Protein AF-A0A922MTL3-F1 (afdb_monomer_lite)

Organism: Spodoptera exigua (NCBI:txid7107)

Sequence (453 aa):
MNPNRYIPGQSSALRKSRLEGKVSLLPKPRRPGSTDRLSTEARRPSTAGHRSSSAEPARGTFGAGRLSREASATKLPLNGRSRSQQADRFGQSSMTPLRSSHYAARPTTTPVRTPSEDRASRNWQTSLDRALAFVTIKDQRFQEPGHQFVDLDEEYLQNLKILLGNDEEKIAELNQIIKKYETCLEDEVEAAARADEARRAERREALLGGLRALKAARRANRADYDAQCTLKTDYVDAIKQLDTEIERATAESQQLKQELESQPLSVEQRTKLLDEVDYALRVQDSKRSLAEQIGKMVLTKETELALWQKKTLDSCVEYKQGLIHLSAQFPDLVSLAIDEKELMSAECAVRDETRAKIREMKTTVQREQDMLDSETSKEADDVAATAAELRELNARMEELKLQQEDWRSRLTALQEYIEAQRAESKRVLEAAREKRVKLVVNSIQQWNEKLAQ

Foldseek 3Di:
DDDDDDDDDDDDDDDDDDDDDDDDPDDDDDDPDDDDDDDDDDDDDDDDDDDDDDDDDDDDDDDDDDDDDDDDDDDDDDDDDDDDDDDDDDDDDDDDDDDDDPPPDDPPPDDPPDPDVVVVVVLVVVVVVVVVVLVVVVVVCVVPPPDDCPVSVVVNVVVVCVSVVVPVVVVVVVVVVVVVVVVVVVVVVVVVVVVVVVVVVVVVVVVVVVVVVVVVVVVVVVVVVVVVVVVVVVVVVVVVVVVVVVVVVVVVVVVVVVVVVPDPDDPVVVVVVVVVVVVVVVVVVVVVVVVVVVVVVVVVVVVVVVVVVVVVVVVLVVVLVVLVVVCVVPVVSVVVRDDPCVVCDPVNVVVVVVVVVVVVVVVVVVVVVVVVVVVVVVVVVVVVVVVVVVVVVVVVVVVVVVVVVVVVVVVVVVVVVVVVVVVVVVVVVVVVVVVVVVVVVVVVVVVVVVVVD

Structure (mmCIF, N/CA/C/O backbone):
data_AF-A0A922MTL3-F1
#
_entry.id   AF-A0A922MTL3-F1
#
loop_
_atom_site.group_PDB
_atom_site.id
_atom_site.type_symbol
_atom_site.label_atom_id
_atom_site.label_alt_id
_atom_site.label_comp_id
_atom_site.label_asym_id
_atom_site.label_entity_id
_atom_site.label_seq_id
_atom_site.pdbx_PDB_ins_code
_atom_site.Cartn_x
_atom_site.Cartn_y
_atom_site.Cartn_z
_atom_site.occupancy
_atom_site.B_iso_or_equiv
_atom_site.auth_seq_id
_atom_site.auth_comp_id
_atom_site.auth_asym_id
_atom_site.auth_atom_id
_atom_site.pdbx_PDB_model_num
ATOM 1 N N . MET A 1 1 ? -16.914 57.522 2.300 1.00 44.78 1 MET A N 1
ATOM 2 C CA . MET A 1 1 ? -16.668 56.485 3.325 1.00 44.78 1 MET A CA 1
ATOM 3 C C . MET A 1 1 ? -15.775 55.429 2.699 1.00 44.78 1 MET A C 1
ATOM 5 O O . MET A 1 1 ? -16.160 54.911 1.664 1.00 44.78 1 MET A O 1
ATOM 9 N N . ASN A 1 2 ? -14.594 55.172 3.265 1.00 37.50 2 ASN A N 1
ATOM 10 C CA . ASN A 1 2 ? -13.650 54.150 2.795 1.00 37.50 2 ASN A CA 1
ATOM 11 C C . ASN A 1 2 ? -13.200 53.284 3.989 1.00 37.50 2 ASN A C 1
ATOM 13 O O . ASN A 1 2 ? -13.178 53.797 5.110 1.00 37.50 2 ASN A O 1
ATOM 17 N N . PRO A 1 3 ? -12.874 51.996 3.779 1.00 55.09 3 PRO A N 1
ATOM 18 C CA . PRO A 1 3 ? -12.631 51.050 4.864 1.00 55.09 3 PRO A CA 1
ATOM 19 C C . PRO A 1 3 ? -11.198 51.129 5.408 1.00 55.09 3 PRO A C 1
ATOM 21 O O . PRO A 1 3 ? -10.230 51.101 4.648 1.00 55.09 3 PRO A O 1
ATOM 24 N N . ASN A 1 4 ? -11.054 51.134 6.735 1.00 52.00 4 ASN A N 1
ATOM 25 C CA . ASN A 1 4 ? -9.750 50.988 7.381 1.00 52.00 4 ASN A CA 1
ATOM 26 C C . ASN A 1 4 ? -9.332 49.512 7.422 1.00 52.00 4 ASN A C 1
ATOM 28 O O . ASN A 1 4 ? -9.925 48.704 8.135 1.00 52.00 4 ASN A O 1
ATOM 32 N N . ARG A 1 5 ? -8.258 49.177 6.695 1.00 52.16 5 ARG A N 1
ATOM 33 C CA . ARG A 1 5 ? -7.476 47.956 6.939 1.00 52.16 5 ARG A CA 1
ATOM 34 C C . ARG A 1 5 ? -6.810 48.053 8.309 1.00 52.16 5 ARG A C 1
ATOM 36 O O . ARG A 1 5 ? -6.136 49.042 8.584 1.00 52.16 5 ARG A O 1
ATOM 43 N N . TYR A 1 6 ? -6.913 46.997 9.108 1.00 50.69 6 TYR A N 1
ATOM 44 C CA . TYR A 1 6 ? -6.079 46.816 10.293 1.00 50.69 6 TYR A CA 1
ATOM 45 C C . TYR A 1 6 ? -4.925 45.863 9.955 1.00 50.69 6 TYR A C 1
ATOM 47 O O . TYR A 1 6 ? -5.158 44.774 9.433 1.00 50.69 6 TYR A O 1
ATOM 55 N N . ILE A 1 7 ? -3.686 46.280 10.222 1.00 53.84 7 ILE A N 1
ATOM 56 C CA . ILE A 1 7 ? -2.468 45.473 10.052 1.00 53.84 7 ILE A CA 1
ATOM 57 C C . ILE A 1 7 ? -1.662 45.591 11.352 1.00 53.84 7 ILE A C 1
ATOM 59 O O . ILE A 1 7 ? -1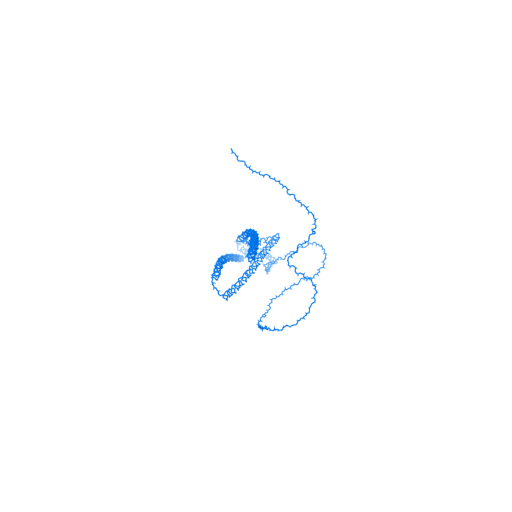.169 46.682 11.641 1.00 53.84 7 ILE A O 1
ATOM 63 N N . PRO A 1 8 ? -1.484 44.509 12.131 1.00 55.41 8 PRO A N 1
ATOM 64 C CA . PRO A 1 8 ? -0.536 44.491 13.239 1.00 55.41 8 PRO A CA 1
ATOM 65 C C . PRO A 1 8 ? 0.892 44.292 12.714 1.00 55.41 8 PRO A C 1
ATOM 67 O O . PRO A 1 8 ? 1.187 43.315 12.023 1.00 55.41 8 PRO A O 1
ATOM 70 N N . GLY A 1 9 ? 1.787 45.224 13.038 1.00 42.00 9 GLY A N 1
ATOM 71 C CA . GLY A 1 9 ? 3.198 45.157 12.668 1.00 42.00 9 GLY A CA 1
ATOM 72 C C . GLY A 1 9 ? 4.056 44.365 13.661 1.00 42.00 9 GLY A C 1
ATOM 73 O O . GLY A 1 9 ? 3.941 44.541 14.865 1.00 42.00 9 GLY A O 1
ATOM 74 N N . GLN A 1 10 ? 4.931 43.529 13.099 1.00 41.72 10 GLN A N 1
ATOM 75 C CA . GLN A 1 10 ? 6.297 43.168 13.514 1.00 41.72 10 GLN A CA 1
ATOM 76 C C . GLN A 1 10 ? 6.749 43.107 14.997 1.00 41.72 10 GLN A C 1
ATOM 78 O O . GLN A 1 10 ? 6.650 44.041 15.782 1.00 41.72 10 GLN A O 1
ATOM 83 N N . SER A 1 11 ? 7.603 42.094 15.200 1.00 38.81 11 SER A N 1
ATOM 84 C CA . SER A 1 11 ? 8.862 42.107 15.972 1.00 38.81 11 SER A CA 1
ATOM 85 C C . SER A 1 11 ? 8.849 41.839 17.485 1.00 38.81 11 SER A C 1
ATOM 87 O O . SER A 1 11 ? 8.702 42.723 18.321 1.00 38.81 11 SER A O 1
ATOM 89 N N . SER A 1 12 ? 9.271 40.620 17.831 1.00 42.09 12 SER A N 1
ATOM 90 C CA . SER A 1 12 ? 10.181 40.389 18.956 1.00 42.09 12 SER A CA 1
ATOM 91 C C . SER A 1 12 ? 11.247 39.359 18.554 1.00 42.09 12 SER A C 1
ATOM 93 O O . SER A 1 12 ? 10.954 38.276 18.049 1.00 42.09 12 SER A O 1
ATOM 95 N N . ALA A 1 13 ? 12.522 39.728 18.693 1.00 40.31 13 ALA A N 1
ATOM 96 C CA . ALA A 1 13 ? 13.644 38.890 18.277 1.00 40.31 13 ALA A CA 1
ATOM 97 C C . ALA A 1 13 ? 14.000 37.877 19.377 1.00 40.31 13 ALA A C 1
ATOM 99 O O . ALA A 1 13 ? 14.603 38.235 20.393 1.00 40.31 13 ALA A O 1
ATOM 100 N N . LEU A 1 14 ? 13.664 36.601 19.170 1.00 40.19 14 LEU A N 1
ATOM 101 C CA . LEU A 1 14 ? 14.069 35.528 20.080 1.00 40.19 14 LEU A CA 1
ATOM 102 C C . LEU A 1 14 ? 15.575 35.250 19.957 1.00 40.19 14 LEU A C 1
ATOM 104 O O . LEU A 1 14 ? 16.083 34.783 18.936 1.00 40.19 14 LEU A O 1
ATOM 108 N N . ARG A 1 15 ? 16.297 35.572 21.034 1.00 46.59 15 ARG A N 1
ATOM 109 C CA . ARG A 1 15 ? 17.752 35.430 21.150 1.00 46.59 15 ARG A CA 1
ATOM 110 C C . ARG A 1 15 ? 18.161 33.956 21.073 1.00 46.59 15 ARG A C 1
ATOM 112 O O . ARG A 1 15 ? 17.706 33.143 21.874 1.00 46.59 15 ARG A O 1
ATOM 119 N N . LYS A 1 16 ? 19.111 33.627 20.191 1.00 44.84 16 LYS A N 1
ATOM 120 C CA . LYS A 1 16 ? 19.833 32.345 20.235 1.00 44.84 16 LYS A CA 1
ATOM 121 C C . LYS A 1 16 ? 20.706 32.298 21.495 1.00 44.84 16 LYS A C 1
ATOM 123 O O . LYS A 1 16 ? 21.781 32.892 21.519 1.00 44.84 16 LYS A O 1
ATOM 128 N N . SER A 1 17 ? 20.250 31.596 22.531 1.00 46.19 17 SER A N 1
ATOM 129 C CA . SER A 1 17 ? 21.067 31.306 23.713 1.00 46.19 17 SER A CA 1
ATOM 130 C C . SER A 1 17 ? 22.041 30.167 23.407 1.00 46.19 17 SER A C 1
ATOM 132 O O . SER A 1 17 ? 21.637 29.017 23.237 1.00 46.19 17 SER A O 1
ATOM 134 N N . ARG A 1 18 ? 23.332 30.493 23.315 1.00 44.38 18 ARG A N 1
ATOM 135 C CA . ARG A 1 18 ? 24.431 29.530 23.185 1.00 44.38 18 ARG A CA 1
ATOM 136 C C . ARG A 1 18 ? 24.923 29.171 24.587 1.00 44.38 18 ARG A C 1
ATOM 138 O O . ARG A 1 18 ? 25.783 29.858 25.128 1.00 44.38 18 ARG A O 1
ATOM 145 N N . LEU A 1 19 ? 24.365 28.114 25.176 1.00 46.06 19 LEU A N 1
ATOM 146 C CA . LEU A 1 19 ? 24.874 27.540 26.424 1.00 46.06 19 LEU A CA 1
ATOM 147 C C . LEU A 1 19 ? 25.869 26.421 26.114 1.00 46.06 19 LEU A C 1
ATOM 149 O O . LEU A 1 19 ? 25.495 25.350 25.641 1.00 46.06 19 LEU A O 1
ATOM 153 N N . GLU A 1 20 ? 27.142 26.685 26.389 1.00 45.47 20 GLU A N 1
ATOM 154 C CA . GLU A 1 20 ? 28.193 25.672 26.351 1.00 45.47 20 GLU A CA 1
ATOM 155 C C . GLU A 1 20 ? 28.190 24.810 27.626 1.00 45.47 20 GLU A C 1
ATOM 157 O O . GLU A 1 20 ? 27.885 25.280 28.722 1.00 45.47 20 GLU A O 1
ATOM 162 N N . GLY A 1 21 ? 28.583 23.545 27.464 1.00 52.88 21 GLY A N 1
ATOM 163 C CA . GLY A 1 21 ? 29.366 22.794 28.450 1.00 52.88 21 GLY A CA 1
ATOM 164 C C . GLY A 1 21 ? 28.881 22.755 29.903 1.00 52.88 21 GLY A C 1
ATOM 165 O O . GLY A 1 21 ? 29.566 23.263 30.787 1.00 52.88 21 GLY A O 1
ATOM 166 N N . LYS A 1 22 ? 27.798 22.019 30.191 1.00 44.59 22 LYS A N 1
ATOM 167 C CA . LYS A 1 22 ? 27.586 21.428 31.526 1.00 44.59 22 LYS A CA 1
ATOM 168 C C . LYS A 1 22 ? 27.250 19.944 31.412 1.00 44.59 22 LYS A C 1
ATOM 170 O O . LYS A 1 22 ? 26.245 19.572 30.815 1.00 44.59 22 LYS A O 1
ATOM 175 N N . VAL A 1 23 ? 28.101 19.099 31.995 1.00 48.81 23 VAL A N 1
ATOM 176 C CA . VAL A 1 23 ? 27.869 17.652 32.106 1.00 48.81 23 VAL A CA 1
ATOM 177 C C . VAL A 1 23 ? 26.758 17.420 33.130 1.00 48.81 23 VAL A C 1
ATOM 179 O O . VAL A 1 23 ? 26.882 17.828 34.284 1.00 48.81 23 VAL A O 1
ATOM 182 N N . SER A 1 24 ? 25.662 16.778 32.725 1.00 55.41 24 SER A N 1
ATOM 183 C CA . SER A 1 24 ? 24.545 16.484 33.625 1.00 55.41 24 SER A CA 1
ATOM 184 C C . SER A 1 24 ? 24.913 15.373 34.615 1.00 55.41 24 SER A C 1
ATOM 186 O O . SER A 1 24 ? 25.008 14.208 34.228 1.00 55.41 24 SER A O 1
ATOM 188 N N . LEU A 1 25 ? 25.040 15.708 35.900 1.00 55.62 25 LEU A N 1
ATOM 189 C CA . LEU A 1 25 ? 25.204 14.749 37.005 1.00 55.62 25 LEU A CA 1
ATOM 190 C C . LEU A 1 25 ? 23.859 14.136 37.454 1.00 55.62 25 LEU A C 1
ATOM 192 O O . LEU A 1 25 ? 23.603 13.967 38.642 1.00 55.62 25 LEU A O 1
ATOM 196 N N . LEU A 1 26 ? 22.983 13.818 36.498 1.00 62.03 26 LEU A N 1
ATOM 197 C CA . LEU A 1 26 ? 21.699 13.156 36.739 1.00 62.03 26 LEU A CA 1
ATOM 198 C C . LEU A 1 26 ? 21.775 11.692 36.271 1.00 62.03 26 LEU A C 1
ATOM 200 O O . LEU A 1 26 ? 22.200 11.448 35.137 1.00 62.03 26 LEU A O 1
ATOM 204 N N . PRO A 1 27 ? 21.373 10.708 37.101 1.00 55.06 27 PRO A N 1
ATOM 205 C CA . PRO A 1 27 ? 21.343 9.308 36.694 1.00 55.06 27 PRO A CA 1
ATOM 206 C C . PRO A 1 27 ? 20.418 9.099 35.490 1.00 55.06 27 PRO A C 1
ATOM 208 O O . PRO A 1 27 ? 19.260 9.515 35.502 1.00 55.06 27 PRO A O 1
ATOM 211 N N . LYS A 1 28 ? 20.914 8.424 34.446 1.00 60.62 28 LYS A N 1
ATOM 212 C CA . LYS A 1 28 ? 20.095 8.066 33.280 1.00 60.62 28 LYS A CA 1
ATOM 213 C C . LYS A 1 28 ? 18.968 7.105 33.701 1.00 60.62 28 LYS A C 1
ATOM 215 O O . LYS A 1 28 ? 19.270 6.122 34.384 1.00 60.62 28 LYS A O 1
ATOM 220 N N . PRO A 1 29 ? 17.712 7.312 33.260 1.00 54.34 29 PRO A N 1
ATOM 221 C CA . PRO A 1 29 ? 16.640 6.348 33.486 1.00 54.34 29 PRO A CA 1
ATOM 222 C C . PRO A 1 29 ? 17.000 4.978 32.898 1.00 54.34 29 PRO A C 1
ATOM 224 O O . PRO A 1 29 ? 17.434 4.877 31.747 1.00 54.34 29 PRO A O 1
ATOM 227 N N . ARG A 1 30 ? 16.825 3.911 33.685 1.00 55.16 30 ARG A N 1
ATOM 228 C CA . ARG A 1 30 ? 16.992 2.533 33.203 1.00 55.16 30 ARG A CA 1
ATOM 229 C C . ARG A 1 30 ? 15.858 2.189 32.236 1.00 55.16 30 ARG A C 1
ATOM 231 O O . ARG A 1 30 ? 14.695 2.423 32.548 1.00 55.16 30 ARG A O 1
ATOM 238 N N . ARG A 1 31 ? 16.191 1.582 31.092 1.00 49.81 31 ARG A N 1
ATOM 239 C CA . ARG A 1 31 ? 15.189 0.943 30.225 1.00 49.81 31 ARG A CA 1
ATOM 240 C C . ARG A 1 31 ? 14.571 -0.267 30.947 1.00 49.81 31 ARG A C 1
ATOM 242 O O . ARG A 1 31 ? 15.330 -1.030 31.553 1.00 49.81 31 ARG A O 1
ATOM 249 N N . PRO A 1 32 ? 13.250 -0.495 30.851 1.00 44.91 32 PRO A N 1
ATOM 250 C CA . PRO A 1 32 ? 12.654 -1.773 31.230 1.00 44.91 32 PRO A CA 1
ATOM 251 C C . PRO A 1 32 ? 13.231 -2.904 30.362 1.00 44.91 32 PRO A C 1
ATOM 253 O O . PRO A 1 32 ? 13.389 -2.722 29.156 1.00 44.91 32 PRO A O 1
ATOM 256 N N . GLY A 1 33 ? 13.540 -4.060 30.962 1.00 51.31 33 GLY A N 1
ATOM 257 C CA . GLY A 1 33 ? 13.875 -5.293 30.226 1.00 51.31 33 GLY A CA 1
ATOM 258 C C . GLY A 1 33 ? 15.316 -5.823 30.311 1.00 51.31 33 GLY A C 1
ATOM 259 O O . GLY A 1 33 ? 15.597 -6.838 29.687 1.00 51.31 33 GLY A O 1
ATOM 260 N N . SER A 1 34 ? 16.233 -5.210 31.072 1.00 38.56 34 SER A N 1
ATOM 261 C CA . SER A 1 34 ? 17.596 -5.759 31.243 1.00 38.56 34 SER A CA 1
ATOM 262 C C . SER A 1 34 ? 17.677 -6.719 32.436 1.00 38.56 34 SER A C 1
ATOM 264 O O . SER A 1 34 ? 17.797 -6.281 33.581 1.00 38.56 34 SER A O 1
ATOM 266 N N . THR A 1 35 ? 17.636 -8.027 32.178 1.00 52.91 35 THR A N 1
ATOM 267 C CA . THR A 1 35 ? 17.795 -9.083 33.193 1.00 52.91 35 THR A CA 1
ATOM 268 C C . THR A 1 35 ? 19.231 -9.608 33.257 1.00 52.91 35 THR A C 1
ATOM 270 O O . THR A 1 35 ? 19.503 -10.713 32.799 1.00 52.91 35 THR A O 1
ATOM 273 N N . ASP A 1 36 ? 20.129 -8.849 33.888 1.00 38.91 36 ASP A N 1
ATOM 274 C CA . ASP A 1 36 ? 21.411 -9.380 34.370 1.00 38.91 36 ASP A CA 1
ATOM 275 C C . ASP A 1 36 ? 21.339 -9.562 35.890 1.00 38.91 36 ASP A C 1
ATOM 277 O O . ASP A 1 36 ? 21.361 -8.596 36.657 1.00 38.91 36 ASP A O 1
ATOM 281 N N . ARG A 1 37 ? 21.236 -10.819 36.336 1.00 40.03 37 ARG A N 1
ATOM 282 C CA . ARG A 1 37 ? 21.396 -11.198 37.745 1.00 40.03 37 ARG A CA 1
ATOM 283 C C . ARG A 1 37 ? 22.731 -11.905 37.929 1.00 40.03 37 ARG A C 1
ATOM 285 O O . ARG A 1 37 ? 22.898 -13.041 37.499 1.00 40.03 37 ARG A O 1
ATOM 292 N N . LEU A 1 38 ? 23.646 -11.235 38.624 1.00 36.69 38 LEU A N 1
ATOM 293 C CA . LEU A 1 38 ? 24.825 -11.875 39.198 1.00 36.69 38 LEU A CA 1
ATOM 294 C C . LEU A 1 38 ? 24.431 -12.801 40.356 1.00 36.69 38 LEU A C 1
ATOM 296 O O . LEU A 1 38 ? 23.483 -12.539 41.098 1.00 36.69 38 LEU A O 1
ATOM 300 N N . SER A 1 39 ? 25.183 -13.889 40.474 1.00 41.00 39 SER A N 1
ATOM 301 C CA . SER A 1 39 ? 24.953 -15.004 41.386 1.00 41.00 39 SER A CA 1
ATOM 302 C C . SER A 1 39 ? 25.169 -14.648 42.858 1.00 41.00 39 SER A C 1
ATOM 304 O O . SER A 1 39 ? 26.204 -14.086 43.213 1.00 41.00 39 SER A O 1
ATOM 306 N N . THR A 1 40 ? 24.284 -15.135 43.731 1.00 40.50 40 THR A N 1
ATOM 307 C CA . THR A 1 40 ? 24.609 -15.416 45.138 1.00 40.50 40 THR A CA 1
ATOM 308 C C . THR A 1 40 ? 24.060 -16.777 45.566 1.00 40.50 40 THR A C 1
ATOM 310 O O . THR A 1 40 ? 22.896 -16.939 45.918 1.00 40.50 40 THR A O 1
ATOM 313 N N . GLU A 1 41 ? 24.961 -17.755 45.500 1.00 36.94 41 GLU A N 1
ATOM 314 C CA . GLU A 1 41 ? 25.099 -18.928 46.368 1.00 36.94 41 GLU A CA 1
ATOM 315 C C . GLU A 1 41 ? 24.112 -19.020 47.561 1.00 36.94 41 GLU A C 1
ATOM 317 O O . GLU A 1 41 ? 24.263 -18.325 48.566 1.00 36.94 41 GLU A O 1
ATOM 322 N N . ALA A 1 42 ? 23.158 -19.956 47.507 1.00 39.47 42 ALA A N 1
ATOM 323 C CA . ALA A 1 42 ? 22.405 -20.403 48.683 1.00 39.47 42 ALA A CA 1
ATOM 324 C C . ALA A 1 42 ? 22.046 -21.895 48.563 1.00 39.47 42 ALA A C 1
ATOM 326 O O . ALA A 1 42 ? 21.096 -22.285 47.887 1.00 39.47 42 ALA A O 1
ATOM 327 N N . ARG A 1 43 ? 22.833 -22.746 49.230 1.00 43.69 43 ARG A N 1
ATOM 328 C CA . ARG A 1 43 ? 22.640 -24.205 49.276 1.00 43.69 43 ARG A CA 1
ATOM 329 C C . ARG A 1 43 ? 21.318 -24.589 49.952 1.00 43.69 43 ARG A C 1
ATOM 331 O O . ARG A 1 43 ? 21.068 -24.135 51.066 1.00 43.69 43 ARG A O 1
ATOM 338 N N . ARG A 1 44 ? 20.592 -25.570 49.399 1.00 42.94 44 ARG A N 1
ATOM 339 C CA . ARG A 1 44 ? 19.841 -26.591 50.168 1.00 42.94 44 ARG A CA 1
ATOM 340 C C . ARG A 1 44 ? 19.634 -27.875 49.334 1.00 42.94 44 ARG A C 1
ATOM 342 O O . ARG A 1 44 ? 19.767 -27.806 48.114 1.00 42.94 44 ARG A O 1
ATOM 349 N N . PRO A 1 45 ? 19.451 -29.048 49.973 1.00 49.69 45 PRO A N 1
ATOM 350 C CA . PRO A 1 45 ? 19.800 -30.335 49.369 1.00 49.69 45 PRO A CA 1
ATOM 351 C C . PRO A 1 45 ? 18.652 -31.051 48.648 1.00 49.69 45 PRO A C 1
ATOM 353 O O . PRO A 1 45 ? 17.472 -30.815 48.902 1.00 49.69 45 PRO A O 1
ATOM 356 N N . SER A 1 46 ? 19.045 -31.998 47.798 1.00 42.62 46 SER A N 1
ATOM 357 C CA . SER A 1 46 ? 18.185 -32.920 47.059 1.00 42.62 46 SER A CA 1
ATOM 358 C C . SER A 1 46 ? 17.285 -33.777 47.955 1.00 42.62 46 SER A C 1
ATOM 360 O O . SER A 1 46 ? 17.734 -34.326 48.959 1.00 42.62 46 SER A O 1
ATOM 362 N N . THR A 1 47 ? 16.057 -34.020 47.499 1.00 40.47 47 THR A N 1
ATOM 363 C CA . THR A 1 47 ? 15.273 -35.221 47.834 1.00 40.47 47 THR A CA 1
ATOM 364 C C . THR A 1 47 ? 14.772 -35.870 46.542 1.00 40.47 47 THR A C 1
ATOM 366 O O . THR A 1 47 ? 14.768 -35.243 45.482 1.00 40.47 47 THR A O 1
ATOM 369 N N . ALA A 1 48 ? 14.508 -37.174 46.597 1.00 39.69 48 ALA A N 1
ATOM 370 C CA . ALA A 1 48 ? 14.536 -38.046 45.426 1.00 39.69 48 ALA A CA 1
ATOM 371 C C . ALA A 1 48 ? 13.153 -38.378 44.847 1.00 39.69 48 ALA A C 1
ATOM 373 O O . ALA A 1 48 ? 12.168 -38.438 45.572 1.00 39.69 48 ALA A O 1
ATOM 374 N N . GLY A 1 49 ? 13.157 -38.762 43.566 1.00 37.16 49 GLY A N 1
ATOM 375 C CA . GLY A 1 49 ? 12.192 -39.704 42.997 1.00 37.16 49 GLY A CA 1
ATOM 376 C C . GLY A 1 49 ? 10.921 -39.102 42.395 1.00 37.16 49 GLY A C 1
ATOM 377 O O . GLY A 1 49 ? 10.025 -38.684 43.109 1.00 37.16 49 GLY A O 1
ATOM 378 N N . HIS A 1 50 ? 10.778 -39.210 41.073 1.00 37.41 50 HIS A N 1
ATOM 379 C CA . HIS A 1 50 ? 9.956 -40.279 40.490 1.00 37.41 50 HIS A CA 1
ATOM 380 C C . HIS A 1 50 ? 10.312 -40.494 39.008 1.00 37.41 50 HIS A C 1
ATOM 382 O O . HIS A 1 50 ? 10.659 -39.562 38.289 1.00 37.41 50 HIS A O 1
ATOM 388 N N . ARG A 1 51 ? 10.267 -41.756 38.561 1.00 40.06 51 ARG A N 1
ATOM 389 C CA . ARG A 1 51 ? 10.441 -42.165 37.157 1.00 40.06 51 ARG A CA 1
ATOM 390 C C . ARG A 1 51 ? 9.076 -42.409 36.515 1.00 40.06 51 ARG A C 1
ATOM 392 O O . ARG A 1 51 ? 8.257 -43.078 37.138 1.00 40.06 51 ARG A O 1
ATOM 399 N N . SER A 1 52 ? 8.899 -41.977 35.266 1.00 40.16 52 SER A N 1
ATOM 400 C CA . SER A 1 52 ? 8.099 -42.605 34.187 1.00 40.16 52 SER A CA 1
ATOM 401 C C . SER A 1 52 ? 8.319 -41.743 32.931 1.00 40.16 52 SER A C 1
ATOM 403 O O . SER A 1 52 ? 8.048 -40.553 32.978 1.00 40.16 52 SER A O 1
ATOM 405 N N . SER A 1 53 ? 9.011 -42.169 31.871 1.00 39.09 53 SER A N 1
ATOM 406 C CA . SER A 1 53 ? 8.700 -43.262 30.931 1.00 39.09 53 SER A CA 1
ATOM 407 C C . SER A 1 53 ? 7.412 -43.045 30.128 1.00 39.09 53 SER A C 1
ATOM 409 O O . SER A 1 53 ? 6.366 -43.583 30.469 1.00 39.09 53 SER A O 1
ATOM 411 N N . SER A 1 54 ? 7.535 -42.347 28.998 1.00 43.75 54 SER A N 1
ATOM 412 C CA . SER A 1 54 ? 6.793 -42.646 27.766 1.00 43.75 54 SER A CA 1
ATOM 413 C C . SER A 1 54 ? 7.698 -42.321 26.572 1.00 43.75 54 SER A C 1
ATOM 415 O O . SER A 1 54 ? 8.515 -41.406 26.666 1.00 43.75 54 SER A O 1
ATOM 417 N N . ALA A 1 55 ? 7.643 -43.124 25.509 1.00 42.62 55 ALA A N 1
ATOM 418 C CA . ALA A 1 55 ? 8.670 -43.162 24.467 1.00 42.62 55 ALA A CA 1
ATOM 419 C C . ALA A 1 55 ? 8.227 -42.502 23.153 1.00 42.62 55 ALA A C 1
ATOM 421 O O . ALA A 1 55 ? 7.109 -42.715 22.686 1.00 42.62 55 ALA A O 1
ATOM 422 N N . GLU A 1 56 ? 9.146 -41.777 22.515 1.00 40.59 56 GLU A N 1
ATOM 423 C CA . GLU A 1 56 ? 9.018 -41.340 21.123 1.00 40.59 56 GLU A CA 1
ATOM 424 C C . GLU A 1 56 ? 9.295 -42.511 20.157 1.00 40.59 56 GLU A C 1
ATOM 426 O O . GLU A 1 56 ? 10.282 -43.233 20.339 1.00 40.59 56 GLU A O 1
ATOM 431 N N . PRO A 1 57 ? 8.500 -42.698 19.088 1.00 57.91 57 PRO A N 1
ATOM 432 C CA . PRO A 1 57 ? 8.847 -43.601 17.999 1.00 57.91 57 PRO A CA 1
ATOM 433 C C . PRO A 1 57 ? 9.633 -42.869 16.900 1.00 57.91 57 PRO A C 1
ATOM 435 O O . PRO A 1 57 ? 9.091 -42.041 16.168 1.00 57.91 57 PRO A O 1
ATOM 438 N N . ALA A 1 58 ? 10.900 -43.236 16.709 1.00 44.59 58 ALA A N 1
ATOM 439 C CA . ALA A 1 58 ? 11.679 -42.783 15.558 1.00 44.59 58 ALA A CA 1
ATOM 440 C C . ALA A 1 58 ? 11.282 -43.541 14.271 1.00 44.59 58 ALA A C 1
ATOM 442 O O . ALA A 1 58 ? 11.421 -44.761 14.175 1.00 44.59 58 ALA A O 1
ATOM 443 N N . ARG A 1 59 ? 10.839 -42.801 13.249 1.00 42.62 59 ARG A N 1
ATOM 444 C CA . ARG A 1 59 ? 10.687 -43.230 11.845 1.00 42.62 59 ARG A CA 1
ATOM 445 C C . ARG A 1 59 ? 10.935 -42.011 10.949 1.00 42.62 59 ARG A C 1
ATOM 447 O O . ARG A 1 59 ? 10.443 -40.936 11.253 1.00 42.62 59 ARG A O 1
ATOM 454 N N . GLY A 1 60 ? 11.636 -42.104 9.826 1.00 40.34 60 GLY A N 1
ATOM 455 C CA . GLY A 1 60 ? 12.406 -43.224 9.290 1.00 40.34 60 GLY A CA 1
ATOM 456 C C . GLY A 1 60 ? 13.119 -42.760 8.020 1.00 40.34 60 GLY A C 1
ATOM 457 O O . GLY A 1 60 ? 12.498 -42.162 7.145 1.00 40.34 60 GLY A O 1
ATOM 458 N N . THR A 1 61 ? 14.426 -42.984 7.932 1.00 39.94 61 THR A N 1
ATOM 459 C CA . THR A 1 61 ? 15.256 -42.554 6.803 1.00 39.94 61 THR A CA 1
ATOM 460 C C . THR A 1 61 ? 14.993 -43.396 5.556 1.00 39.94 61 THR A C 1
ATOM 462 O O . THR A 1 61 ? 15.221 -44.602 5.559 1.00 39.94 61 THR A O 1
ATOM 465 N N . PHE A 1 62 ? 14.634 -42.739 4.452 1.00 41.22 62 PHE A N 1
ATOM 466 C CA . PHE A 1 62 ? 14.839 -43.267 3.104 1.00 41.22 62 PHE A CA 1
ATOM 467 C C . PHE A 1 62 ? 15.653 -42.268 2.288 1.00 41.22 62 PHE A C 1
ATOM 469 O O . PHE A 1 62 ? 15.259 -41.117 2.117 1.00 41.22 62 PHE A O 1
ATOM 476 N N . GLY A 1 63 ? 16.786 -42.726 1.764 1.00 37.53 63 GLY A N 1
ATOM 477 C CA . GLY A 1 63 ? 17.544 -42.020 0.741 1.00 37.53 63 GLY A CA 1
ATOM 478 C C . GLY A 1 63 ? 18.029 -43.007 -0.313 1.00 37.53 63 GLY A C 1
ATOM 479 O O . GLY A 1 63 ? 18.533 -44.070 0.040 1.00 37.53 63 GLY A O 1
ATOM 480 N N . ALA A 1 64 ? 17.889 -42.652 -1.592 1.00 36.66 64 ALA A N 1
ATOM 481 C CA . ALA A 1 64 ? 18.580 -43.263 -2.732 1.00 36.66 64 ALA A CA 1
ATOM 482 C C . ALA A 1 64 ? 18.404 -42.382 -3.988 1.00 36.66 64 ALA A C 1
ATOM 484 O O . ALA A 1 64 ? 17.339 -41.805 -4.173 1.00 36.66 64 ALA A O 1
ATOM 485 N N . GLY A 1 65 ? 19.427 -42.305 -4.855 1.00 34.97 65 GLY A N 1
ATOM 486 C CA . GLY A 1 65 ? 19.400 -41.539 -6.121 1.00 34.97 65 GLY A CA 1
ATOM 487 C C . GLY A 1 65 ? 19.785 -40.062 -5.946 1.00 34.97 65 GLY A C 1
ATOM 488 O O . GLY A 1 65 ? 18.921 -39.210 -5.825 1.00 34.97 65 GLY A O 1
ATOM 489 N N . ARG A 1 66 ? 21.059 -39.657 -5.835 1.00 42.22 66 ARG A N 1
ATOM 490 C CA . ARG A 1 66 ? 22.201 -39.924 -6.739 1.00 42.22 66 ARG A CA 1
ATOM 491 C C . ARG A 1 66 ? 21.907 -39.601 -8.212 1.00 42.22 66 ARG A C 1
ATOM 493 O O . ARG A 1 66 ? 21.668 -40.507 -8.999 1.00 42.22 66 ARG A O 1
ATOM 500 N N . LEU A 1 67 ? 22.123 -38.340 -8.589 1.00 42.19 67 LEU A N 1
ATOM 501 C CA . LEU A 1 67 ? 22.849 -38.005 -9.817 1.00 42.19 67 LEU A CA 1
ATOM 502 C C . LEU A 1 67 ? 23.912 -36.938 -9.510 1.00 42.19 67 LEU A C 1
ATOM 504 O O . LEU A 1 67 ? 23.618 -35.857 -9.010 1.00 42.19 67 LEU A O 1
ATOM 508 N N . SER A 1 68 ? 25.168 -37.287 -9.785 1.00 38.19 68 SER A N 1
ATOM 509 C CA . SER A 1 68 ? 26.261 -36.336 -10.033 1.00 38.19 68 SER A CA 1
ATOM 510 C C . SER A 1 68 ? 26.079 -35.763 -11.467 1.00 38.19 68 SER A C 1
ATOM 512 O O . SER A 1 68 ? 25.216 -36.248 -12.191 1.00 38.19 68 SER A O 1
ATOM 514 N N . ARG A 1 69 ? 26.831 -34.786 -11.990 1.00 39.19 69 ARG A N 1
ATOM 515 C CA . ARG A 1 69 ? 28.260 -34.486 -11.806 1.00 39.19 69 ARG A CA 1
ATOM 516 C C . ARG A 1 69 ? 28.623 -33.198 -12.579 1.00 39.19 69 ARG A C 1
ATOM 518 O O . ARG A 1 69 ? 28.112 -33.059 -13.679 1.00 39.19 69 ARG A O 1
ATOM 525 N N . GLU A 1 70 ? 29.578 -32.398 -12.072 1.00 36.41 70 GLU A N 1
ATOM 526 C CA . GLU A 1 70 ? 30.370 -31.384 -12.831 1.00 36.41 70 GLU A CA 1
ATOM 527 C C . GLU A 1 70 ? 29.579 -30.228 -13.513 1.00 36.41 70 GLU A C 1
ATOM 529 O O . GLU A 1 70 ? 28.388 -30.325 -13.754 1.00 36.41 70 GLU A O 1
ATOM 534 N N . ALA A 1 71 ? 30.125 -29.054 -13.843 1.00 40.47 71 ALA A N 1
ATOM 535 C CA . ALA A 1 71 ? 31.291 -28.289 -13.371 1.00 40.47 71 ALA A CA 1
ATOM 536 C C . ALA A 1 71 ? 30.985 -26.781 -13.643 1.00 40.47 71 ALA A C 1
ATOM 538 O O . ALA A 1 71 ? 30.019 -26.476 -14.332 1.00 40.47 71 ALA A O 1
ATOM 539 N N . SER A 1 72 ? 31.710 -25.767 -13.160 1.00 41.47 72 SER A N 1
ATOM 540 C CA . SER A 1 72 ? 32.962 -25.713 -12.390 1.00 41.47 72 SER A CA 1
ATOM 541 C C . SER A 1 72 ? 32.973 -24.472 -11.468 1.00 41.47 72 SER A C 1
ATOM 543 O O . SER A 1 72 ? 31.994 -23.732 -11.406 1.00 41.47 72 SER A O 1
ATOM 545 N N . ALA A 1 73 ? 34.090 -24.205 -10.783 1.00 38.75 73 ALA A N 1
ATOM 546 C CA . ALA A 1 73 ? 34.336 -22.976 -10.026 1.00 38.75 73 ALA A CA 1
ATOM 547 C C . ALA A 1 73 ? 35.736 -22.411 -10.318 1.00 38.75 73 ALA A C 1
ATOM 549 O O . ALA A 1 73 ? 36.710 -23.160 -10.355 1.00 38.75 73 ALA A O 1
ATOM 550 N N . THR A 1 74 ? 35.860 -21.085 -10.416 1.00 37.31 74 THR A N 1
ATOM 551 C CA . THR A 1 74 ? 37.147 -20.368 -10.399 1.00 37.31 74 THR A CA 1
ATOM 552 C C . THR A 1 74 ? 37.117 -19.249 -9.358 1.00 37.31 74 THR A C 1
ATOM 554 O O . THR A 1 74 ? 36.861 -18.084 -9.649 1.00 37.31 74 THR A O 1
ATOM 557 N N . LYS A 1 75 ? 37.411 -19.607 -8.101 1.00 43.19 75 LYS A N 1
ATOM 558 C CA . LYS A 1 75 ? 37.849 -18.634 -7.089 1.00 43.19 75 LYS A CA 1
ATOM 559 C C . LYS A 1 75 ? 39.310 -18.273 -7.364 1.00 43.19 75 LYS A C 1
ATOM 561 O O . LYS A 1 75 ? 40.154 -19.163 -7.349 1.00 43.19 75 LYS A O 1
ATOM 566 N N . LEU A 1 76 ? 39.612 -16.986 -7.526 1.00 41.75 76 LEU A N 1
ATOM 567 C CA . LEU A 1 76 ? 40.979 -16.462 -7.447 1.00 41.75 76 LEU A CA 1
ATOM 568 C C . LEU A 1 76 ? 41.155 -15.696 -6.119 1.00 41.75 76 LEU A C 1
ATOM 570 O O . LEU A 1 76 ? 40.268 -14.918 -5.761 1.00 41.75 76 LEU A O 1
ATOM 574 N N . PRO A 1 77 ? 42.243 -15.925 -5.357 1.00 46.41 77 PRO A N 1
ATOM 575 C CA . PRO A 1 77 ? 42.478 -15.264 -4.074 1.00 46.41 77 PRO A CA 1
ATOM 576 C C . PRO A 1 77 ? 43.146 -13.885 -4.225 1.00 46.41 77 PRO A C 1
ATOM 578 O O . PRO A 1 77 ? 43.880 -13.632 -5.178 1.00 46.41 77 PRO A O 1
ATOM 581 N N . LEU A 1 78 ? 42.931 -13.007 -3.238 1.00 43.03 78 LEU A N 1
ATOM 582 C CA . LEU A 1 78 ? 43.614 -11.713 -3.119 1.00 43.03 78 LEU A CA 1
ATOM 583 C C . LEU A 1 78 ? 44.986 -11.819 -2.416 1.00 43.03 78 LEU A C 1
ATOM 585 O O . LEU A 1 78 ? 45.159 -12.619 -1.501 1.00 43.03 78 LEU A O 1
ATOM 589 N N . ASN A 1 79 ? 45.852 -10.848 -2.748 1.00 43.84 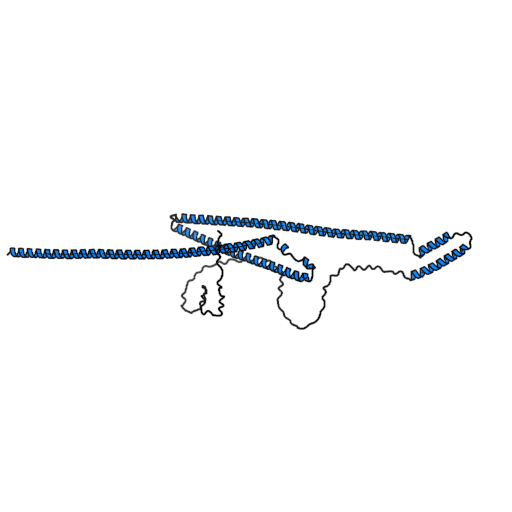79 ASN A N 1
ATOM 590 C CA . ASN A 1 79 ? 47.063 -10.368 -2.049 1.00 43.84 79 ASN A CA 1
ATOM 591 C C . ASN A 1 79 ? 48.375 -11.181 -2.138 1.00 43.84 79 ASN A C 1
ATOM 593 O O . ASN A 1 79 ? 48.458 -12.322 -1.701 1.00 43.84 79 ASN A O 1
ATOM 597 N N . GLY A 1 80 ? 49.451 -10.513 -2.610 1.00 34.94 80 GLY A N 1
ATOM 598 C CA . GLY A 1 80 ? 50.778 -11.135 -2.801 1.00 34.94 80 GLY A CA 1
ATOM 599 C C . GLY A 1 80 ? 52.015 -10.247 -3.101 1.00 34.94 80 GLY A C 1
ATOM 600 O O . GLY A 1 80 ? 53.001 -10.774 -3.589 1.00 34.94 80 GLY A O 1
ATOM 601 N N . ARG A 1 81 ? 51.999 -8.932 -2.815 1.00 39.25 81 ARG A N 1
ATOM 602 C CA . ARG A 1 81 ? 53.160 -8.062 -2.444 1.00 39.25 81 ARG A CA 1
ATOM 603 C C . ARG A 1 81 ? 54.555 -8.218 -3.136 1.00 39.25 81 ARG A C 1
ATOM 605 O O . ARG A 1 81 ? 55.338 -9.079 -2.750 1.00 39.25 81 ARG A O 1
ATOM 612 N N . SER A 1 82 ? 54.974 -7.217 -3.933 1.00 36.56 82 SER A N 1
ATOM 613 C CA . SER A 1 82 ? 56.359 -6.646 -4.064 1.00 36.56 82 SER A CA 1
ATOM 614 C C . SER A 1 82 ? 56.308 -5.405 -4.990 1.00 36.56 82 SER A C 1
ATOM 616 O O . SER A 1 82 ? 55.527 -5.445 -5.929 1.00 36.56 82 SER A O 1
ATOM 618 N N . ARG A 1 83 ? 56.952 -4.229 -4.837 1.00 40.38 83 ARG A N 1
ATOM 619 C CA . ARG A 1 83 ? 58.088 -3.640 -4.068 1.00 40.38 83 ARG A CA 1
ATOM 620 C C . ARG A 1 83 ? 59.373 -3.337 -4.887 1.00 40.38 83 ARG A C 1
ATOM 622 O O . ARG A 1 83 ? 60.401 -3.952 -4.642 1.00 40.38 83 ARG A O 1
ATOM 629 N N . SER A 1 84 ? 59.333 -2.290 -5.723 1.00 38.72 84 SER A N 1
ATOM 630 C CA . SER A 1 84 ? 60.473 -1.441 -6.175 1.00 38.72 84 SER A CA 1
ATOM 631 C C . SER A 1 84 ? 59.895 -0.207 -6.903 1.00 38.72 84 SER A C 1
ATOM 633 O O . SER A 1 84 ? 59.062 -0.384 -7.781 1.00 38.72 84 SER A O 1
ATOM 635 N N . GLN A 1 85 ? 60.021 1.032 -6.414 1.00 39.56 85 GLN A N 1
ATOM 636 C CA . GLN A 1 85 ? 61.165 1.968 -6.462 1.00 39.56 85 GLN A CA 1
ATOM 637 C C . GLN A 1 85 ? 61.529 2.560 -7.846 1.00 39.56 85 GLN A C 1
ATOM 639 O O . GLN A 1 85 ? 61.835 1.828 -8.775 1.00 39.56 85 GLN A O 1
ATOM 644 N N . GLN A 1 86 ? 61.618 3.901 -7.836 1.00 34.34 86 GLN A N 1
ATOM 645 C CA . GLN A 1 86 ? 62.392 4.832 -8.681 1.00 34.34 86 GLN A CA 1
ATOM 646 C C . GLN A 1 86 ? 61.910 5.274 -10.087 1.00 34.34 86 GLN A C 1
ATOM 648 O O . GLN A 1 86 ? 61.991 4.549 -11.066 1.00 34.34 86 GLN A O 1
ATOM 653 N N . ALA A 1 87 ? 61.597 6.580 -10.121 1.00 34.34 87 ALA A N 1
ATOM 654 C CA . ALA A 1 87 ? 62.180 7.625 -10.979 1.00 34.34 87 ALA A CA 1
ATOM 655 C C . ALA A 1 87 ? 61.725 7.825 -12.444 1.00 34.34 87 ALA A C 1
ATOM 657 O O . ALA A 1 87 ? 61.901 6.990 -13.322 1.00 34.34 87 ALA A O 1
ATOM 658 N N . ASP A 1 88 ? 61.239 9.050 -12.667 1.00 37.62 88 ASP A N 1
ATOM 659 C CA . ASP A 1 88 ? 61.283 9.906 -13.861 1.00 37.62 88 ASP A CA 1
ATOM 660 C C . ASP A 1 88 ? 62.035 9.402 -15.113 1.00 37.62 88 ASP A C 1
ATOM 662 O O . ASP A 1 88 ? 63.256 9.240 -15.086 1.00 37.62 88 ASP A O 1
ATOM 666 N N . ARG A 1 89 ? 61.361 9.414 -16.277 1.00 35.50 89 ARG A N 1
ATOM 667 C CA . ARG A 1 89 ? 61.536 10.456 -17.326 1.00 35.50 89 ARG A CA 1
ATOM 668 C C . ARG A 1 89 ? 60.799 10.130 -18.639 1.00 35.50 89 ARG A C 1
ATOM 670 O O . ARG A 1 89 ? 60.753 8.992 -19.074 1.00 35.50 89 ARG A O 1
ATOM 677 N N . PHE A 1 90 ? 60.307 11.196 -19.280 1.00 34.97 90 PHE A N 1
ATOM 678 C CA . PHE A 1 90 ? 60.061 11.378 -20.723 1.00 34.97 90 PHE A CA 1
ATOM 679 C C . PHE A 1 90 ? 59.490 10.222 -21.575 1.00 34.97 90 PHE A C 1
ATOM 681 O O . PHE A 1 90 ? 60.211 9.372 -22.079 1.00 34.97 90 PHE A O 1
ATOM 688 N N . GLY A 1 91 ? 58.200 10.365 -21.898 1.00 47.78 91 GLY A N 1
ATOM 689 C CA . GLY A 1 91 ? 57.682 10.382 -23.274 1.00 47.78 91 GLY A CA 1
ATOM 690 C C . GLY A 1 91 ? 58.097 9.283 -24.259 1.00 47.78 91 GLY A C 1
ATOM 691 O O . GLY A 1 91 ? 59.098 9.420 -24.956 1.00 47.78 91 GLY A O 1
ATOM 692 N N . GLN A 1 92 ? 57.196 8.323 -24.483 1.00 36.31 92 GLN A N 1
ATOM 693 C CA . GLN A 1 92 ? 57.078 7.621 -25.764 1.00 36.31 92 GLN A CA 1
ATOM 694 C C . GLN A 1 92 ? 55.608 7.323 -26.085 1.00 36.31 92 GLN A C 1
ATOM 696 O O . GLN A 1 92 ? 54.854 6.843 -25.241 1.00 36.31 92 GLN A O 1
ATOM 701 N N . SER A 1 93 ? 55.201 7.643 -27.313 1.00 41.06 93 SER A N 1
ATOM 702 C CA . SER A 1 93 ? 53.832 7.494 -27.807 1.00 41.06 93 SER A CA 1
ATOM 703 C C . SER A 1 93 ? 53.526 6.035 -28.152 1.00 41.06 93 SER A C 1
ATOM 705 O O . SER A 1 93 ? 54.066 5.497 -29.116 1.00 41.06 93 SER A O 1
ATOM 707 N N . SER A 1 94 ? 52.618 5.398 -27.414 1.00 36.72 94 SER A N 1
ATOM 708 C CA . SER A 1 94 ? 52.104 4.063 -27.736 1.00 36.72 94 SER A CA 1
ATOM 709 C C . SER A 1 94 ? 50.960 4.142 -28.753 1.00 36.72 94 SER A C 1
ATOM 711 O O . SER A 1 94 ? 49.784 4.173 -28.395 1.00 36.72 94 SER A O 1
ATOM 713 N N . MET A 1 95 ? 51.294 4.155 -30.048 1.00 34.69 95 MET A N 1
ATOM 714 C CA . MET A 1 95 ? 50.284 3.940 -31.091 1.00 34.69 95 MET A CA 1
ATOM 715 C C . MET A 1 95 ? 49.775 2.494 -31.042 1.00 34.69 95 MET A C 1
ATOM 717 O O . MET A 1 95 ? 50.559 1.544 -31.060 1.00 34.69 95 MET A O 1
ATOM 721 N N . THR A 1 96 ? 48.456 2.324 -30.998 1.00 46.66 96 THR A N 1
ATOM 722 C CA . THR A 1 96 ? 47.798 1.023 -31.151 1.00 46.66 96 THR A CA 1
ATOM 723 C C . THR A 1 96 ? 47.896 0.525 -32.600 1.00 46.66 96 THR A C 1
ATOM 725 O O . THR A 1 96 ? 47.930 1.330 -33.534 1.00 46.66 96 THR A O 1
ATOM 728 N N . PRO A 1 97 ? 47.945 -0.802 -32.830 1.00 42.34 97 PRO A N 1
ATOM 729 C CA . PRO A 1 97 ? 48.134 -1.347 -34.167 1.00 42.34 97 PRO A CA 1
ATOM 730 C C . PRO A 1 97 ? 46.854 -1.206 -34.996 1.00 42.34 97 PRO A C 1
ATOM 732 O O . PRO A 1 97 ? 45.854 -1.882 -34.744 1.00 42.34 97 PRO A O 1
ATOM 735 N N . LEU A 1 98 ? 46.894 -0.353 -36.022 1.00 40.78 98 LEU A N 1
ATOM 736 C CA . LEU A 1 98 ? 45.830 -0.299 -37.020 1.00 40.78 98 LEU A CA 1
ATOM 737 C C . LEU A 1 98 ? 45.765 -1.623 -37.789 1.00 40.78 98 LEU A C 1
ATOM 739 O O . LEU A 1 98 ? 46.760 -2.149 -38.290 1.00 40.78 98 LEU A O 1
ATOM 743 N N . ARG A 1 99 ? 44.550 -2.164 -37.856 1.00 38.66 99 ARG A N 1
ATOM 744 C CA . ARG A 1 99 ? 44.229 -3.460 -38.449 1.00 38.66 99 ARG A CA 1
ATOM 745 C C . ARG A 1 99 ? 44.492 -3.412 -39.958 1.00 38.66 99 ARG A C 1
ATOM 747 O O . ARG A 1 99 ? 43.754 -2.758 -40.689 1.00 38.66 99 ARG A O 1
ATOM 754 N N . SER A 1 100 ? 45.546 -4.094 -40.408 1.00 34.62 100 SER A N 1
ATOM 755 C CA . SER A 1 100 ? 45.944 -4.126 -41.820 1.00 34.62 100 SER A CA 1
ATOM 756 C C . SER A 1 100 ? 44.808 -4.634 -42.715 1.00 34.62 100 SER A C 1
ATOM 758 O O . SER A 1 100 ? 44.235 -5.698 -42.470 1.00 34.62 100 SER A O 1
ATOM 760 N N . SER A 1 101 ? 44.484 -3.870 -43.761 1.00 36.16 101 SER A N 1
ATOM 761 C CA . SER A 1 101 ? 43.519 -4.277 -44.782 1.00 36.16 101 SER A CA 1
ATOM 762 C C . SER A 1 101 ? 44.183 -5.258 -45.751 1.00 36.16 101 SER A C 1
ATOM 764 O O . SER A 1 101 ? 44.919 -4.866 -46.657 1.00 36.16 101 SER A O 1
ATOM 766 N N . HIS A 1 102 ? 43.935 -6.554 -45.559 1.00 42.50 102 HIS A N 1
ATOM 767 C CA . HIS A 1 102 ? 44.509 -7.635 -46.367 1.00 42.50 102 HIS A CA 1
ATOM 768 C C . HIS A 1 102 ? 43.854 -7.790 -47.758 1.00 42.50 102 HIS A C 1
ATOM 770 O O . HIS A 1 102 ? 43.425 -8.883 -48.110 1.00 42.50 102 HIS A O 1
ATOM 776 N N . TYR A 1 103 ? 43.792 -6.722 -48.564 1.00 40.81 103 TYR A N 1
ATOM 777 C CA . TYR A 1 103 ? 43.321 -6.777 -49.963 1.00 40.81 103 TYR A CA 1
ATOM 778 C C . TYR A 1 103 ? 44.107 -5.870 -50.938 1.00 40.81 103 TYR A C 1
ATOM 780 O O . TYR A 1 103 ? 43.577 -5.426 -51.950 1.00 40.81 103 TYR A O 1
ATOM 788 N N . ALA A 1 104 ? 45.396 -5.626 -50.673 1.00 43.25 104 ALA A N 1
ATOM 789 C CA . ALA A 1 104 ? 46.277 -4.839 -51.551 1.00 43.25 104 ALA A CA 1
ATOM 790 C C . ALA A 1 104 ? 47.651 -5.505 -51.784 1.00 43.25 104 ALA A C 1
ATOM 792 O O . ALA A 1 104 ? 48.693 -4.864 -51.687 1.00 43.25 104 ALA A O 1
ATOM 793 N N . ALA A 1 105 ? 47.664 -6.815 -52.060 1.00 44.31 105 ALA A N 1
ATOM 794 C CA . ALA A 1 105 ? 48.890 -7.559 -52.370 1.00 44.31 105 ALA A CA 1
ATOM 795 C C . ALA A 1 105 ? 48.625 -8.760 -53.297 1.00 44.31 105 ALA A C 1
ATOM 797 O O . ALA A 1 105 ? 48.852 -9.911 -52.926 1.00 44.31 105 ALA A O 1
ATOM 798 N N . ARG A 1 106 ? 48.152 -8.502 -54.524 1.00 44.06 106 ARG A N 1
ATOM 799 C CA . ARG A 1 106 ? 48.235 -9.486 -55.614 1.00 44.06 106 ARG A CA 1
ATOM 800 C C . ARG A 1 106 ? 49.417 -9.096 -56.507 1.00 44.06 106 ARG A C 1
ATOM 802 O O . ARG A 1 106 ? 49.287 -8.126 -57.248 1.00 44.06 106 ARG A O 1
ATOM 809 N N . PRO A 1 107 ? 50.571 -9.784 -56.435 1.00 42.00 107 PRO A N 1
ATOM 810 C CA . PRO A 1 107 ? 51.692 -9.476 -57.310 1.00 42.00 107 PRO A CA 1
ATOM 811 C C . PRO A 1 107 ? 51.353 -9.942 -58.728 1.00 42.00 107 PRO A C 1
ATOM 813 O O . PRO A 1 107 ? 51.441 -11.128 -59.044 1.00 42.00 107 PRO A O 1
ATOM 816 N N . THR A 1 108 ? 50.955 -9.014 -59.596 1.00 42.06 108 THR A N 1
ATOM 817 C CA . THR A 1 108 ? 50.927 -9.240 -61.043 1.00 42.06 108 THR A CA 1
ATOM 818 C C . THR A 1 108 ? 52.361 -9.382 -61.539 1.00 42.06 108 THR A C 1
ATOM 820 O O . THR A 1 108 ? 53.037 -8.401 -61.840 1.00 42.06 108 THR A O 1
ATOM 823 N N . THR A 1 109 ? 52.836 -10.624 -61.614 1.00 46.41 109 THR A N 1
ATOM 824 C CA . THR A 1 109 ? 54.146 -11.001 -62.157 1.00 46.41 109 THR A CA 1
ATOM 825 C C . THR A 1 109 ? 54.159 -10.941 -63.688 1.00 46.41 109 THR A C 1
ATOM 827 O O . THR A 1 109 ? 54.506 -11.902 -64.369 1.00 46.41 109 THR A O 1
ATOM 830 N N . THR A 1 110 ? 53.788 -9.792 -64.252 1.00 45.19 110 THR A N 1
ATOM 831 C CA . THR A 1 110 ? 54.027 -9.473 -65.662 1.00 45.19 110 THR A CA 1
ATOM 832 C C . THR A 1 110 ? 55.469 -8.987 -65.814 1.00 45.19 110 THR A C 1
ATOM 834 O O . THR A 1 110 ? 55.785 -7.902 -65.317 1.00 45.19 110 THR A O 1
ATOM 837 N N . PRO A 1 111 ? 56.370 -9.744 -66.469 1.00 40.81 111 PRO A N 1
ATOM 838 C CA . PRO A 1 111 ? 57.728 -9.276 -66.696 1.00 40.81 111 PRO A CA 1
ATOM 839 C C . PRO A 1 111 ? 57.694 -8.075 -67.641 1.00 40.81 111 PRO A C 1
ATOM 841 O O . PRO A 1 111 ? 57.255 -8.191 -68.788 1.00 40.81 111 PRO A O 1
ATOM 844 N N . VAL A 1 112 ? 58.197 -6.931 -67.174 1.00 44.28 112 VAL A N 1
ATOM 845 C CA . VAL A 1 112 ? 58.454 -5.763 -68.021 1.00 44.28 112 VAL A CA 1
ATOM 846 C C . VAL A 1 112 ? 59.592 -6.123 -68.975 1.00 44.28 112 VAL A C 1
ATOM 848 O O . VAL A 1 112 ? 60.768 -5.920 -68.685 1.00 44.28 112 VAL A O 1
ATOM 851 N N . ARG A 1 113 ? 59.239 -6.704 -70.126 1.00 44.81 113 ARG A N 1
ATOM 852 C CA . ARG A 1 113 ? 60.133 -6.794 -71.279 1.00 44.81 113 ARG A CA 1
ATOM 853 C C . ARG A 1 113 ? 60.287 -5.392 -71.851 1.00 44.81 113 ARG A C 1
ATOM 855 O O . ARG A 1 113 ? 59.510 -4.993 -72.714 1.00 44.81 113 ARG A O 1
ATOM 862 N N . THR A 1 114 ? 61.305 -4.668 -71.401 1.00 48.22 114 THR A N 1
ATOM 863 C CA . THR A 1 114 ? 61.884 -3.594 -72.207 1.00 48.22 114 THR A CA 1
ATOM 864 C C . THR A 1 114 ? 62.325 -4.198 -73.548 1.00 48.22 114 THR A C 1
ATOM 866 O O . THR A 1 114 ? 63.103 -5.158 -73.560 1.00 48.22 114 THR A O 1
ATOM 869 N N . PRO A 1 115 ? 61.817 -3.721 -74.699 1.00 45.72 115 PRO A N 1
ATOM 870 C CA . PRO A 1 115 ? 62.385 -4.093 -75.986 1.00 45.72 115 PRO A CA 1
ATOM 871 C C . PRO A 1 115 ? 63.819 -3.563 -76.027 1.00 45.72 115 PRO A C 1
ATOM 873 O O . PRO A 1 115 ? 64.040 -2.374 -75.814 1.00 45.72 115 PRO A O 1
ATOM 876 N N . SER A 1 116 ? 64.791 -4.448 -76.242 1.00 46.88 116 SER A N 1
ATOM 877 C CA . SER A 1 116 ? 66.210 -4.095 -76.205 1.00 46.88 116 SER A CA 1
ATOM 878 C C . SER A 1 116 ? 66.551 -2.997 -77.215 1.00 46.88 116 SER A C 1
ATOM 880 O O . SER A 1 116 ? 66.136 -3.072 -78.376 1.00 46.88 116 SER A O 1
ATOM 882 N N . GLU A 1 117 ? 67.382 -2.034 -76.806 1.00 49.81 117 GLU A N 1
ATOM 883 C CA . GLU A 1 117 ? 67.938 -1.001 -77.697 1.00 49.81 117 GLU A CA 1
ATOM 884 C C . GLU A 1 117 ? 68.618 -1.626 -78.932 1.00 49.81 117 GLU A C 1
ATOM 886 O O . GLU A 1 117 ? 68.504 -1.092 -80.032 1.00 49.81 117 GLU A O 1
ATOM 891 N N . ASP A 1 118 ? 69.180 -2.836 -78.796 1.00 49.50 118 ASP A N 1
ATOM 892 C CA . ASP A 1 118 ? 69.737 -3.661 -79.883 1.00 49.50 118 ASP A CA 1
ATOM 893 C C . ASP A 1 118 ? 68.773 -3.990 -81.040 1.00 49.50 118 ASP A C 1
ATOM 895 O O . ASP A 1 118 ? 69.213 -4.337 -82.140 1.00 49.50 118 ASP A O 1
ATOM 899 N N . ARG A 1 119 ? 67.451 -3.933 -80.822 1.00 53.09 119 ARG A N 1
ATOM 900 C CA . ARG A 1 119 ? 66.469 -4.088 -81.910 1.00 53.09 119 ARG A CA 1
ATOM 901 C C . ARG A 1 119 ? 66.213 -2.771 -82.630 1.00 53.09 119 ARG A C 1
ATOM 903 O O . ARG A 1 119 ? 66.082 -2.782 -83.849 1.00 53.09 119 ARG A O 1
ATOM 910 N N . ALA A 1 120 ? 66.184 -1.654 -81.905 1.00 54.72 120 ALA A N 1
ATOM 911 C CA . ALA A 1 120 ? 66.052 -0.330 -82.505 1.00 54.72 120 ALA A CA 1
ATOM 912 C C . ALA A 1 120 ? 67.312 0.046 -83.307 1.00 54.72 120 ALA A C 1
ATOM 914 O O . ALA A 1 120 ? 67.200 0.546 -84.427 1.00 54.72 120 ALA A O 1
ATOM 915 N N . SER A 1 121 ? 68.503 -0.273 -82.782 1.00 54.12 121 SER A N 1
ATOM 916 C CA . SER A 1 121 ? 69.792 0.010 -83.424 1.00 54.12 121 SER A CA 1
ATOM 917 C C . SER A 1 121 ? 69.987 -0.744 -84.747 1.00 54.12 121 SER A C 1
ATOM 919 O O . SER A 1 121 ? 70.451 -0.166 -85.723 1.00 54.12 121 SER A O 1
ATOM 921 N N . ARG A 1 122 ? 69.563 -2.011 -84.839 1.00 57.81 122 ARG A N 1
ATOM 922 C CA . ARG A 1 122 ? 69.613 -2.770 -86.104 1.00 57.81 122 ARG A CA 1
ATOM 923 C C . ARG A 1 122 ? 68.568 -2.334 -87.130 1.00 57.81 122 ARG A C 1
ATOM 925 O O . ARG A 1 122 ? 68.807 -2.475 -88.331 1.00 57.81 122 ARG A O 1
ATOM 932 N N . ASN A 1 123 ? 67.424 -1.815 -86.679 1.00 62.06 123 ASN A N 1
ATOM 933 C CA . ASN A 1 123 ? 66.356 -1.420 -87.592 1.00 62.06 123 ASN A CA 1
ATOM 934 C C . ASN A 1 123 ? 66.760 -0.171 -88.392 1.00 62.06 123 ASN A C 1
ATOM 936 O O . ASN A 1 123 ? 66.685 -0.213 -89.613 1.00 62.06 123 ASN A O 1
ATOM 940 N N . TRP A 1 124 ? 67.283 0.887 -87.746 1.00 68.75 124 TRP A N 1
ATOM 941 C CA . TRP A 1 124 ? 67.625 2.139 -88.450 1.00 68.75 124 TRP A CA 1
ATOM 942 C C . TRP A 1 124 ? 68.736 1.984 -89.494 1.00 68.75 124 TRP A C 1
ATOM 944 O O . TRP A 1 124 ? 68.655 2.616 -90.543 1.00 68.75 124 TRP A O 1
ATOM 954 N N . GLN A 1 125 ? 69.737 1.130 -89.243 1.00 70.62 125 GLN A N 1
ATOM 955 C CA . GLN A 1 125 ? 70.784 0.824 -90.225 1.00 70.62 125 GLN A CA 1
ATOM 956 C C . GLN A 1 125 ? 70.153 0.234 -91.499 1.00 70.62 125 GLN A C 1
ATOM 958 O O . GLN A 1 125 ? 70.354 0.738 -92.600 1.00 70.62 125 GLN A O 1
ATOM 963 N N . THR A 1 126 ? 69.279 -0.762 -91.311 1.00 70.94 126 THR A N 1
ATOM 964 C CA . THR A 1 126 ? 68.524 -1.419 -92.388 1.00 70.94 126 THR A CA 1
ATOM 965 C C . THR A 1 126 ? 67.590 -0.437 -93.111 1.00 70.94 126 THR A C 1
ATOM 967 O O . THR A 1 126 ? 67.428 -0.529 -94.328 1.00 70.94 126 THR A O 1
ATOM 970 N N . SER A 1 127 ? 66.994 0.526 -92.396 1.00 67.81 127 SER A N 1
ATOM 971 C CA . SER A 1 127 ? 66.219 1.625 -92.991 1.00 67.81 127 SER A CA 1
ATOM 972 C C . SER A 1 127 ? 67.067 2.488 -93.916 1.00 67.81 127 SER A C 1
ATOM 974 O O . SER A 1 127 ? 66.621 2.846 -95.004 1.00 67.81 127 SER A O 1
ATOM 976 N N . LEU A 1 128 ? 68.271 2.848 -93.464 1.00 74.38 128 LEU A N 1
ATOM 977 C CA . LEU A 1 128 ? 69.163 3.766 -94.163 1.00 74.38 128 LEU A CA 1
ATOM 978 C C . LEU A 1 128 ? 69.676 3.132 -95.459 1.00 74.38 128 LEU A C 1
ATOM 980 O O . LEU A 1 128 ? 69.624 3.769 -96.508 1.00 74.38 128 LEU A O 1
ATOM 984 N N . ASP A 1 129 ? 70.061 1.854 -95.401 1.00 77.44 129 ASP A N 1
ATOM 985 C CA . ASP A 1 129 ? 70.479 1.068 -96.566 1.00 77.44 129 ASP A CA 1
ATOM 986 C C . ASP A 1 129 ? 69.342 0.926 -97.596 1.00 77.44 129 ASP A C 1
ATOM 988 O O . ASP A 1 129 ? 69.564 1.088 -98.797 1.00 77.44 129 ASP A O 1
ATOM 992 N N . ARG A 1 130 ? 68.095 0.698 -97.147 1.00 74.56 130 ARG A N 1
ATOM 993 C CA . ARG A 1 130 ? 66.915 0.660 -98.036 1.00 74.56 130 ARG A CA 1
ATOM 994 C C . ARG A 1 130 ? 66.585 2.024 -98.642 1.00 74.56 130 ARG A C 1
ATOM 996 O O . ARG A 1 130 ? 66.237 2.087 -99.817 1.00 74.56 130 ARG A O 1
ATOM 1003 N N . ALA A 1 131 ? 66.705 3.109 -97.878 1.00 75.19 131 ALA A N 1
ATOM 1004 C CA . ALA A 1 131 ? 66.491 4.464 -98.384 1.00 75.19 131 ALA A CA 1
ATOM 1005 C C . ALA A 1 131 ? 67.559 4.858 -99.421 1.00 75.19 131 ALA A C 1
ATOM 1007 O O . ALA A 1 131 ? 67.224 5.419 -100.463 1.00 75.19 131 ALA A O 1
ATOM 1008 N N . LEU A 1 132 ? 68.825 4.494 -99.186 1.00 80.06 132 LEU A N 1
ATOM 1009 C CA . LEU A 1 132 ? 69.914 4.634 -100.157 1.00 80.06 132 LEU A CA 1
ATOM 1010 C C . LEU A 1 132 ? 69.652 3.818 -101.429 1.00 80.06 132 LEU A C 1
ATOM 1012 O O . LEU A 1 132 ? 69.793 4.353 -102.530 1.00 80.06 132 LEU A O 1
ATOM 1016 N N . ALA A 1 133 ? 69.220 2.560 -101.302 1.00 77.31 133 ALA A N 1
ATOM 1017 C CA . ALA A 1 133 ? 68.856 1.725 -102.446 1.00 77.31 133 ALA A CA 1
ATOM 1018 C C . ALA A 1 133 ? 67.700 2.335 -103.259 1.00 77.31 133 ALA A C 1
ATOM 1020 O O . ALA A 1 133 ? 67.802 2.439 -104.479 1.00 77.31 133 ALA A O 1
ATOM 1021 N N . PHE A 1 134 ? 66.645 2.819 -102.595 1.00 76.19 134 PHE A N 1
ATOM 1022 C CA . PHE A 1 134 ? 65.524 3.505 -103.240 1.00 76.19 134 PHE A CA 1
ATOM 1023 C C . PHE A 1 134 ? 65.968 4.761 -104.003 1.00 76.19 134 PHE A C 1
ATOM 1025 O O . PHE A 1 134 ? 65.633 4.903 -105.178 1.00 76.19 134 PHE A O 1
ATOM 1032 N N . VAL A 1 135 ? 66.766 5.641 -103.383 1.00 79.75 135 VAL A N 1
ATOM 1033 C CA . VAL A 1 135 ? 67.308 6.838 -104.054 1.00 79.75 135 VAL A CA 1
ATOM 1034 C C . VAL A 1 135 ? 68.162 6.447 -105.264 1.00 79.75 135 VAL A C 1
ATOM 1036 O O . VAL A 1 135 ? 68.021 7.053 -106.321 1.00 79.75 135 VAL A O 1
ATOM 1039 N N . THR A 1 136 ? 68.977 5.395 -105.148 1.00 79.88 136 THR A N 1
ATOM 1040 C CA . THR A 1 136 ? 69.826 4.897 -106.244 1.00 79.88 136 THR A CA 1
ATOM 1041 C C . THR A 1 136 ? 68.997 4.361 -107.419 1.00 79.88 136 THR A C 1
ATOM 1043 O O . THR A 1 136 ? 69.290 4.670 -108.571 1.00 79.88 136 THR A O 1
ATOM 1046 N N . ILE A 1 137 ? 67.932 3.597 -107.152 1.00 77.56 137 ILE A N 1
ATOM 1047 C CA . ILE A 1 137 ? 67.025 3.080 -108.194 1.00 77.56 137 ILE A CA 1
ATOM 1048 C C . ILE A 1 137 ? 66.220 4.225 -108.830 1.00 77.56 137 ILE A C 1
ATOM 1050 O O . ILE A 1 137 ? 66.012 4.235 -110.046 1.00 77.56 137 ILE A O 1
ATOM 1054 N N . LYS A 1 138 ? 65.797 5.213 -108.030 1.00 72.94 138 LYS A N 1
ATOM 1055 C CA . LYS A 1 138 ? 65.072 6.395 -108.511 1.00 72.94 138 LYS A CA 1
ATOM 1056 C C . LYS A 1 138 ? 65.944 7.246 -109.436 1.00 72.94 138 LYS A C 1
ATOM 1058 O O . LYS A 1 138 ? 65.468 7.630 -110.498 1.00 72.94 138 LYS A O 1
ATOM 1063 N N . ASP A 1 139 ? 67.210 7.466 -109.079 1.00 75.19 139 ASP A N 1
ATOM 1064 C CA . ASP A 1 139 ? 68.198 8.197 -109.886 1.00 75.19 139 ASP A CA 1
ATOM 1065 C C . ASP A 1 139 ? 68.521 7.479 -111.210 1.00 75.19 139 ASP A C 1
ATOM 1067 O O . ASP A 1 139 ? 68.544 8.108 -112.267 1.00 75.19 139 ASP A O 1
ATOM 1071 N N . GLN A 1 140 ? 68.654 6.146 -111.190 1.00 72.31 140 GLN A N 1
ATOM 1072 C CA . GLN A 1 140 ? 68.818 5.342 -112.409 1.00 72.31 140 GLN A CA 1
ATOM 1073 C C . GLN A 1 140 ? 67.608 5.458 -113.350 1.00 72.31 140 GLN A C 1
ATOM 1075 O O . GLN A 1 140 ? 67.779 5.759 -114.531 1.00 72.31 140 GLN A O 1
ATOM 1080 N N . ARG A 1 141 ? 66.379 5.286 -112.840 1.00 66.69 141 ARG A N 1
ATOM 1081 C CA . ARG A 1 141 ? 65.153 5.412 -113.655 1.00 66.69 141 ARG A CA 1
ATOM 1082 C C . ARG A 1 141 ? 64.890 6.846 -114.136 1.00 66.69 141 ARG A C 1
ATOM 1084 O O . ARG A 1 141 ? 64.233 7.025 -115.156 1.00 66.69 141 ARG A O 1
ATOM 1091 N N . PHE A 1 142 ? 65.424 7.869 -113.463 1.00 68.56 142 PHE A N 1
ATOM 1092 C CA . PHE A 1 142 ? 65.316 9.273 -113.895 1.00 68.56 142 PHE A CA 1
ATOM 1093 C C . PHE A 1 142 ? 66.051 9.562 -115.215 1.00 68.56 142 PHE A C 1
ATOM 1095 O O . PHE A 1 142 ? 65.765 10.561 -115.875 1.00 68.56 142 PHE A O 1
ATOM 1102 N N . GLN A 1 143 ? 66.973 8.685 -115.624 1.00 70.19 143 GLN A N 1
ATOM 1103 C CA . GLN A 1 143 ? 67.702 8.791 -116.890 1.00 70.19 143 GLN A CA 1
ATOM 1104 C C . GLN A 1 143 ? 66.919 8.210 -118.085 1.00 70.19 143 GLN A C 1
ATOM 1106 O O . GLN A 1 143 ? 67.338 8.395 -119.227 1.00 70.19 143 GLN A O 1
ATOM 1111 N N . GLU A 1 144 ? 65.769 7.561 -117.853 1.00 65.75 144 GLU A N 1
ATOM 1112 C CA . GLU A 1 144 ? 64.890 7.013 -118.894 1.00 65.75 144 GLU A CA 1
ATOM 1113 C C . GLU A 1 144 ? 63.671 7.929 -119.149 1.00 65.75 144 GLU A C 1
ATOM 1115 O O . GLU A 1 144 ? 62.765 8.013 -118.311 1.00 65.75 144 GLU A O 1
ATOM 1120 N N . PRO A 1 145 ? 63.583 8.619 -120.307 1.00 62.22 145 PRO A N 1
ATOM 1121 C CA . PRO A 1 145 ? 62.483 9.542 -120.574 1.00 62.22 145 PRO A CA 1
ATOM 1122 C C . PRO A 1 145 ? 61.128 8.826 -120.685 1.00 62.22 145 PRO A C 1
ATOM 1124 O O . PRO A 1 145 ? 60.877 8.097 -121.642 1.00 62.22 145 PRO A O 1
ATOM 1127 N N . GLY A 1 146 ? 60.227 9.095 -119.736 1.00 63.97 146 GLY A N 1
ATOM 1128 C CA . GLY A 1 146 ? 58.830 8.641 -119.769 1.00 63.97 146 GLY A CA 1
ATOM 1129 C C . GLY A 1 146 ? 58.424 7.634 -118.688 1.00 63.97 146 GLY A C 1
ATOM 1130 O O . GLY A 1 146 ? 57.247 7.282 -118.628 1.00 63.97 146 GLY A O 1
ATOM 1131 N N . HIS A 1 147 ? 59.342 7.198 -117.819 1.00 62.25 147 HIS A N 1
ATOM 1132 C CA . HIS A 1 147 ? 58.989 6.347 -116.679 1.00 62.25 147 HIS A CA 1
ATOM 1133 C C . HIS A 1 147 ? 58.151 7.099 -115.628 1.00 62.25 147 HIS A C 1
ATOM 1135 O O . HIS A 1 147 ? 58.418 8.256 -115.299 1.00 62.25 147 HIS A O 1
ATOM 1141 N N . GLN A 1 148 ? 57.139 6.423 -115.079 1.00 68.38 148 GLN A N 1
ATOM 1142 C CA . GLN A 1 148 ? 56.365 6.899 -113.930 1.00 68.38 148 GLN A CA 1
ATOM 1143 C C . GLN A 1 148 ? 56.954 6.287 -112.650 1.00 68.38 148 GLN A C 1
ATOM 1145 O O . GLN A 1 148 ? 57.374 5.136 -112.649 1.00 68.38 148 GLN A O 1
ATOM 1150 N N . PHE A 1 149 ? 57.015 7.060 -111.563 1.00 70.25 149 PHE A N 1
ATOM 1151 C CA . PHE A 1 149 ? 57.627 6.623 -110.295 1.00 70.25 149 PHE A CA 1
ATOM 1152 C C . PHE A 1 149 ? 56.630 6.015 -109.299 1.00 70.25 149 PHE A C 1
ATOM 1154 O O . PHE A 1 149 ? 57.019 5.713 -108.174 1.00 70.25 149 PHE A O 1
ATOM 1161 N N . VAL A 1 150 ? 55.365 5.844 -109.698 1.00 74.69 150 VAL A N 1
ATOM 1162 C CA . VAL A 1 150 ? 54.256 5.446 -108.814 1.00 74.69 150 VAL A CA 1
ATOM 1163 C C . VAL A 1 150 ? 54.551 4.112 -108.131 1.00 74.69 150 VAL A C 1
ATOM 1165 O O . VAL A 1 150 ? 54.527 4.042 -106.909 1.00 74.69 150 VAL A O 1
ATOM 1168 N N . ASP A 1 151 ? 54.940 3.096 -108.899 1.00 74.50 151 ASP A N 1
ATOM 1169 C CA . ASP A 1 151 ? 55.291 1.759 -108.409 1.00 74.50 151 ASP A CA 1
ATOM 1170 C C . ASP A 1 151 ? 56.501 1.756 -107.453 1.00 74.50 151 ASP A C 1
ATOM 1172 O O . ASP A 1 151 ? 56.521 0.993 -106.486 1.00 74.50 151 ASP A O 1
ATOM 1176 N N . LEU A 1 152 ? 57.481 2.646 -107.652 1.00 74.69 152 LEU A N 1
ATOM 1177 C CA . LEU A 1 152 ? 58.631 2.766 -106.748 1.00 74.69 152 LEU A CA 1
ATOM 1178 C C . LEU A 1 152 ? 58.259 3.500 -105.447 1.00 74.69 152 LEU A C 1
ATOM 1180 O O . LEU A 1 152 ? 58.694 3.110 -104.363 1.00 74.69 152 LEU A O 1
ATOM 1184 N N . ASP A 1 153 ? 57.452 4.559 -105.546 1.00 77.69 153 ASP A N 1
ATOM 1185 C CA . ASP A 1 153 ? 56.964 5.320 -104.393 1.00 77.69 153 ASP A CA 1
ATOM 1186 C C . ASP A 1 153 ? 55.987 4.469 -103.547 1.00 77.69 153 ASP A C 1
ATOM 1188 O O . ASP A 1 153 ? 56.040 4.525 -102.316 1.00 77.69 153 ASP A O 1
ATOM 1192 N N . GLU A 1 154 ? 55.177 3.607 -104.176 1.00 81.38 154 GLU A N 1
ATOM 1193 C CA . GLU A 1 154 ? 54.370 2.572 -103.512 1.00 81.38 154 GLU A CA 1
ATOM 1194 C C . GLU A 1 154 ? 55.243 1.526 -102.801 1.00 81.38 154 GLU A C 1
ATOM 1196 O O . GLU A 1 154 ? 55.023 1.258 -101.618 1.00 81.38 154 GLU A O 1
ATOM 1201 N N . GLU A 1 155 ? 56.272 0.978 -103.461 1.00 79.06 155 GLU A N 1
ATOM 1202 C CA . GLU A 1 155 ? 57.198 0.015 -102.844 1.00 79.06 155 GLU A CA 1
ATOM 1203 C C . GLU A 1 155 ? 57.944 0.623 -101.642 1.00 79.06 155 GLU A C 1
ATOM 1205 O O . GLU A 1 155 ? 58.096 -0.028 -100.601 1.00 79.06 155 GLU A O 1
ATOM 1210 N N . TYR A 1 156 ? 58.379 1.882 -101.738 1.00 78.50 156 TYR A N 1
ATOM 1211 C CA . TYR A 1 156 ? 59.014 2.591 -100.627 1.00 78.50 156 TYR A CA 1
ATOM 1212 C C . TYR A 1 156 ? 58.046 2.816 -99.465 1.00 78.50 156 TYR A C 1
ATOM 1214 O O . TYR A 1 156 ? 58.405 2.574 -98.312 1.00 78.50 156 TYR A O 1
ATOM 1222 N N . LEU A 1 157 ? 56.808 3.226 -99.747 1.00 79.44 157 LEU A N 1
ATOM 1223 C CA . LEU A 1 157 ? 55.786 3.464 -98.728 1.00 79.44 157 LEU A CA 1
ATOM 1224 C C . LEU A 1 157 ? 55.367 2.154 -98.037 1.00 79.44 157 LEU A C 1
ATOM 1226 O O . LEU A 1 157 ? 55.239 2.124 -96.812 1.00 79.44 157 LEU A O 1
ATOM 1230 N N . GLN A 1 158 ? 55.262 1.051 -98.784 1.00 78.62 158 GLN A N 1
ATOM 1231 C CA . GLN A 1 158 ? 55.033 -0.296 -98.253 1.00 78.62 158 GLN A CA 1
ATOM 1232 C C . GLN A 1 158 ? 56.192 -0.747 -97.346 1.00 78.62 158 GLN A C 1
ATOM 1234 O O . GLN A 1 158 ? 55.970 -1.207 -96.224 1.00 78.62 158 GLN A O 1
ATOM 1239 N N . ASN A 1 159 ? 57.441 -0.548 -97.784 1.00 78.38 159 ASN A N 1
ATOM 1240 C CA . ASN A 1 159 ? 58.628 -0.818 -96.970 1.00 78.38 159 ASN A CA 1
ATOM 1241 C C . ASN A 1 159 ? 58.668 0.044 -95.698 1.00 78.38 159 ASN A C 1
ATOM 1243 O O . ASN A 1 159 ? 59.027 -0.464 -94.636 1.00 78.38 159 ASN A O 1
ATOM 1247 N N . LEU A 1 160 ? 58.274 1.318 -95.780 1.00 76.06 160 LEU A N 1
ATOM 1248 C CA . LEU A 1 160 ? 58.212 2.233 -94.641 1.00 76.06 160 LEU A CA 1
ATOM 1249 C C . LEU A 1 160 ? 57.148 1.795 -93.619 1.00 76.06 160 LEU A C 1
ATOM 1251 O O . LEU A 1 160 ? 57.420 1.829 -92.419 1.00 76.06 160 LEU A O 1
ATOM 1255 N N . LYS A 1 161 ? 55.970 1.333 -94.073 1.00 77.19 161 LYS A N 1
ATOM 1256 C CA . LYS A 1 161 ? 54.923 0.767 -93.200 1.00 77.19 161 LYS A CA 1
ATOM 1257 C C . LYS A 1 161 ? 55.445 -0.437 -92.410 1.00 77.19 161 LYS A C 1
ATOM 1259 O O . LYS A 1 161 ? 55.385 -0.420 -91.181 1.00 77.19 161 LYS A O 1
ATOM 1264 N N . ILE A 1 162 ? 56.032 -1.418 -93.105 1.00 76.81 162 ILE A N 1
ATOM 1265 C CA . ILE A 1 162 ? 56.621 -2.629 -92.501 1.00 76.81 162 ILE A CA 1
ATOM 1266 C C . ILE A 1 162 ? 57.717 -2.255 -91.490 1.00 76.81 162 ILE A C 1
ATOM 1268 O O . ILE A 1 162 ? 57.750 -2.761 -90.370 1.00 76.81 162 ILE A O 1
ATOM 1272 N N . LEU A 1 163 ? 58.610 -1.339 -91.870 1.00 71.25 163 LEU A N 1
ATOM 1273 C CA . LEU A 1 163 ? 59.756 -0.912 -91.067 1.00 71.25 163 LEU A CA 1
ATOM 1274 C C . LEU A 1 163 ? 59.356 -0.196 -89.767 1.00 71.25 163 LEU A C 1
ATOM 1276 O O . LEU A 1 163 ? 59.961 -0.438 -88.720 1.00 71.25 163 LEU A O 1
ATOM 1280 N N . LEU A 1 164 ? 58.357 0.690 -89.840 1.00 71.31 164 LEU A N 1
ATOM 1281 C CA . LEU A 1 164 ? 57.812 1.414 -88.688 1.00 71.31 164 LEU A CA 1
ATOM 1282 C C . LEU A 1 164 ? 56.933 0.524 -87.792 1.00 71.31 164 LEU A C 1
ATOM 1284 O O . LEU A 1 164 ? 56.544 0.954 -86.709 1.00 71.31 164 LEU A O 1
ATOM 1288 N N . GLY A 1 165 ? 56.612 -0.701 -88.225 1.00 68.62 165 GLY A N 1
ATOM 1289 C CA . GLY A 1 165 ? 55.631 -1.555 -87.556 1.00 68.62 165 GLY A CA 1
ATOM 1290 C C . GLY A 1 165 ? 54.200 -1.019 -87.662 1.00 68.62 165 GLY A C 1
ATOM 1291 O O . GLY A 1 165 ? 53.344 -1.424 -86.874 1.00 68.62 165 GLY A O 1
ATOM 1292 N N . ASN A 1 166 ? 53.940 -0.134 -88.632 1.00 67.25 166 ASN A N 1
ATOM 1293 C CA . ASN A 1 166 ? 52.616 0.380 -88.983 1.00 67.25 166 ASN A CA 1
ATOM 1294 C C . ASN A 1 166 ? 51.850 -0.657 -89.827 1.00 67.25 166 ASN A C 1
ATOM 1296 O O . ASN A 1 166 ? 51.341 -0.352 -90.906 1.00 67.25 166 ASN A O 1
ATOM 1300 N N . ASP A 1 167 ? 51.775 -1.890 -89.322 1.00 75.94 167 ASP A N 1
ATOM 1301 C CA . ASP A 1 167 ? 50.841 -2.895 -89.816 1.00 75.94 167 ASP A CA 1
ATOM 1302 C C . ASP A 1 167 ? 49.429 -2.424 -89.457 1.00 75.94 167 ASP A C 1
ATOM 1304 O O . ASP A 1 167 ? 49.011 -2.492 -88.298 1.00 75.94 167 ASP A O 1
ATOM 1308 N N . GLU A 1 168 ? 48.687 -1.930 -90.447 1.00 80.12 168 GLU A N 1
ATOM 1309 C CA . GLU A 1 168 ? 47.300 -1.479 -90.274 1.00 80.12 168 GLU A CA 1
ATOM 1310 C C . GLU A 1 168 ? 46.415 -2.598 -89.700 1.00 80.12 168 GLU A C 1
ATOM 1312 O O . GLU A 1 168 ? 45.569 -2.336 -88.847 1.00 80.12 168 GLU A O 1
ATOM 1317 N N . GLU A 1 169 ? 46.689 -3.854 -90.073 1.00 80.50 169 GLU A N 1
ATOM 1318 C CA . GLU A 1 169 ? 46.071 -5.053 -89.495 1.00 80.50 169 GLU A CA 1
ATOM 1319 C C . GLU A 1 169 ? 46.334 -5.159 -87.988 1.00 80.50 169 GLU A C 1
ATOM 1321 O O . GLU A 1 169 ? 45.402 -5.305 -87.202 1.00 80.50 169 GLU A O 1
ATOM 1326 N N . LYS A 1 170 ? 47.586 -4.994 -87.552 1.00 81.25 170 LYS A N 1
ATOM 1327 C CA . LYS A 1 170 ? 47.975 -5.078 -86.138 1.00 81.25 170 LYS A CA 1
ATOM 1328 C C . LYS A 1 170 ? 47.451 -3.904 -85.314 1.00 81.25 170 LYS A C 1
ATOM 1330 O O . LYS A 1 170 ? 47.102 -4.072 -84.147 1.00 81.25 170 LYS A O 1
ATOM 1335 N N . ILE A 1 171 ? 47.375 -2.714 -85.909 1.00 82.06 171 ILE A N 1
ATOM 1336 C CA . ILE A 1 171 ? 46.730 -1.545 -85.300 1.00 82.06 171 ILE A CA 1
ATOM 1337 C C . ILE A 1 171 ? 45.225 -1.813 -85.143 1.00 82.06 171 ILE A C 1
ATOM 1339 O O . ILE A 1 171 ? 44.664 -1.536 -84.082 1.00 82.06 171 ILE A O 1
ATOM 1343 N N . ALA A 1 172 ? 44.571 -2.410 -86.144 1.00 86.44 172 ALA A N 1
ATOM 1344 C CA . ALA A 1 172 ? 43.167 -2.809 -86.063 1.00 86.44 172 ALA A CA 1
ATOM 1345 C C . ALA A 1 172 ? 42.927 -3.915 -85.016 1.00 86.44 172 ALA A C 1
ATOM 1347 O O . ALA A 1 172 ? 41.982 -3.806 -84.234 1.00 86.44 172 ALA A O 1
ATOM 1348 N N . GLU A 1 173 ? 43.795 -4.929 -84.935 1.00 87.88 173 GLU A N 1
ATOM 1349 C CA . GLU A 1 173 ? 43.766 -5.963 -83.893 1.00 87.88 173 GLU A CA 1
ATOM 1350 C C . GLU A 1 173 ? 43.909 -5.360 -82.493 1.00 87.88 173 GLU A C 1
ATOM 1352 O O . GLU A 1 173 ? 43.090 -5.639 -81.618 1.00 87.88 173 GLU A O 1
ATOM 1357 N N . LEU A 1 174 ? 44.908 -4.497 -82.275 1.00 85.44 174 LEU A N 1
ATOM 1358 C CA . LEU A 1 174 ? 45.128 -3.838 -80.986 1.00 85.44 174 LEU A CA 1
ATOM 1359 C C . LEU A 1 174 ? 43.947 -2.941 -80.601 1.00 85.44 174 LEU A C 1
ATOM 1361 O O . LEU A 1 174 ? 43.496 -3.012 -79.462 1.00 85.44 174 LEU A O 1
ATOM 1365 N N . ASN A 1 175 ? 43.381 -2.179 -81.540 1.00 88.75 175 ASN A N 1
ATOM 1366 C CA . ASN A 1 175 ? 42.166 -1.396 -81.301 1.00 88.75 175 ASN A CA 1
ATOM 1367 C C . ASN A 1 175 ? 40.956 -2.291 -80.978 1.00 88.75 175 ASN A C 1
ATOM 1369 O O . ASN A 1 175 ? 40.157 -1.957 -80.103 1.00 88.75 175 ASN A O 1
ATOM 1373 N N . GLN A 1 176 ? 40.820 -3.453 -81.627 1.00 91.44 176 GLN A N 1
ATOM 1374 C CA . GLN A 1 176 ? 39.761 -4.415 -81.308 1.00 91.44 176 GLN A CA 1
ATOM 1375 C C . GLN A 1 176 ? 39.964 -5.051 -79.921 1.00 91.44 176 GLN A C 1
ATOM 1377 O O . GLN A 1 176 ? 38.988 -5.304 -79.216 1.00 91.44 176 GLN A O 1
ATOM 1382 N N . ILE A 1 177 ? 41.212 -5.305 -79.520 1.00 89.88 177 ILE A N 1
ATOM 1383 C CA . ILE A 1 177 ? 41.574 -5.822 -78.194 1.00 89.88 177 ILE A CA 1
ATOM 1384 C C . ILE A 1 177 ? 41.310 -4.767 -77.112 1.00 89.88 177 ILE A C 1
ATOM 1386 O O . ILE A 1 177 ? 40.679 -5.095 -76.111 1.00 89.88 177 ILE A O 1
ATOM 1390 N N . ILE A 1 178 ? 41.720 -3.513 -77.328 1.00 87.81 178 ILE A N 1
ATOM 1391 C CA . ILE A 1 178 ? 41.429 -2.378 -76.436 1.00 87.81 178 ILE A CA 1
ATOM 1392 C C . ILE A 1 178 ? 39.918 -2.259 -76.241 1.00 87.81 178 ILE A C 1
ATOM 1394 O O . ILE A 1 178 ? 39.453 -2.363 -75.111 1.00 87.81 178 ILE A O 1
ATOM 1398 N N . LYS A 1 179 ? 39.146 -2.201 -77.333 1.00 92.38 179 LYS A N 1
ATOM 1399 C CA . LYS A 1 179 ? 37.683 -2.107 -77.277 1.00 92.38 179 LYS A CA 1
ATOM 1400 C C . LYS A 1 179 ? 37.026 -3.274 -76.532 1.00 92.38 179 LYS A C 1
ATOM 1402 O O . LYS A 1 179 ? 36.061 -3.062 -75.809 1.00 92.38 179 LYS A O 1
ATOM 1407 N N . LYS A 1 180 ? 37.546 -4.500 -76.679 1.00 90.62 180 LYS A N 1
ATOM 1408 C CA . LYS A 1 180 ? 37.088 -5.671 -75.906 1.00 90.62 180 LYS A CA 1
ATOM 1409 C C . LYS A 1 180 ? 37.373 -5.506 -74.410 1.00 90.62 180 LYS A C 1
ATOM 1411 O O . LYS A 1 180 ? 36.506 -5.822 -73.601 1.00 90.62 180 LYS A O 1
ATOM 1416 N N . TYR A 1 181 ? 38.556 -5.018 -74.035 1.00 85.00 181 TYR A N 1
ATOM 1417 C CA . TYR A 1 181 ? 38.893 -4.772 -72.630 1.00 85.00 181 TYR A CA 1
ATOM 1418 C C . TYR A 1 181 ? 38.105 -3.607 -72.026 1.00 85.00 181 TYR A C 1
ATOM 1420 O O . TYR A 1 181 ? 37.681 -3.728 -70.883 1.00 85.00 181 TYR A O 1
ATOM 1428 N N . GLU A 1 182 ? 37.854 -2.534 -72.778 1.00 82.81 182 GLU A N 1
ATOM 1429 C CA . GLU A 1 182 ? 36.982 -1.428 -72.365 1.00 82.81 182 GLU A CA 1
ATOM 1430 C C . GLU A 1 182 ? 35.574 -1.943 -72.037 1.00 82.81 182 GLU A C 1
ATOM 1432 O O . GLU A 1 182 ? 35.128 -1.783 -70.904 1.00 82.81 182 GLU A O 1
ATOM 1437 N N . THR A 1 183 ? 34.933 -2.683 -72.953 1.00 83.88 183 THR A N 1
ATOM 1438 C CA . THR A 1 183 ? 33.594 -3.249 -72.703 1.00 83.88 183 THR A CA 1
ATOM 1439 C C . THR A 1 183 ? 33.566 -4.237 -71.532 1.00 83.88 183 THR A C 1
ATOM 1441 O O . THR A 1 183 ? 32.642 -4.204 -70.727 1.00 83.88 183 THR A O 1
ATOM 1444 N N . CYS A 1 184 ? 34.593 -5.085 -71.374 1.00 80.62 184 CYS A N 1
ATOM 1445 C CA . CYS A 1 184 ? 34.669 -5.994 -70.224 1.00 80.62 184 CYS A CA 1
ATOM 1446 C C . CYS A 1 184 ? 34.835 -5.244 -68.890 1.00 80.62 184 CYS A C 1
ATOM 1448 O O . CYS A 1 184 ? 34.295 -5.680 -67.876 1.00 80.62 184 CYS A O 1
ATOM 1450 N N . LEU A 1 185 ? 35.579 -4.133 -68.870 1.00 77.19 185 LEU A N 1
ATOM 1451 C CA . LEU A 1 185 ? 35.757 -3.310 -67.671 1.00 77.19 185 LEU A CA 1
ATOM 1452 C C . LEU A 1 185 ? 34.482 -2.531 -67.322 1.00 77.19 185 LEU A C 1
ATOM 1454 O O . LEU A 1 185 ? 34.157 -2.411 -66.141 1.00 77.19 185 LEU A O 1
ATOM 1458 N N . GLU A 1 186 ? 33.741 -2.047 -68.320 1.00 81.19 186 GLU A N 1
ATOM 1459 C CA . GLU A 1 186 ? 32.411 -1.454 -68.130 1.00 81.19 186 GLU A CA 1
ATOM 1460 C C . GLU A 1 186 ? 31.443 -2.476 -67.505 1.00 81.19 186 GLU A C 1
ATOM 1462 O O . GLU A 1 186 ? 30.855 -2.197 -66.457 1.00 81.19 186 GLU A O 1
ATOM 1467 N N . ASP A 1 187 ? 31.371 -3.695 -68.055 1.00 84.50 187 ASP A N 1
ATOM 1468 C CA . ASP A 1 187 ? 30.560 -4.797 -67.515 1.00 84.50 187 ASP A CA 1
ATOM 1469 C C . ASP A 1 187 ? 30.954 -5.182 -66.073 1.00 84.50 187 ASP A C 1
ATOM 1471 O O . ASP A 1 187 ? 30.080 -5.409 -65.229 1.00 84.50 187 ASP A O 1
ATOM 1475 N N . GLU A 1 188 ? 32.254 -5.243 -65.753 1.00 82.19 188 GLU A N 1
ATOM 1476 C CA . GLU A 1 188 ? 32.740 -5.526 -64.393 1.00 82.19 188 GLU A CA 1
ATOM 1477 C C . GLU A 1 188 ? 32.374 -4.410 -63.400 1.00 82.19 188 GLU A C 1
ATOM 1479 O O . GLU A 1 188 ? 31.948 -4.701 -62.276 1.00 82.19 188 GLU A O 1
ATOM 1484 N N . VAL A 1 189 ? 32.480 -3.139 -63.803 1.00 84.25 189 VAL A N 1
ATOM 1485 C CA . VAL A 1 189 ? 32.090 -1.984 -62.977 1.00 84.25 189 VAL A CA 1
ATOM 1486 C C . VAL A 1 189 ? 30.575 -1.955 -62.757 1.00 84.25 189 VAL A C 1
ATOM 1488 O O . VAL A 1 189 ? 30.128 -1.755 -61.623 1.00 84.25 189 VAL A O 1
ATOM 1491 N N . GLU A 1 190 ? 29.767 -2.224 -63.784 1.00 82.25 190 GLU A N 1
ATOM 1492 C CA . GLU A 1 190 ? 28.312 -2.330 -63.643 1.00 82.25 190 GLU A CA 1
ATOM 1493 C C . GLU A 1 190 ? 27.886 -3.525 -62.782 1.00 82.25 190 GLU A C 1
ATOM 1495 O O . GLU A 1 190 ? 26.964 -3.411 -61.966 1.00 82.25 190 GLU A O 1
ATOM 1500 N N . ALA A 1 191 ? 28.540 -4.679 -62.931 1.00 84.94 191 ALA A N 1
ATOM 1501 C CA . ALA A 1 191 ? 28.290 -5.852 -62.098 1.00 84.94 191 ALA A CA 1
ATOM 1502 C C . ALA A 1 191 ? 28.650 -5.577 -60.630 1.00 84.94 191 ALA A C 1
ATOM 1504 O O . ALA A 1 191 ? 27.867 -5.906 -59.731 1.00 84.94 191 ALA A O 1
ATOM 1505 N N . ALA A 1 192 ? 29.782 -4.911 -60.379 1.00 86.12 192 ALA A N 1
ATOM 1506 C CA . ALA A 1 192 ? 30.181 -4.472 -59.047 1.00 86.12 192 ALA A CA 1
ATOM 1507 C C . ALA A 1 192 ? 29.161 -3.489 -58.452 1.00 86.12 192 ALA A C 1
ATOM 1509 O O . ALA A 1 192 ? 28.720 -3.695 -57.321 1.00 86.12 192 ALA A O 1
ATOM 1510 N N . ALA A 1 193 ? 28.717 -2.484 -59.215 1.00 84.50 193 ALA A N 1
ATOM 1511 C CA . ALA A 1 193 ? 27.709 -1.513 -58.786 1.00 84.50 193 ALA A CA 1
ATOM 1512 C C . ALA A 1 193 ? 26.361 -2.177 -58.446 1.00 84.50 193 ALA A C 1
ATOM 1514 O O . ALA A 1 193 ? 25.775 -1.887 -57.398 1.00 84.50 193 ALA A O 1
ATOM 1515 N N . ARG A 1 194 ? 25.898 -3.129 -59.271 1.00 87.44 194 ARG A N 1
ATOM 1516 C CA . ARG A 1 194 ? 24.686 -3.926 -59.007 1.00 87.44 194 ARG A CA 1
ATOM 1517 C C . ARG A 1 194 ? 24.821 -4.789 -57.747 1.00 87.44 194 ARG A C 1
ATOM 1519 O O . ARG A 1 194 ? 23.896 -4.822 -56.937 1.00 87.44 194 ARG A O 1
ATOM 1526 N N . ALA A 1 195 ? 25.969 -5.434 -57.531 1.00 89.88 195 ALA A N 1
ATOM 1527 C CA . ALA A 1 195 ? 26.239 -6.218 -56.321 1.00 89.88 195 ALA A CA 1
ATOM 1528 C C . ALA A 1 195 ? 26.383 -5.349 -55.054 1.00 89.88 195 ALA A C 1
ATOM 1530 O O . ALA A 1 195 ? 26.094 -5.794 -53.940 1.00 89.88 195 ALA A O 1
ATOM 1531 N N . ASP A 1 196 ? 26.846 -4.108 -55.197 1.00 87.50 196 ASP A N 1
ATOM 1532 C CA . ASP A 1 196 ? 26.877 -3.110 -54.128 1.00 87.50 196 ASP A CA 1
ATOM 1533 C C . ASP A 1 196 ? 25.458 -2.659 -53.753 1.00 87.50 196 ASP A C 1
ATOM 1535 O O . ASP A 1 196 ? 25.110 -2.636 -52.571 1.00 87.50 196 ASP A O 1
ATOM 1539 N N . GLU A 1 197 ? 24.605 -2.370 -54.741 1.00 90.25 197 GLU A N 1
ATOM 1540 C CA . GLU A 1 197 ? 23.230 -1.936 -54.482 1.00 90.25 197 GLU A CA 1
ATOM 1541 C C . GLU A 1 197 ? 22.335 -3.060 -53.951 1.00 90.25 197 GLU A C 1
ATOM 1543 O O . GLU A 1 197 ? 21.537 -2.812 -53.047 1.00 90.25 197 GLU A O 1
ATOM 1548 N N . ALA A 1 198 ? 22.531 -4.307 -54.395 1.00 91.50 198 ALA A N 1
ATOM 1549 C CA . ALA A 1 198 ? 21.899 -5.481 -53.788 1.00 91.50 198 ALA A CA 1
ATOM 1550 C C . ALA A 1 198 ? 22.233 -5.579 -52.286 1.00 91.50 198 ALA A C 1
ATOM 1552 O O . ALA A 1 198 ? 21.331 -5.639 -51.451 1.00 91.50 198 ALA A O 1
ATOM 1553 N N . ARG A 1 199 ? 23.516 -5.449 -51.913 1.00 93.12 199 ARG A N 1
ATOM 1554 C CA . ARG A 1 199 ? 23.945 -5.432 -50.501 1.00 93.12 199 ARG A CA 1
ATOM 1555 C C . ARG A 1 199 ? 23.398 -4.234 -49.718 1.00 93.12 199 ARG A C 1
ATOM 1557 O O . ARG A 1 199 ? 23.191 -4.347 -48.509 1.00 93.12 199 ARG A O 1
ATOM 1564 N N . ARG A 1 200 ? 23.152 -3.079 -50.353 1.00 89.25 200 ARG A N 1
ATOM 1565 C CA . ARG A 1 200 ? 22.442 -1.956 -49.704 1.00 89.25 200 ARG A CA 1
ATOM 1566 C C . ARG A 1 200 ? 20.955 -2.261 -49.525 1.00 89.25 200 ARG A C 1
ATOM 1568 O O . ARG A 1 200 ? 20.414 -1.953 -48.465 1.00 89.25 200 ARG A O 1
ATOM 1575 N N . ALA A 1 201 ? 20.306 -2.882 -50.508 1.00 90.31 201 ALA A N 1
ATOM 1576 C CA . ALA A 1 201 ? 18.905 -3.287 -50.439 1.00 90.31 201 ALA A CA 1
ATOM 1577 C C . ALA A 1 201 ? 18.659 -4.308 -49.319 1.00 90.31 201 ALA A C 1
ATOM 1579 O O . ALA A 1 201 ? 17.808 -4.055 -48.468 1.00 90.31 201 ALA A O 1
ATOM 1580 N N . GLU A 1 202 ? 19.469 -5.367 -49.237 1.00 90.31 202 GLU A N 1
ATOM 1581 C CA . GLU A 1 202 ? 19.421 -6.367 -48.159 1.00 90.31 202 GLU A CA 1
ATOM 1582 C C . GLU A 1 202 ? 19.574 -5.726 -46.771 1.00 90.31 202 GLU A C 1
ATOM 1584 O O . GLU A 1 202 ? 18.800 -6.012 -45.858 1.00 90.31 202 GLU A O 1
ATOM 1589 N N . ARG A 1 203 ? 20.528 -4.795 -46.599 1.00 91.00 203 ARG A N 1
ATOM 1590 C CA . ARG A 1 203 ? 20.694 -4.058 -45.332 1.00 91.00 203 ARG A CA 1
ATOM 1591 C C . ARG A 1 203 ? 19.471 -3.206 -44.993 1.00 91.00 203 ARG A C 1
ATOM 1593 O O . ARG A 1 203 ? 19.059 -3.182 -43.834 1.00 91.00 203 ARG A O 1
ATOM 1600 N N . ARG A 1 204 ? 18.882 -2.512 -45.975 1.00 90.81 204 ARG A N 1
ATOM 1601 C CA . ARG A 1 204 ? 17.647 -1.728 -45.779 1.00 90.81 204 ARG A CA 1
ATOM 1602 C C . ARG A 1 204 ? 16.484 -2.637 -45.377 1.00 90.81 204 ARG A C 1
ATOM 1604 O O . ARG A 1 204 ? 15.760 -2.303 -44.442 1.00 90.81 204 ARG A O 1
ATOM 1611 N N . GLU A 1 205 ? 16.330 -3.790 -46.023 1.00 90.44 205 GLU A N 1
ATOM 1612 C CA . GLU A 1 205 ? 15.287 -4.760 -45.684 1.00 90.44 205 GLU A CA 1
ATOM 1613 C C . GLU A 1 205 ? 15.486 -5.357 -44.285 1.00 90.44 205 GLU A C 1
ATOM 1615 O O . GLU A 1 205 ? 14.541 -5.368 -43.497 1.00 90.44 205 GLU A O 1
ATOM 1620 N N . ALA A 1 206 ? 16.709 -5.757 -43.925 1.00 88.06 206 ALA A N 1
ATOM 1621 C CA . ALA A 1 206 ? 17.031 -6.271 -42.595 1.00 88.06 206 ALA A CA 1
ATOM 1622 C C . ALA A 1 206 ? 16.724 -5.247 -41.483 1.00 88.06 206 ALA A C 1
ATOM 1624 O O . ALA A 1 206 ? 16.117 -5.596 -40.467 1.00 88.06 206 ALA A O 1
ATOM 1625 N N . LEU A 1 207 ? 17.064 -3.968 -41.691 1.00 89.31 207 LEU A N 1
ATOM 1626 C CA . LEU A 1 207 ? 16.732 -2.883 -40.758 1.00 89.31 207 LEU A CA 1
ATOM 1627 C C . LEU A 1 207 ? 15.215 -2.653 -40.650 1.00 89.31 207 LEU A C 1
ATOM 1629 O O . LEU A 1 207 ? 14.694 -2.488 -39.545 1.00 89.31 207 LEU A O 1
ATOM 1633 N N . LEU A 1 208 ? 14.481 -2.693 -41.768 1.00 89.50 208 LEU A N 1
ATOM 1634 C CA . LEU A 1 208 ? 13.016 -2.606 -41.763 1.00 89.50 208 LEU A CA 1
ATOM 1635 C C . LEU A 1 208 ? 12.369 -3.818 -41.074 1.00 89.50 208 LEU A C 1
ATOM 1637 O O . LEU A 1 208 ? 11.393 -3.651 -40.341 1.00 89.50 208 LEU A O 1
ATOM 1641 N N . GLY A 1 209 ? 12.922 -5.019 -41.256 1.00 88.81 209 GLY A N 1
ATOM 1642 C CA . GLY A 1 209 ? 12.531 -6.239 -40.550 1.00 88.81 209 GLY A CA 1
ATOM 1643 C C . GLY A 1 209 ? 12.719 -6.108 -39.039 1.00 88.81 209 GLY A C 1
ATOM 1644 O O . GLY A 1 209 ? 11.765 -6.302 -38.284 1.00 88.81 209 GLY A O 1
ATOM 1645 N N . GLY A 1 210 ? 13.903 -5.672 -38.598 1.00 84.88 210 GLY A N 1
ATOM 1646 C CA . GLY A 1 210 ? 14.195 -5.391 -37.189 1.00 84.88 210 GLY A CA 1
ATOM 1647 C C . GLY A 1 210 ? 13.260 -4.337 -36.585 1.00 84.88 210 GLY A C 1
ATOM 1648 O O . GLY A 1 210 ? 12.726 -4.531 -35.494 1.00 84.88 210 GLY A O 1
ATOM 1649 N N . LEU A 1 211 ? 12.966 -3.261 -37.320 1.00 82.88 211 LEU A N 1
ATOM 1650 C CA . LEU A 1 211 ? 12.038 -2.212 -36.883 1.00 82.88 211 LEU A CA 1
ATOM 1651 C C . LEU A 1 211 ? 10.586 -2.716 -36.777 1.00 82.88 211 LEU A C 1
ATOM 1653 O O . LEU A 1 211 ? 9.870 -2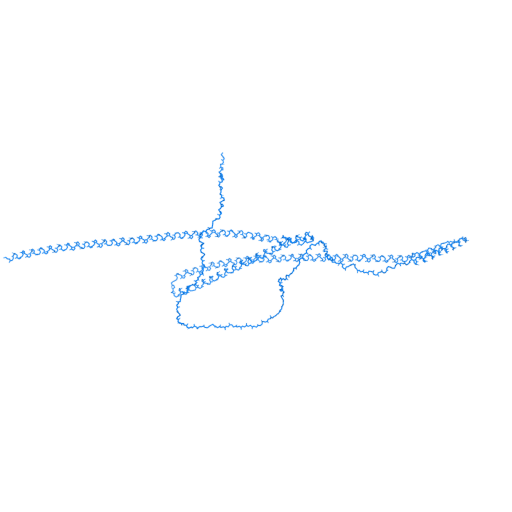.331 -35.849 1.00 82.88 211 LEU A O 1
ATOM 1657 N N . ARG A 1 212 ? 10.139 -3.598 -37.684 1.00 91.00 212 ARG A N 1
ATOM 1658 C CA . ARG A 1 212 ? 8.833 -4.279 -37.583 1.00 91.00 212 ARG A CA 1
ATOM 1659 C C . ARG A 1 212 ? 8.783 -5.201 -36.361 1.00 91.00 212 ARG A C 1
ATOM 1661 O O . ARG A 1 212 ? 7.816 -5.122 -35.605 1.00 91.00 212 ARG A O 1
ATOM 1668 N N . ALA A 1 213 ? 9.821 -6.008 -36.135 1.00 87.00 213 ALA A N 1
ATOM 1669 C CA . ALA A 1 213 ? 9.922 -6.907 -34.985 1.00 87.00 213 ALA A CA 1
ATOM 1670 C C . ALA A 1 213 ? 9.914 -6.137 -33.652 1.00 87.00 213 ALA A C 1
ATOM 1672 O O . ALA A 1 213 ? 9.139 -6.463 -32.756 1.00 87.00 213 ALA A O 1
ATOM 1673 N N . LEU A 1 214 ? 10.678 -5.045 -33.548 1.00 87.12 214 LEU A N 1
ATOM 1674 C CA . LEU A 1 214 ? 10.707 -4.178 -32.367 1.00 87.12 214 LEU A CA 1
ATOM 1675 C C . LEU A 1 214 ? 9.347 -3.505 -32.114 1.00 87.12 214 LEU A C 1
ATOM 1677 O O . LEU A 1 214 ? 8.892 -3.435 -30.971 1.00 87.12 214 LEU A O 1
ATOM 1681 N N . LYS A 1 215 ? 8.647 -3.057 -33.168 1.00 86.62 215 LYS A N 1
ATOM 1682 C CA . LYS A 1 215 ? 7.267 -2.554 -33.046 1.00 86.62 215 LYS A CA 1
ATOM 1683 C C . LYS A 1 215 ? 6.288 -3.642 -32.592 1.00 86.62 215 LYS A C 1
ATOM 1685 O O . LYS A 1 215 ? 5.394 -3.329 -31.812 1.00 86.62 215 LYS A O 1
ATOM 1690 N N . ALA A 1 216 ? 6.441 -4.886 -33.046 1.00 87.62 216 ALA A N 1
ATOM 1691 C CA . ALA A 1 216 ? 5.617 -6.008 -32.595 1.00 87.62 216 ALA A CA 1
ATOM 1692 C C . ALA A 1 216 ? 5.876 -6.340 -31.114 1.00 87.62 216 ALA A C 1
ATOM 1694 O O . ALA A 1 216 ? 4.924 -6.401 -30.340 1.00 87.62 216 ALA A O 1
ATOM 1695 N N . ALA A 1 217 ? 7.143 -6.427 -30.696 1.00 86.69 217 ALA A N 1
ATOM 1696 C CA . ALA A 1 217 ? 7.529 -6.647 -29.301 1.00 86.69 217 ALA A CA 1
ATOM 1697 C C . ALA A 1 217 ? 6.993 -5.547 -28.365 1.00 86.69 217 ALA A C 1
ATOM 1699 O O . ALA A 1 217 ? 6.434 -5.850 -27.317 1.00 86.69 217 ALA A O 1
ATOM 1700 N N . ARG A 1 218 ? 7.056 -4.267 -28.767 1.00 85.50 218 ARG A N 1
ATOM 1701 C CA . ARG A 1 218 ? 6.449 -3.166 -27.992 1.00 85.50 218 ARG A CA 1
ATOM 1702 C C . ARG A 1 218 ? 4.927 -3.300 -27.839 1.00 85.50 218 ARG A C 1
ATOM 1704 O O . ARG A 1 218 ? 4.406 -2.916 -26.798 1.00 85.50 218 ARG A O 1
ATOM 1711 N N . ARG A 1 219 ? 4.209 -3.837 -28.836 1.00 89.06 219 ARG A N 1
ATOM 1712 C CA . ARG A 1 219 ? 2.763 -4.112 -28.712 1.00 89.06 219 ARG A CA 1
ATOM 1713 C C . ARG A 1 219 ? 2.485 -5.288 -27.778 1.00 89.06 219 ARG A C 1
ATOM 1715 O O . ARG A 1 219 ? 1.567 -5.178 -26.978 1.00 89.06 219 ARG A O 1
ATOM 1722 N N . ALA A 1 220 ? 3.272 -6.363 -27.865 1.00 86.31 220 ALA A N 1
ATOM 1723 C CA . ALA A 1 220 ? 3.155 -7.516 -26.971 1.00 86.31 220 ALA A CA 1
ATOM 1724 C C . ALA A 1 220 ? 3.371 -7.097 -25.508 1.00 86.31 220 ALA A C 1
ATOM 1726 O O . ALA A 1 220 ? 2.461 -7.237 -24.703 1.00 86.31 220 ALA A O 1
ATOM 1727 N N . ASN A 1 221 ? 4.486 -6.419 -25.209 1.00 82.31 221 ASN A N 1
ATOM 1728 C CA . ASN A 1 221 ? 4.779 -5.904 -23.867 1.00 82.31 221 ASN A CA 1
ATOM 1729 C C . ASN A 1 221 ? 3.673 -4.983 -23.320 1.00 82.31 221 ASN A C 1
ATOM 1731 O O . ASN A 1 221 ? 3.439 -4.949 -22.114 1.00 82.31 221 ASN A O 1
ATOM 1735 N N . ARG A 1 222 ? 3.007 -4.210 -24.191 1.00 83.88 222 ARG A N 1
ATOM 1736 C CA . ARG A 1 222 ? 1.881 -3.358 -23.795 1.00 83.88 222 ARG A CA 1
ATOM 1737 C C . ARG A 1 222 ? 0.621 -4.172 -23.504 1.00 83.88 222 ARG A C 1
ATOM 1739 O O . ARG A 1 222 ? -0.008 -3.917 -22.490 1.00 83.88 222 ARG A O 1
ATOM 1746 N N . ALA A 1 223 ? 0.300 -5.171 -24.325 1.00 87.94 223 ALA A N 1
ATOM 1747 C CA . ALA A 1 223 ? -0.808 -6.088 -24.059 1.00 87.94 223 ALA A CA 1
ATOM 1748 C C . ALA A 1 223 ? -0.595 -6.885 -22.757 1.00 87.94 223 ALA A C 1
ATOM 1750 O O . ALA A 1 223 ? -1.518 -6.991 -21.955 1.00 87.94 223 ALA A O 1
ATOM 1751 N N . ASP A 1 224 ? 0.628 -7.364 -22.501 1.00 86.31 224 ASP A N 1
ATOM 1752 C CA . ASP A 1 224 ? 0.995 -8.040 -21.249 1.00 86.31 224 ASP A CA 1
ATOM 1753 C C . ASP A 1 224 ? 0.861 -7.104 -20.037 1.00 86.31 224 ASP A C 1
ATOM 1755 O O . ASP A 1 224 ? 0.412 -7.518 -18.968 1.00 86.31 224 ASP A O 1
ATOM 1759 N N . TYR A 1 225 ? 1.230 -5.828 -20.191 1.00 82.75 225 TYR A N 1
ATOM 1760 C CA . TYR A 1 225 ? 1.068 -4.819 -19.146 1.00 82.75 225 TYR A CA 1
ATOM 1761 C C . TYR A 1 225 ? -0.405 -4.476 -18.887 1.00 82.75 225 TYR A C 1
ATOM 1763 O O . TYR A 1 225 ? -0.825 -4.443 -17.732 1.00 82.75 225 TYR A O 1
ATOM 1771 N N . ASP A 1 226 ? -1.197 -4.276 -19.941 1.00 86.75 226 ASP A N 1
ATOM 1772 C CA . ASP A 1 226 ? -2.630 -4.002 -19.833 1.00 86.75 226 ASP A CA 1
ATOM 1773 C C . ASP A 1 226 ? -3.352 -5.200 -19.168 1.00 86.75 226 ASP A C 1
ATOM 1775 O O . ASP A 1 226 ? -4.181 -4.998 -18.280 1.00 86.75 226 ASP A O 1
ATOM 1779 N N . ALA A 1 227 ? -2.944 -6.441 -19.477 1.00 88.88 227 ALA A N 1
ATOM 1780 C CA . ALA A 1 227 ? -3.413 -7.661 -18.809 1.00 88.88 227 ALA A CA 1
ATOM 1781 C C . ALA A 1 227 ? -2.990 -7.758 -17.326 1.00 88.88 227 ALA A C 1
ATOM 1783 O O . ALA A 1 227 ? -3.762 -8.221 -16.486 1.00 88.88 227 ALA A O 1
ATOM 1784 N N . GLN A 1 228 ? -1.787 -7.296 -16.962 1.00 85.69 228 GLN A N 1
ATOM 1785 C CA . GLN A 1 228 ? -1.379 -7.180 -15.553 1.00 85.69 228 GLN A CA 1
ATOM 1786 C C . GLN A 1 228 ? -2.172 -6.096 -14.811 1.00 85.69 228 GLN A C 1
ATOM 1788 O O . GLN A 1 228 ? -2.460 -6.251 -13.623 1.00 85.69 228 GLN A O 1
ATOM 1793 N N . CYS A 1 229 ? -2.539 -5.005 -15.487 1.00 87.62 229 CYS A N 1
ATOM 1794 C CA . CYS A 1 229 ? -3.375 -3.954 -14.916 1.00 87.62 229 CYS A CA 1
ATOM 1795 C C . CYS A 1 229 ? -4.801 -4.440 -14.628 1.00 87.62 229 CYS A C 1
ATOM 1797 O O . CYS A 1 229 ? -5.284 -4.184 -13.525 1.00 87.62 229 CYS A O 1
ATOM 1799 N N . THR A 1 230 ? -5.437 -5.176 -15.547 1.00 90.00 230 THR A N 1
ATOM 1800 C CA . THR A 1 230 ? -6.764 -5.774 -15.308 1.00 90.00 230 THR A CA 1
ATOM 1801 C C . THR A 1 230 ? -6.715 -6.827 -14.202 1.00 90.00 230 THR A C 1
ATOM 1803 O O . THR A 1 230 ? -7.481 -6.763 -13.249 1.00 90.00 230 THR A O 1
ATOM 1806 N N . LEU A 1 231 ? -5.724 -7.720 -14.229 1.00 90.94 231 LEU A N 1
ATOM 1807 C CA . LEU A 1 231 ? -5.560 -8.746 -13.194 1.00 90.94 231 LEU A CA 1
ATOM 1808 C C . LEU A 1 231 ? -5.292 -8.134 -11.801 1.00 90.94 231 LEU A C 1
ATOM 1810 O O . LEU A 1 231 ? -5.702 -8.683 -10.779 1.00 90.94 231 LEU A O 1
ATOM 1814 N N . LYS A 1 232 ? -4.662 -6.950 -11.738 1.00 87.31 232 LYS A N 1
ATOM 1815 C CA . LYS A 1 232 ? -4.531 -6.175 -10.497 1.00 87.31 232 LYS A CA 1
ATOM 1816 C C . LYS A 1 232 ? -5.861 -5.571 -10.030 1.00 87.31 232 LYS A C 1
ATOM 1818 O O . LYS A 1 232 ? -6.088 -5.550 -8.821 1.00 87.31 232 LYS A O 1
ATOM 1823 N N . THR A 1 233 ? -6.710 -5.054 -10.924 1.00 89.00 233 THR A N 1
ATOM 1824 C CA . THR A 1 233 ? -8.041 -4.560 -10.522 1.00 89.00 233 THR A CA 1
ATOM 1825 C C . THR A 1 233 ? -8.919 -5.699 -10.020 1.00 89.00 233 THR A C 1
ATOM 1827 O O . THR A 1 233 ? -9.515 -5.558 -8.956 1.00 89.00 233 THR A O 1
ATOM 1830 N N . ASP A 1 234 ? -8.875 -6.857 -10.682 1.00 91.12 234 ASP A N 1
ATOM 1831 C CA . ASP A 1 234 ? -9.626 -8.051 -10.284 1.00 91.12 234 ASP A CA 1
ATOM 1832 C C . ASP A 1 234 ? -9.234 -8.515 -8.869 1.00 91.12 234 ASP A C 1
ATOM 1834 O O . ASP A 1 234 ? -10.101 -8.794 -8.044 1.00 91.12 234 ASP A O 1
ATOM 1838 N N . TYR A 1 235 ? -7.935 -8.517 -8.530 1.00 88.69 235 TYR A N 1
ATOM 1839 C CA . TYR A 1 235 ? -7.490 -8.803 -7.159 1.00 88.69 235 TYR A CA 1
ATOM 1840 C C . TYR A 1 235 ? -7.931 -7.751 -6.137 1.00 88.69 235 TYR A C 1
ATOM 1842 O O . TYR A 1 235 ? -8.253 -8.112 -5.008 1.00 88.69 235 TYR A O 1
ATOM 1850 N N . VAL A 1 236 ? -7.947 -6.463 -6.491 1.00 89.19 236 VAL A N 1
ATOM 1851 C CA . VAL A 1 236 ? -8.426 -5.407 -5.581 1.00 89.19 236 VAL A CA 1
ATOM 1852 C C . VAL A 1 236 ? -9.918 -5.573 -5.293 1.00 89.19 236 VAL A C 1
ATOM 1854 O O . VAL A 1 236 ? -10.335 -5.402 -4.150 1.00 89.19 236 VAL A O 1
ATOM 1857 N N . ASP A 1 237 ? -10.718 -5.939 -6.292 1.00 90.50 237 ASP A N 1
ATOM 1858 C CA . ASP A 1 237 ? -12.151 -6.162 -6.107 1.00 90.50 237 ASP A CA 1
ATOM 1859 C C . ASP A 1 237 ? -12.447 -7.494 -5.397 1.00 90.50 237 ASP A C 1
ATOM 1861 O O . ASP A 1 237 ? -13.337 -7.537 -4.548 1.00 90.50 237 ASP A O 1
ATOM 1865 N N . ALA A 1 238 ? -11.642 -8.538 -5.621 1.00 91.44 238 ALA A N 1
ATOM 1866 C CA . ALA A 1 238 ? -11.697 -9.776 -4.840 1.00 91.44 238 ALA A CA 1
ATOM 1867 C C . ALA A 1 238 ? -11.345 -9.557 -3.354 1.00 91.44 238 ALA A C 1
ATOM 1869 O O . ALA A 1 238 ? -11.988 -10.137 -2.483 1.00 91.44 238 ALA A O 1
ATOM 1870 N N . ILE A 1 239 ? -10.371 -8.690 -3.041 1.00 85.62 239 ILE A N 1
ATOM 1871 C CA . ILE A 1 239 ? -10.053 -8.315 -1.651 1.00 85.62 239 ILE A CA 1
ATOM 1872 C C . ILE A 1 239 ? -11.252 -7.616 -0.996 1.00 85.62 239 ILE A C 1
ATOM 1874 O O . ILE A 1 239 ? -11.673 -8.042 0.073 1.00 85.62 239 ILE A O 1
ATOM 1878 N N . LYS A 1 240 ? -11.876 -6.634 -1.664 1.00 90.06 240 LYS A N 1
ATOM 1879 C CA . LYS A 1 240 ? -13.093 -5.976 -1.144 1.00 90.06 240 LYS A CA 1
ATOM 1880 C C . LYS A 1 240 ? -14.232 -6.969 -0.902 1.00 90.06 240 LYS A C 1
ATOM 1882 O O . LYS A 1 240 ? -14.948 -6.845 0.085 1.00 90.06 240 LYS A O 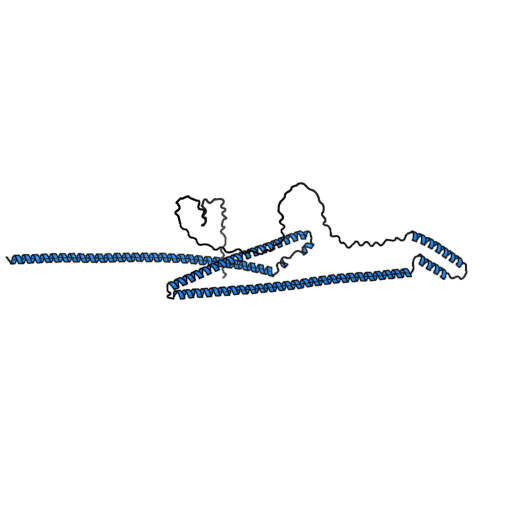1
ATOM 1887 N N . GLN A 1 241 ? -14.421 -7.943 -1.797 1.00 92.50 241 GLN A N 1
ATOM 1888 C CA . GLN A 1 241 ? -15.428 -8.992 -1.613 1.00 92.50 241 GLN A CA 1
ATOM 1889 C C . GLN A 1 241 ? -15.141 -9.802 -0.343 1.00 92.50 241 GLN A C 1
ATOM 1891 O O . GLN A 1 241 ? -16.032 -9.925 0.496 1.00 92.50 241 GLN A O 1
ATOM 1896 N N . LEU A 1 242 ? -13.895 -10.250 -0.149 1.00 87.19 242 LEU A N 1
ATOM 1897 C CA . LEU A 1 242 ? -13.472 -10.950 1.068 1.00 87.19 242 LEU A CA 1
ATOM 1898 C C . LEU A 1 242 ? -13.661 -10.099 2.332 1.00 87.19 242 LEU A C 1
ATOM 1900 O O . LEU A 1 242 ? -14.147 -10.623 3.330 1.00 87.19 242 LEU A O 1
ATOM 1904 N N . ASP A 1 243 ? -13.358 -8.799 2.295 1.00 87.12 243 ASP A N 1
ATOM 1905 C CA . ASP A 1 243 ? -13.602 -7.895 3.427 1.00 87.12 243 ASP A CA 1
ATOM 1906 C C . ASP A 1 243 ? -15.105 -7.839 3.777 1.00 87.12 243 ASP A C 1
ATOM 1908 O O . ASP A 1 243 ? -15.475 -8.041 4.935 1.00 87.12 243 ASP A O 1
ATOM 1912 N N . THR A 1 244 ? -15.998 -7.700 2.785 1.00 92.44 244 THR A N 1
ATOM 1913 C CA . THR A 1 244 ? -17.458 -7.727 3.031 1.00 92.44 244 THR A CA 1
ATOM 1914 C C . THR A 1 244 ? -17.982 -9.092 3.500 1.00 92.44 244 THR A C 1
ATOM 1916 O O . THR A 1 244 ? -18.984 -9.161 4.216 1.00 92.44 244 THR A O 1
ATOM 1919 N N . GLU A 1 245 ? -17.331 -10.195 3.120 1.00 90.31 245 GLU A N 1
ATOM 1920 C CA . GLU A 1 245 ? -17.641 -11.533 3.637 1.00 90.31 245 GLU A CA 1
ATOM 1921 C C . GLU A 1 245 ? -17.176 -11.704 5.088 1.00 90.31 245 GLU A C 1
ATOM 1923 O O . GLU A 1 245 ? -17.904 -12.285 5.892 1.00 90.31 245 GLU A O 1
ATOM 1928 N N . ILE A 1 246 ? -16.014 -11.151 5.448 1.00 82.31 246 ILE A N 1
ATOM 1929 C CA . ILE A 1 246 ? -15.494 -11.131 6.821 1.00 82.31 246 ILE A CA 1
ATOM 1930 C C . ILE A 1 246 ? -16.400 -10.289 7.727 1.00 82.31 246 ILE A C 1
ATOM 1932 O O . ILE A 1 246 ? -16.731 -10.734 8.828 1.00 82.31 246 ILE A O 1
ATOM 1936 N N . GLU A 1 247 ? -16.842 -9.111 7.280 1.00 89.75 247 GLU A N 1
ATOM 1937 C CA . GLU A 1 247 ? -17.804 -8.277 8.013 1.00 89.75 247 GLU A CA 1
ATOM 1938 C C . GLU A 1 247 ? -19.127 -9.019 8.244 1.00 89.75 247 GLU A C 1
ATOM 1940 O O . GLU A 1 247 ? -19.600 -9.095 9.382 1.00 89.75 247 GLU A O 1
ATOM 1945 N N . ARG A 1 248 ? -19.683 -9.652 7.199 1.00 94.25 248 ARG A N 1
ATOM 1946 C CA . ARG A 1 248 ? -20.911 -10.456 7.298 1.00 94.25 248 ARG A CA 1
ATOM 1947 C C . ARG A 1 248 ? -20.759 -11.617 8.280 1.00 94.25 248 ARG A C 1
ATOM 1949 O O . ARG A 1 248 ? -21.566 -11.741 9.195 1.00 94.25 248 ARG A O 1
ATOM 1956 N N . ALA A 1 249 ? -19.702 -12.419 8.146 1.00 86.00 249 ALA A N 1
ATOM 1957 C CA . ALA A 1 249 ? -19.434 -13.543 9.043 1.00 86.00 249 ALA A CA 1
ATOM 1958 C C . ALA A 1 249 ? -19.190 -13.089 10.496 1.00 86.00 249 ALA A C 1
ATOM 1960 O O . ALA A 1 249 ? -19.538 -13.795 11.443 1.00 86.00 249 ALA A O 1
ATOM 1961 N N . THR A 1 250 ? -18.626 -11.892 10.693 1.00 85.56 250 THR A N 1
ATOM 1962 C CA . THR A 1 250 ? -18.453 -11.294 12.025 1.00 85.56 250 THR A CA 1
ATOM 1963 C C . THR A 1 250 ? -19.799 -10.891 12.630 1.00 85.56 250 THR A C 1
ATOM 1965 O O . THR A 1 250 ? -20.040 -11.185 13.801 1.00 85.56 250 THR A O 1
ATOM 1968 N N . ALA A 1 251 ? -20.697 -10.287 11.845 1.00 90.00 251 ALA A N 1
ATOM 1969 C CA . ALA A 1 251 ? -22.054 -9.951 12.279 1.00 90.00 251 ALA A CA 1
ATOM 1970 C C . ALA A 1 251 ? -22.887 -11.209 12.596 1.00 90.00 251 ALA A C 1
ATOM 1972 O O . ALA A 1 251 ? -23.493 -11.285 13.663 1.00 90.00 251 ALA A O 1
ATOM 1973 N N . GLU A 1 252 ? -22.841 -12.233 11.737 1.00 91.62 252 GLU A N 1
ATOM 1974 C CA . GLU A 1 252 ? -23.479 -13.537 11.979 1.00 91.62 252 GLU A CA 1
ATOM 1975 C C . GLU A 1 252 ? -22.938 -14.199 13.258 1.00 91.62 252 GLU A C 1
ATOM 1977 O O . GLU A 1 252 ? -23.708 -14.691 14.081 1.00 91.62 252 GLU A O 1
ATOM 1982 N N . SER A 1 253 ? -21.620 -14.149 13.494 1.00 80.25 253 SER A N 1
ATOM 1983 C CA . SER A 1 253 ? -21.014 -14.670 14.728 1.00 80.25 253 SER A CA 1
ATOM 1984 C C . SER A 1 253 ? -21.462 -13.907 15.982 1.00 80.25 253 SER A C 1
ATOM 1986 O O . SER A 1 253 ? -21.667 -14.518 17.032 1.00 80.25 253 SER A O 1
ATOM 1988 N N . GLN A 1 254 ? -21.639 -12.584 15.896 1.00 86.94 254 GLN A N 1
ATOM 1989 C CA . GLN A 1 254 ? -22.173 -11.775 16.996 1.00 86.94 254 GLN A CA 1
ATOM 1990 C C . GLN A 1 254 ? -23.652 -12.082 17.266 1.00 86.94 254 GLN A C 1
ATOM 1992 O O . GLN A 1 254 ? -24.025 -12.245 18.428 1.00 86.94 254 GLN A O 1
ATOM 1997 N N . GLN A 1 255 ? -24.472 -12.227 16.222 1.00 91.56 255 GLN A N 1
ATOM 1998 C CA . GLN A 1 255 ? -25.877 -12.618 16.356 1.00 91.56 255 GLN A CA 1
ATOM 1999 C C . GLN A 1 255 ? -26.004 -14.002 17.004 1.00 91.56 255 GLN A C 1
ATOM 2001 O O . GLN A 1 255 ? -26.714 -14.148 17.996 1.00 91.56 255 GLN A O 1
ATOM 2006 N N . LEU A 1 256 ? -25.257 -14.999 16.516 1.00 82.44 256 LEU A N 1
ATOM 2007 C CA . LEU A 1 256 ? -25.261 -16.346 17.092 1.00 82.44 256 LEU A CA 1
ATOM 2008 C C . LEU A 1 256 ? -24.837 -16.347 18.566 1.00 82.44 256 LEU A C 1
ATOM 2010 O O . LEU A 1 256 ? -25.408 -17.098 19.350 1.00 82.44 256 LEU A O 1
ATOM 2014 N N . LYS A 1 257 ? -23.892 -15.489 18.980 1.00 79.69 257 LYS A N 1
ATOM 2015 C CA . LYS A 1 257 ? -23.543 -15.318 20.403 1.00 79.69 257 LYS A CA 1
ATOM 2016 C C . LYS A 1 257 ? -24.709 -14.765 21.229 1.00 79.69 257 LYS A C 1
ATOM 2018 O O . LYS A 1 257 ? -24.982 -15.310 22.292 1.00 79.69 257 LYS A O 1
ATOM 2023 N N . GLN A 1 258 ? -25.420 -13.748 20.740 1.00 85.69 258 GLN A N 1
ATOM 2024 C CA . GLN A 1 258 ? -26.596 -13.190 21.427 1.00 85.69 258 GLN A CA 1
ATOM 2025 C C . GLN A 1 258 ? -27.739 -14.214 21.530 1.00 85.69 258 GLN A C 1
ATOM 2027 O O . GLN A 1 258 ? -28.345 -14.372 22.591 1.00 85.69 258 GLN A O 1
ATOM 2032 N N . GLU A 1 259 ? -28.004 -14.960 20.455 1.00 84.25 259 GLU A N 1
ATOM 2033 C CA . GLU A 1 259 ? -28.977 -16.057 20.460 1.00 84.25 259 GLU A CA 1
ATOM 2034 C C . GLU A 1 259 ? -28.583 -17.138 21.477 1.00 84.25 259 GLU A C 1
ATOM 2036 O O . GLU A 1 259 ? -29.423 -17.579 22.263 1.00 84.25 259 GLU A O 1
ATOM 2041 N N . LEU A 1 260 ? -27.300 -17.506 21.537 1.00 75.12 260 LEU A N 1
ATOM 2042 C CA . LEU A 1 260 ? -26.765 -18.475 22.494 1.00 75.12 260 LEU A CA 1
ATOM 2043 C C . LEU A 1 260 ? -26.878 -18.011 23.955 1.00 75.12 260 LEU A C 1
ATOM 2045 O O . LEU A 1 260 ? -27.229 -18.805 24.828 1.00 75.12 260 LEU A O 1
ATOM 2049 N N . GLU A 1 261 ? -26.604 -16.734 24.229 1.00 77.75 261 GLU A N 1
ATOM 2050 C CA . GLU A 1 261 ? -26.763 -16.122 25.555 1.00 77.75 261 GLU A CA 1
ATOM 2051 C C . GLU A 1 261 ? -28.229 -16.101 26.009 1.00 77.75 261 GLU A C 1
ATOM 2053 O O . GLU A 1 261 ? -28.506 -16.278 27.198 1.00 77.75 261 GLU A O 1
ATOM 2058 N N . SER A 1 262 ? -29.167 -15.938 25.068 1.00 84.50 262 SER A N 1
ATOM 2059 C CA . SER A 1 262 ? -30.610 -15.935 25.341 1.00 84.50 262 SER A CA 1
ATOM 2060 C C . SER A 1 262 ? -31.201 -17.324 25.628 1.00 84.50 262 SER A C 1
ATOM 2062 O O . SER A 1 262 ? -32.255 -17.427 26.260 1.00 84.50 262 SER A O 1
ATOM 2064 N N . GLN A 1 263 ? -30.540 -18.402 25.190 1.00 81.56 263 GLN A N 1
ATOM 2065 C CA . GLN A 1 263 ? -31.038 -19.763 25.383 1.00 81.56 263 GLN A CA 1
ATOM 2066 C C . GLN A 1 263 ? -30.712 -20.303 26.790 1.00 81.56 263 GLN A C 1
ATOM 2068 O O . GLN A 1 263 ? -29.565 -20.219 27.245 1.00 81.56 263 GLN A O 1
ATOM 2073 N N . PRO A 1 264 ? -31.679 -20.942 27.483 1.00 74.94 264 PRO A N 1
ATOM 2074 C CA . PRO A 1 264 ? -31.446 -21.623 28.756 1.00 74.94 264 PRO A CA 1
ATOM 2075 C C . PRO A 1 264 ? -30.713 -22.960 28.536 1.00 74.94 264 PRO A C 1
ATOM 2077 O O . PRO A 1 264 ? -31.287 -24.041 28.653 1.00 74.94 264 PRO A O 1
ATOM 2080 N N . LEU A 1 265 ? -29.430 -22.875 28.183 1.00 77.62 265 LEU A N 1
ATOM 2081 C CA . LEU A 1 265 ? -28.542 -24.016 27.953 1.00 77.62 265 LEU A CA 1
ATOM 2082 C C . LEU A 1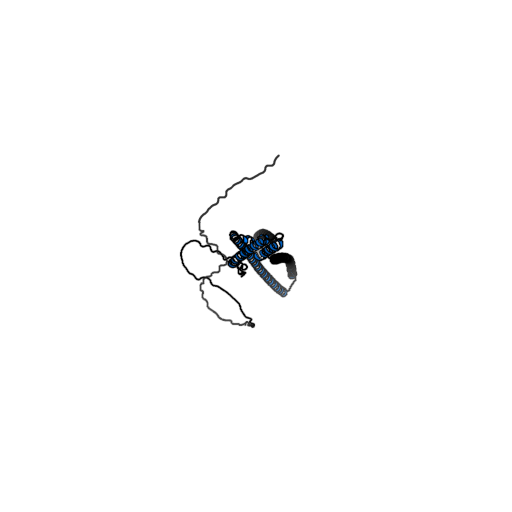 265 ? -28.161 -24.719 29.261 1.00 77.62 265 LEU A C 1
ATOM 2084 O O . LEU A 1 265 ? -27.987 -24.078 30.302 1.00 77.62 265 LEU A O 1
ATOM 2088 N N . SER A 1 266 ? -27.952 -26.038 29.194 1.00 81.00 266 SER A N 1
ATOM 2089 C CA . SER A 1 266 ? -27.345 -26.769 30.310 1.00 81.00 266 SER A CA 1
ATOM 2090 C C . SER A 1 266 ? -25.882 -26.347 30.504 1.00 81.00 266 SER A C 1
ATOM 2092 O O . SER A 1 266 ? -25.227 -25.859 29.579 1.00 81.00 266 SER A O 1
ATOM 2094 N N . VAL A 1 267 ? -25.345 -26.554 31.712 1.00 80.38 267 VAL A N 1
ATOM 2095 C CA . VAL A 1 267 ? -23.955 -26.182 32.032 1.00 80.38 267 VAL A CA 1
ATOM 2096 C C . VAL A 1 267 ? -22.966 -26.876 31.088 1.00 80.38 267 VAL A C 1
ATOM 2098 O O . VAL A 1 267 ? -22.100 -26.203 30.541 1.00 80.38 267 VAL A O 1
ATOM 2101 N N . GLU A 1 268 ? -23.141 -28.173 30.812 1.00 84.38 268 GLU A N 1
ATOM 2102 C CA . GLU A 1 268 ? -22.285 -28.926 29.878 1.00 84.38 268 GLU A CA 1
ATOM 2103 C C . GLU A 1 268 ? -22.319 -28.363 28.451 1.00 84.38 268 GLU A C 1
ATOM 2105 O O . GLU A 1 268 ? -21.272 -28.228 27.815 1.00 84.38 268 GLU A O 1
ATOM 2110 N N . GLN A 1 269 ? -23.506 -28.002 27.947 1.00 83.81 269 GLN A N 1
ATOM 2111 C CA . GLN A 1 269 ? -23.642 -27.401 26.619 1.00 83.81 269 GLN A CA 1
ATOM 2112 C C . GLN A 1 269 ? -22.912 -26.056 26.562 1.00 83.81 269 GLN A C 1
ATOM 2114 O O . GLN A 1 269 ? -22.136 -25.821 25.636 1.00 83.81 269 GLN A O 1
ATOM 2119 N N . ARG A 1 270 ? -23.094 -25.205 27.582 1.00 80.38 270 ARG A N 1
ATOM 2120 C CA . ARG A 1 270 ? -22.400 -23.916 27.688 1.00 80.38 270 ARG A CA 1
ATOM 2121 C C . ARG A 1 270 ? -20.879 -24.086 27.749 1.00 80.38 270 ARG A C 1
ATOM 2123 O O . ARG A 1 270 ? -20.184 -23.354 27.053 1.00 80.38 270 ARG A O 1
ATOM 2130 N N . THR A 1 271 ? -20.356 -25.041 28.522 1.00 84.44 271 THR A N 1
ATOM 2131 C CA . THR A 1 271 ? -18.907 -25.309 28.583 1.00 84.44 271 THR A CA 1
ATOM 2132 C C . THR A 1 271 ? -18.360 -25.733 27.222 1.00 84.44 271 THR A C 1
ATOM 2134 O O . THR A 1 271 ? -17.388 -25.147 26.755 1.00 84.44 271 THR A O 1
ATOM 2137 N N . LYS A 1 272 ? -19.024 -26.670 26.532 1.00 90.75 272 LYS A N 1
ATOM 2138 C CA . LYS A 1 272 ? -18.575 -27.135 25.213 1.00 90.75 272 LYS A CA 1
ATOM 2139 C C . LYS A 1 272 ? -18.560 -26.012 24.165 1.00 90.75 272 LYS A C 1
ATOM 2141 O O . LYS A 1 272 ? -17.637 -25.927 23.362 1.00 90.75 272 LYS A O 1
ATOM 2146 N N . LEU A 1 273 ? -19.567 -25.140 24.181 1.00 85.12 273 LEU A N 1
ATOM 2147 C CA . LEU A 1 273 ? -19.645 -23.996 23.269 1.00 85.12 273 LEU A CA 1
ATOM 2148 C C . LEU A 1 273 ? -18.571 -22.937 23.563 1.00 85.12 273 LEU A C 1
ATOM 2150 O O . LEU A 1 273 ? -18.046 -22.335 22.629 1.00 85.12 273 LEU A O 1
ATOM 2154 N N . LEU A 1 274 ? -18.193 -22.746 24.833 1.00 83.88 274 LEU A N 1
ATOM 2155 C CA . LEU A 1 274 ? -17.047 -21.909 25.201 1.00 83.88 274 LEU A CA 1
ATOM 2156 C C . LEU A 1 274 ? -15.728 -22.503 24.679 1.00 83.88 274 LEU A C 1
ATOM 2158 O O . LEU A 1 274 ? -14.957 -21.773 24.064 1.00 83.88 274 LEU A O 1
ATOM 2162 N N . ASP A 1 275 ? -15.507 -23.816 24.813 1.00 90.62 275 ASP A N 1
ATOM 2163 C CA . ASP A 1 275 ? -14.317 -24.488 24.262 1.00 90.62 275 ASP A CA 1
ATOM 2164 C C . ASP A 1 275 ? -14.220 -24.349 22.726 1.00 90.62 275 ASP A C 1
ATOM 2166 O O . ASP A 1 275 ? -13.134 -24.121 22.178 1.00 90.62 275 ASP A O 1
ATOM 2170 N N . GLU A 1 276 ? -15.352 -24.464 22.019 1.00 90.00 276 GLU A N 1
ATOM 2171 C CA . GLU A 1 276 ? -15.443 -24.282 20.563 1.00 90.00 276 GLU A CA 1
ATOM 2172 C C . GLU A 1 276 ? -15.153 -22.818 20.152 1.00 90.00 276 GLU A C 1
ATOM 2174 O O . GLU A 1 276 ? -14.399 -22.585 19.199 1.00 90.00 276 GLU A O 1
ATOM 2179 N N . VAL A 1 277 ? -15.651 -21.826 20.904 1.00 84.56 277 VAL A N 1
ATOM 2180 C CA . VAL A 1 277 ? -15.342 -20.394 20.699 1.00 84.56 277 VAL A CA 1
ATOM 2181 C C . VAL A 1 277 ? -13.868 -20.082 20.988 1.00 84.56 277 VAL A C 1
ATOM 2183 O O . VAL A 1 277 ? -13.219 -19.419 20.177 1.00 84.56 277 VAL A O 1
ATOM 2186 N N . ASP A 1 278 ? -13.300 -20.601 22.076 1.00 89.62 278 ASP A N 1
ATOM 2187 C CA . ASP A 1 278 ? -11.888 -20.414 22.435 1.00 89.62 278 ASP A CA 1
ATOM 2188 C C . ASP A 1 278 ? -10.941 -21.088 21.433 1.00 89.62 278 ASP A C 1
ATOM 2190 O O . ASP A 1 278 ? -9.818 -20.627 21.198 1.00 89.62 278 ASP A O 1
ATOM 2194 N N . TYR A 1 279 ? -11.353 -22.199 20.818 1.00 93.31 279 TYR A N 1
ATOM 2195 C CA . TYR A 1 279 ? -10.632 -22.777 19.686 1.00 93.31 279 TYR A CA 1
ATOM 2196 C C . TYR A 1 279 ? -10.706 -21.872 18.446 1.00 93.31 279 TYR A C 1
ATOM 2198 O O . TYR A 1 279 ? -9.667 -21.575 17.849 1.00 93.31 279 TYR A O 1
ATOM 2206 N N . ALA A 1 280 ? -11.897 -21.381 18.088 1.00 86.75 280 ALA A N 1
ATOM 2207 C CA . ALA A 1 280 ? -12.086 -20.495 16.940 1.00 86.75 280 ALA A CA 1
ATOM 2208 C C . ALA A 1 280 ? -11.272 -19.191 17.061 1.00 86.75 280 ALA A C 1
ATOM 2210 O O . ALA A 1 280 ? -10.601 -18.804 16.101 1.00 86.75 280 ALA A O 1
ATOM 2211 N N . LEU A 1 281 ? -11.248 -18.571 18.247 1.00 83.44 281 LEU A N 1
ATOM 2212 C CA . LEU A 1 281 ? -10.439 -17.380 18.537 1.00 83.44 281 LEU A CA 1
ATOM 2213 C C . LEU A 1 281 ? -8.937 -17.653 18.363 1.00 83.44 281 LEU A C 1
ATOM 2215 O O . LEU A 1 281 ? -8.260 -16.917 17.648 1.00 83.44 281 LEU A O 1
ATOM 2219 N N . ARG A 1 282 ? -8.415 -18.765 18.901 1.00 94.00 282 ARG A N 1
ATOM 2220 C CA . ARG A 1 282 ? -7.000 -19.150 18.712 1.00 94.00 282 ARG A CA 1
ATOM 2221 C C . ARG A 1 282 ? -6.637 -19.385 17.241 1.00 94.00 282 ARG A C 1
ATOM 2223 O O . ARG A 1 282 ? -5.537 -19.029 16.816 1.00 94.00 282 ARG A O 1
ATOM 2230 N N . VAL A 1 283 ? -7.547 -19.953 16.446 1.00 93.38 283 VAL A N 1
ATOM 2231 C CA . VAL A 1 283 ? -7.360 -20.101 14.992 1.00 93.38 283 VAL A CA 1
ATOM 2232 C C . VAL A 1 283 ? -7.377 -18.738 14.289 1.00 93.38 283 VAL A C 1
ATOM 2234 O O . VAL A 1 283 ? -6.572 -18.514 13.382 1.00 93.38 283 VAL A O 1
ATOM 2237 N N . GLN A 1 284 ? -8.246 -17.813 14.704 1.00 83.88 284 GLN A N 1
ATOM 2238 C CA . GLN A 1 284 ? -8.306 -16.452 14.167 1.00 83.88 284 GLN A CA 1
ATOM 2239 C C . GLN A 1 284 ? -7.023 -15.660 14.467 1.00 83.88 284 GLN A C 1
ATOM 2241 O O . GLN A 1 284 ? -6.447 -15.072 13.549 1.00 83.88 284 GLN A O 1
ATOM 2246 N N . ASP A 1 285 ? -6.519 -15.711 15.700 1.00 87.12 285 ASP A N 1
ATOM 2247 C CA . ASP A 1 285 ? -5.265 -15.057 16.093 1.00 87.12 285 ASP A CA 1
ATOM 2248 C C . ASP A 1 285 ? -4.052 -15.647 15.362 1.00 87.12 285 ASP A C 1
ATOM 2250 O O . ASP A 1 285 ? -3.182 -14.909 14.894 1.00 87.12 285 ASP A O 1
ATOM 2254 N N . SER A 1 286 ? -4.019 -16.971 15.169 1.00 92.88 286 SER A N 1
ATOM 2255 C CA . SER A 1 286 ? -2.988 -17.631 14.359 1.00 92.88 286 SER A CA 1
ATOM 2256 C C . SER A 1 286 ? -3.010 -17.154 12.898 1.00 92.88 286 SER A C 1
ATOM 2258 O O . SER A 1 286 ? -1.958 -16.822 12.345 1.00 92.88 286 SER A O 1
ATOM 2260 N N . LYS A 1 287 ? -4.199 -17.031 12.286 1.00 88.81 287 LYS A N 1
ATOM 2261 C CA . LYS A 1 287 ? -4.362 -16.474 10.930 1.00 88.81 287 LYS A CA 1
ATOM 2262 C C . LYS A 1 287 ? -3.924 -15.006 10.854 1.00 88.81 287 LYS A C 1
ATOM 2264 O O . LYS A 1 287 ? -3.209 -14.648 9.920 1.00 88.81 287 LYS A O 1
ATOM 2269 N N . ARG A 1 288 ? -4.296 -14.172 11.835 1.00 84.88 288 ARG A N 1
ATOM 2270 C CA . ARG A 1 288 ? -3.876 -12.759 11.925 1.00 84.88 288 ARG A CA 1
ATOM 2271 C C . ARG A 1 288 ? -2.352 -12.638 12.033 1.00 84.88 288 ARG A C 1
ATOM 2273 O O . ARG A 1 288 ? -1.747 -11.883 11.277 1.00 84.88 288 ARG A O 1
ATOM 2280 N N . SER A 1 289 ? -1.724 -13.436 12.898 1.00 92.06 289 SER A N 1
ATOM 2281 C CA . SER A 1 289 ? -0.265 -13.468 13.067 1.00 92.06 289 SER A CA 1
ATOM 2282 C C . SER A 1 289 ? 0.467 -13.876 11.778 1.00 92.06 289 SER A C 1
ATOM 2284 O O . SER A 1 289 ? 1.449 -13.238 11.390 1.00 92.06 289 SER A O 1
ATOM 2286 N N . LEU A 1 290 ? -0.048 -14.881 11.057 1.00 91.31 290 LEU A N 1
ATOM 2287 C CA . LEU A 1 290 ? 0.492 -15.287 9.757 1.00 91.31 290 LEU A CA 1
ATOM 2288 C C . LEU A 1 290 ? 0.343 -14.181 8.698 1.00 91.31 290 LEU A C 1
ATOM 2290 O O . LEU A 1 290 ? 1.294 -13.909 7.964 1.00 91.31 290 LEU A O 1
ATOM 2294 N N . ALA A 1 291 ? -0.813 -13.513 8.636 1.00 83.00 291 ALA A N 1
ATOM 2295 C CA . ALA A 1 291 ? -1.046 -12.400 7.714 1.00 83.00 291 ALA A CA 1
ATOM 2296 C C . ALA A 1 291 ? -0.072 -11.233 7.967 1.00 83.00 291 ALA A C 1
ATOM 2298 O O . ALA A 1 291 ? 0.527 -10.713 7.025 1.00 83.00 291 ALA A O 1
ATOM 2299 N N . GLU A 1 292 ? 0.180 -10.880 9.232 1.00 86.06 292 GLU A N 1
ATOM 2300 C CA . GLU A 1 292 ? 1.211 -9.900 9.590 1.00 86.06 292 GLU A CA 1
ATOM 2301 C C . GLU A 1 292 ? 2.620 -10.326 9.157 1.00 86.06 292 GLU A C 1
ATOM 2303 O O . GLU A 1 292 ? 3.406 -9.492 8.698 1.00 86.06 292 GLU A O 1
ATOM 2308 N N . GLN A 1 293 ? 2.976 -11.604 9.324 1.00 94.25 293 GLN A N 1
ATOM 2309 C CA . GLN A 1 293 ? 4.286 -12.118 8.919 1.00 94.25 293 GLN A CA 1
ATOM 2310 C C . GLN A 1 293 ? 4.463 -12.050 7.395 1.00 94.25 293 GLN A C 1
ATOM 2312 O O . GLN A 1 293 ? 5.515 -11.614 6.920 1.00 94.25 293 GLN A O 1
ATOM 2317 N N . ILE A 1 294 ? 3.426 -12.411 6.635 1.00 88.88 294 ILE A N 1
ATOM 2318 C CA . ILE A 1 294 ? 3.398 -12.283 5.173 1.00 88.88 294 ILE A CA 1
ATOM 2319 C C . ILE A 1 294 ? 3.528 -10.808 4.770 1.00 88.88 294 ILE A C 1
ATOM 2321 O O . ILE A 1 294 ? 4.380 -10.484 3.944 1.00 88.88 294 ILE A O 1
ATOM 2325 N N . GLY A 1 295 ? 2.782 -9.895 5.401 1.00 86.44 295 GLY A N 1
ATOM 2326 C CA . GLY A 1 295 ? 2.889 -8.452 5.152 1.00 86.44 295 GLY A CA 1
ATOM 2327 C C . GLY A 1 295 ? 4.302 -7.903 5.392 1.00 86.44 295 GLY A C 1
ATOM 2328 O O . GLY A 1 295 ? 4.846 -7.187 4.549 1.00 86.44 295 GLY A O 1
ATOM 2329 N N . LYS A 1 296 ? 4.952 -8.310 6.493 1.00 91.44 296 LYS A N 1
ATOM 2330 C CA . LYS A 1 296 ? 6.356 -7.967 6.798 1.00 91.44 296 LYS A CA 1
ATOM 2331 C C . LYS A 1 296 ? 7.321 -8.507 5.728 1.00 91.44 296 LYS A C 1
ATOM 2333 O O . LYS A 1 296 ? 8.242 -7.793 5.323 1.00 91.44 296 LYS A O 1
ATOM 2338 N N . MET A 1 297 ? 7.105 -9.725 5.221 1.00 91.56 297 MET A N 1
ATOM 2339 C CA . MET A 1 297 ? 7.903 -10.295 4.124 1.00 91.56 297 MET A CA 1
ATOM 2340 C C . MET A 1 297 ? 7.714 -9.549 2.798 1.00 91.56 297 MET A C 1
ATOM 2342 O O . MET A 1 297 ? 8.708 -9.240 2.140 1.00 91.56 297 MET A O 1
ATOM 2346 N N . VAL A 1 298 ? 6.473 -9.227 2.419 1.00 86.44 298 VAL A N 1
ATOM 2347 C CA . VAL A 1 298 ? 6.164 -8.472 1.191 1.00 86.44 298 VAL A CA 1
ATOM 2348 C C . VAL A 1 298 ? 6.835 -7.100 1.229 1.00 86.44 298 VAL A C 1
ATOM 2350 O O . VAL A 1 298 ? 7.612 -6.789 0.330 1.00 86.44 298 VAL A O 1
ATOM 2353 N N . LEU A 1 299 ? 6.661 -6.337 2.314 1.00 87.81 299 LEU A N 1
ATOM 2354 C CA . LEU A 1 299 ? 7.295 -5.023 2.489 1.00 87.81 299 LEU A CA 1
ATOM 2355 C C . LEU A 1 299 ? 8.837 -5.096 2.431 1.00 87.81 299 LEU A C 1
ATOM 2357 O O . LEU A 1 299 ? 9.502 -4.214 1.878 1.00 87.81 299 LEU A O 1
ATOM 2361 N N . THR A 1 300 ? 9.426 -6.175 2.959 1.00 92.75 300 THR A N 1
ATOM 2362 C CA . THR A 1 300 ? 10.875 -6.424 2.859 1.00 92.75 300 THR A CA 1
ATOM 2363 C C . THR A 1 300 ? 11.300 -6.659 1.403 1.00 92.75 300 THR A C 1
ATOM 2365 O O . THR A 1 300 ? 12.312 -6.121 0.960 1.00 92.75 300 THR A O 1
ATOM 2368 N N . LYS A 1 301 ? 10.512 -7.393 0.607 1.00 92.25 301 LYS A N 1
ATOM 2369 C CA . LYS A 1 301 ? 10.810 -7.611 -0.819 1.00 92.25 301 LYS A CA 1
ATOM 2370 C C . LYS A 1 301 ? 10.559 -6.386 -1.694 1.00 92.25 301 LYS A C 1
ATOM 2372 O O . LYS A 1 301 ? 11.344 -6.140 -2.607 1.00 92.25 301 LYS A O 1
ATOM 2377 N N . GLU A 1 302 ? 9.563 -5.564 -1.384 1.00 85.56 302 GLU A N 1
ATOM 2378 C CA . GLU A 1 302 ? 9.370 -4.265 -2.040 1.00 85.56 302 GLU A CA 1
ATOM 2379 C C . GLU A 1 302 ? 10.547 -3.310 -1.785 1.00 85.56 302 GLU A C 1
ATOM 2381 O O . GLU A 1 302 ? 11.016 -2.638 -2.706 1.00 85.56 302 GLU A O 1
ATOM 2386 N N . THR A 1 303 ? 11.070 -3.276 -0.555 1.00 90.31 303 THR A N 1
ATOM 2387 C CA . THR A 1 303 ? 12.229 -2.434 -0.212 1.00 90.31 303 THR A CA 1
ATOM 2388 C C . THR A 1 303 ? 13.538 -2.959 -0.812 1.00 90.31 303 THR A C 1
ATOM 2390 O O . THR A 1 303 ? 14.321 -2.157 -1.326 1.00 90.31 303 THR A O 1
ATOM 2393 N N . GLU A 1 304 ? 13.757 -4.280 -0.862 1.00 91.81 304 GLU A N 1
ATOM 2394 C CA . GLU A 1 304 ? 14.853 -4.889 -1.637 1.00 91.81 304 GLU A CA 1
ATOM 2395 C C . GLU A 1 304 ? 14.774 -4.521 -3.132 1.00 91.81 304 GLU A C 1
ATOM 2397 O O . GLU A 1 304 ? 15.776 -4.100 -3.716 1.00 91.81 304 GLU A O 1
ATOM 2402 N N . LEU A 1 305 ? 13.588 -4.624 -3.747 1.00 87.62 305 LEU A N 1
ATOM 2403 C CA . LEU A 1 305 ? 13.369 -4.290 -5.158 1.00 87.62 305 LEU A CA 1
ATOM 2404 C C . LEU A 1 305 ? 13.634 -2.804 -5.438 1.00 87.62 305 LEU A C 1
ATOM 2406 O O . LEU A 1 305 ? 14.289 -2.473 -6.426 1.00 87.62 305 LEU A O 1
ATOM 2410 N N . ALA A 1 306 ? 13.171 -1.906 -4.565 1.00 83.62 306 ALA A N 1
ATOM 2411 C CA . ALA A 1 306 ? 13.419 -0.470 -4.684 1.00 83.62 306 ALA A CA 1
ATOM 2412 C C . ALA A 1 306 ? 14.917 -0.129 -4.561 1.00 83.62 306 ALA A C 1
ATOM 2414 O O . ALA A 1 306 ? 15.433 0.687 -5.329 1.00 83.62 306 ALA A O 1
ATOM 2415 N N . LEU A 1 307 ? 15.641 -0.788 -3.648 1.00 87.81 307 LEU A N 1
ATOM 2416 C CA . LEU A 1 307 ? 17.096 -0.650 -3.522 1.00 87.81 307 LEU A CA 1
ATOM 2417 C C . LEU A 1 307 ? 17.842 -1.188 -4.750 1.00 87.81 307 LEU A C 1
ATOM 2419 O O . LEU A 1 307 ? 18.838 -0.592 -5.159 1.00 87.81 307 LEU A O 1
ATOM 2423 N N . TRP A 1 308 ? 17.373 -2.285 -5.349 1.00 94.00 308 TRP A N 1
ATOM 2424 C CA . TRP A 1 308 ? 17.934 -2.813 -6.593 1.00 94.00 308 TRP A CA 1
ATOM 2425 C C . TRP A 1 308 ? 17.704 -1.853 -7.766 1.00 94.00 308 TRP A C 1
ATOM 2427 O O . TRP A 1 308 ? 18.663 -1.492 -8.444 1.00 94.00 308 TRP A O 1
ATOM 2437 N N . GLN A 1 309 ? 16.475 -1.352 -7.945 1.00 84.31 309 GLN A N 1
ATOM 2438 C CA . GLN A 1 309 ? 16.150 -0.349 -8.969 1.00 84.31 309 GLN A CA 1
ATOM 2439 C C . GLN A 1 309 ? 17.026 0.901 -8.834 1.00 84.31 309 GLN A C 1
ATOM 2441 O O . GLN A 1 309 ? 17.568 1.371 -9.833 1.00 84.31 309 GLN A O 1
ATOM 2446 N N . LYS A 1 310 ? 17.234 1.394 -7.603 1.00 88.62 310 LYS A N 1
ATOM 2447 C CA . LYS A 1 310 ? 18.143 2.515 -7.350 1.00 88.62 310 LYS A CA 1
ATOM 2448 C C . LYS A 1 310 ? 19.578 2.196 -7.789 1.00 88.62 310 LYS A C 1
ATOM 2450 O O . LYS A 1 310 ? 20.144 2.961 -8.556 1.00 88.62 310 LYS A O 1
ATOM 2455 N N . LYS A 1 311 ? 20.148 1.061 -7.364 1.00 91.19 311 LYS A N 1
ATOM 2456 C CA . LYS A 1 311 ? 21.519 0.660 -7.742 1.00 91.19 311 LYS A CA 1
ATOM 2457 C C . LYS A 1 311 ? 21.703 0.528 -9.257 1.00 91.19 311 LYS A C 1
ATOM 2459 O O . LYS A 1 311 ? 22.752 0.901 -9.771 1.00 91.19 311 LYS A O 1
ATOM 2464 N N . THR A 1 312 ? 20.698 0.017 -9.969 1.00 84.69 312 THR A N 1
ATOM 2465 C CA . THR A 1 312 ? 20.731 -0.072 -11.436 1.00 84.69 312 THR A CA 1
ATOM 2466 C C . THR A 1 312 ? 20.735 1.319 -12.077 1.00 84.69 312 THR A C 1
ATOM 2468 O O . THR A 1 312 ? 21.514 1.548 -12.999 1.00 84.69 312 THR A O 1
ATOM 2471 N N . LEU A 1 313 ? 19.933 2.266 -11.572 1.00 83.88 313 LEU A N 1
ATOM 2472 C CA . LEU A 1 313 ? 19.950 3.661 -12.035 1.00 83.88 313 LEU A CA 1
ATOM 2473 C C . LEU A 1 313 ? 21.285 4.355 -11.726 1.00 83.88 313 LEU A C 1
ATOM 2475 O O . LEU A 1 313 ? 21.866 4.956 -12.626 1.00 83.88 313 LEU A O 1
ATOM 2479 N N . ASP A 1 314 ? 21.806 4.212 -10.503 1.00 87.50 314 ASP A N 1
ATOM 2480 C CA . ASP A 1 314 ? 23.112 4.754 -10.098 1.00 87.50 314 ASP A CA 1
ATOM 2481 C C . ASP A 1 314 ? 24.225 4.242 -11.050 1.00 87.50 314 ASP A C 1
ATOM 2483 O O . ASP A 1 314 ? 25.013 5.030 -11.573 1.00 87.50 314 ASP A O 1
ATOM 2487 N N . SER A 1 315 ? 24.220 2.945 -11.391 1.00 88.88 315 SER A N 1
ATOM 2488 C CA . SER A 1 315 ? 25.168 2.347 -12.348 1.00 88.88 315 SER A CA 1
ATOM 2489 C C . SER A 1 315 ? 24.991 2.848 -13.793 1.00 88.88 315 SER A C 1
ATOM 2491 O O . SER A 1 315 ? 25.979 3.020 -14.510 1.00 88.88 315 SER A O 1
ATOM 2493 N N . CYS A 1 316 ? 23.761 3.147 -14.231 1.00 83.38 316 CYS A N 1
ATOM 2494 C CA . CYS A 1 316 ? 23.520 3.783 -15.533 1.00 83.38 316 CYS A CA 1
ATOM 2495 C C . CYS A 1 316 ? 24.080 5.215 -15.580 1.00 83.38 316 CYS A C 1
ATOM 2497 O O . CYS A 1 316 ? 24.638 5.625 -16.600 1.00 83.38 316 CYS A O 1
ATOM 2499 N N . VAL A 1 317 ? 23.981 5.964 -14.475 1.00 85.38 317 VAL A N 1
ATOM 2500 C CA . VAL A 1 317 ? 24.565 7.308 -14.347 1.00 85.38 317 VAL A CA 1
ATOM 2501 C C . VAL A 1 317 ? 26.096 7.244 -14.367 1.00 85.38 317 VAL A C 1
ATOM 2503 O O . VAL A 1 317 ? 26.717 8.014 -15.099 1.00 85.38 317 VAL A O 1
ATOM 2506 N N . GLU A 1 318 ? 26.712 6.303 -13.645 1.00 89.25 318 GLU A N 1
ATOM 2507 C CA . GLU A 1 318 ? 28.164 6.062 -13.696 1.00 89.25 318 GLU A CA 1
ATOM 2508 C C . GLU A 1 318 ? 28.637 5.708 -15.116 1.00 89.25 318 GLU A C 1
ATOM 2510 O O . GLU A 1 318 ? 29.604 6.293 -15.612 1.00 89.25 318 GLU A O 1
ATOM 2515 N N . TYR A 1 319 ? 27.923 4.816 -15.815 1.00 87.75 319 TYR A N 1
ATOM 2516 C CA . TYR A 1 319 ? 28.208 4.479 -17.213 1.00 87.75 319 TYR A CA 1
ATOM 2517 C C . TYR A 1 319 ? 28.132 5.712 -18.123 1.00 87.75 319 TYR A C 1
ATOM 2519 O O . TYR A 1 319 ? 29.048 5.954 -18.908 1.00 87.75 319 TYR A O 1
ATOM 2527 N N . LYS A 1 320 ? 27.086 6.537 -17.981 1.00 84.00 320 LYS A N 1
ATOM 2528 C CA . LYS A 1 320 ? 26.908 7.778 -18.748 1.00 84.00 320 LYS A CA 1
ATOM 2529 C C . LYS A 1 320 ? 28.032 8.786 -18.484 1.00 84.00 320 LYS A C 1
ATOM 2531 O O . LYS A 1 320 ? 28.544 9.379 -19.431 1.00 84.00 320 LYS A O 1
ATOM 2536 N N . GLN A 1 321 ? 28.466 8.947 -17.233 1.00 87.56 321 GLN A N 1
ATOM 2537 C CA . GLN A 1 321 ? 29.613 9.795 -16.878 1.00 87.56 321 GLN A CA 1
ATOM 2538 C C . GLN A 1 321 ? 30.923 9.276 -17.492 1.00 87.56 321 GLN A C 1
ATOM 2540 O O . GLN A 1 321 ? 31.684 10.057 -18.068 1.00 87.56 321 GLN A O 1
ATOM 2545 N N . GLY A 1 322 ? 31.163 7.962 -17.432 1.00 89.12 322 GLY A N 1
ATOM 2546 C CA . GLY A 1 322 ? 32.311 7.325 -18.080 1.00 89.12 322 GLY A CA 1
ATOM 2547 C C . GLY A 1 322 ? 32.297 7.501 -19.601 1.00 89.12 322 GLY A C 1
ATOM 2548 O O . GLY A 1 322 ? 33.324 7.837 -20.192 1.00 89.12 322 GLY A O 1
ATOM 2549 N N . LEU A 1 323 ? 31.128 7.360 -20.232 1.00 86.25 323 LEU A N 1
ATOM 2550 C CA . LEU A 1 323 ? 30.965 7.563 -21.670 1.00 86.25 323 LEU A CA 1
ATOM 2551 C C . LEU A 1 323 ? 31.213 9.022 -22.077 1.00 86.25 323 LEU A C 1
ATOM 2553 O O . LEU A 1 323 ? 31.906 9.254 -23.062 1.00 86.25 323 LEU A O 1
ATOM 2557 N N . ILE A 1 324 ? 30.737 10.003 -21.299 1.00 84.75 324 ILE A N 1
ATOM 2558 C CA . ILE A 1 324 ? 31.047 11.428 -21.513 1.00 84.75 324 ILE A CA 1
ATOM 2559 C C . ILE A 1 324 ? 32.567 11.648 -21.470 1.00 84.75 324 ILE A C 1
ATOM 2561 O O . ILE A 1 324 ? 33.121 12.250 -22.391 1.00 84.75 324 ILE A O 1
ATOM 2565 N N . HIS A 1 325 ? 33.259 11.109 -20.460 1.00 89.00 325 HIS A N 1
ATOM 2566 C CA . HIS A 1 325 ? 34.711 11.261 -20.330 1.00 89.00 325 HIS A CA 1
ATOM 2567 C C . HIS A 1 325 ? 35.485 10.627 -21.500 1.00 89.00 325 HIS A C 1
ATOM 2569 O O . HIS A 1 325 ? 36.418 11.235 -22.025 1.00 89.00 325 HIS A O 1
ATOM 2575 N N . LEU A 1 326 ? 35.075 9.437 -21.950 1.00 89.19 326 LEU A N 1
ATOM 2576 C CA . LEU A 1 326 ? 35.675 8.761 -23.105 1.00 89.19 326 LEU A CA 1
ATOM 2577 C C . LEU A 1 326 ? 35.340 9.451 -24.436 1.00 89.19 326 LEU A C 1
ATOM 2579 O O . LEU A 1 326 ? 36.192 9.513 -25.319 1.00 89.19 326 LEU A O 1
ATOM 2583 N N . SER A 1 327 ? 34.138 10.012 -24.582 1.00 86.75 327 SER A N 1
ATOM 2584 C CA . SER A 1 327 ? 33.693 10.689 -25.809 1.00 86.75 327 SER A CA 1
ATOM 2585 C C . SER A 1 327 ? 34.490 11.958 -26.126 1.00 86.75 327 SER A C 1
ATOM 2587 O O . SER A 1 327 ? 34.671 12.298 -27.292 1.00 86.75 327 SER A O 1
ATOM 2589 N N . ALA A 1 328 ? 35.055 12.602 -25.098 1.00 85.19 328 ALA A N 1
ATOM 2590 C CA . ALA A 1 328 ? 35.988 13.716 -25.260 1.00 85.19 328 ALA A CA 1
ATOM 2591 C C . ALA A 1 328 ? 37.325 13.294 -25.907 1.00 85.19 328 ALA A C 1
ATOM 2593 O O . ALA A 1 328 ? 38.031 14.140 -26.450 1.00 85.19 328 ALA A O 1
ATOM 2594 N N . GLN A 1 329 ? 37.675 12.003 -25.848 1.00 90.75 329 GLN A N 1
ATOM 2595 C CA . GLN A 1 329 ? 38.873 11.429 -26.475 1.00 90.75 329 GLN A CA 1
ATOM 2596 C C . GLN A 1 329 ? 38.542 10.695 -27.786 1.00 90.75 329 GLN A C 1
ATOM 2598 O O . GLN A 1 329 ? 39.369 10.658 -28.694 1.00 90.75 329 GLN A O 1
ATOM 2603 N N . PHE A 1 330 ? 37.330 10.141 -27.901 1.00 88.88 330 PHE A N 1
ATOM 2604 C CA . PHE A 1 330 ? 36.858 9.360 -29.045 1.00 88.88 330 PHE A CA 1
ATOM 2605 C C . PHE A 1 330 ? 35.435 9.801 -29.444 1.00 88.88 330 PHE A C 1
ATOM 2607 O O . PHE A 1 330 ? 34.459 9.237 -28.936 1.00 88.88 330 PHE A O 1
ATOM 2614 N N . PRO A 1 331 ? 35.286 10.787 -30.352 1.00 85.62 331 PRO A N 1
ATOM 2615 C CA . PRO A 1 331 ? 33.985 11.364 -30.713 1.00 85.62 331 PRO A CA 1
ATOM 2616 C C . PRO A 1 331 ? 32.954 10.347 -31.220 1.00 85.62 331 PRO A C 1
ATOM 2618 O O . PRO A 1 331 ? 31.759 10.509 -30.981 1.00 85.62 331 PRO A O 1
ATOM 2621 N N . ASP A 1 332 ? 33.398 9.258 -31.850 1.00 85.12 332 ASP A N 1
ATOM 2622 C CA . ASP A 1 332 ? 32.521 8.197 -32.362 1.00 85.12 332 ASP A CA 1
ATOM 2623 C C . ASP A 1 332 ? 31.680 7.535 -31.249 1.00 85.12 332 ASP A C 1
ATOM 2625 O O . ASP A 1 332 ? 30.552 7.093 -31.491 1.00 85.12 332 ASP A O 1
ATOM 2629 N N . LEU A 1 333 ? 32.181 7.526 -30.003 1.00 82.81 333 LEU A N 1
ATOM 2630 C CA . LEU A 1 333 ? 31.473 6.990 -28.835 1.00 82.81 333 LEU A CA 1
ATOM 2631 C C . LEU A 1 333 ? 30.264 7.840 -28.412 1.00 82.81 333 LEU A C 1
ATOM 2633 O O . LEU A 1 333 ? 29.419 7.336 -27.676 1.00 82.81 333 LEU A O 1
ATOM 2637 N N . VAL A 1 334 ? 30.122 9.084 -28.892 1.00 80.31 334 VAL A N 1
ATOM 2638 C CA . VAL A 1 334 ? 28.916 9.903 -28.649 1.00 80.31 334 VAL A CA 1
ATOM 2639 C C . VAL A 1 334 ? 27.660 9.196 -29.177 1.00 80.31 334 VAL A C 1
ATOM 2641 O O . VAL A 1 334 ? 26.596 9.308 -28.578 1.00 80.31 334 VAL A O 1
ATOM 2644 N N . SER A 1 335 ? 27.783 8.395 -30.241 1.00 77.62 335 SER A N 1
ATOM 2645 C CA . SER A 1 335 ? 26.675 7.601 -30.797 1.00 77.62 335 SER A CA 1
ATOM 2646 C C . SER A 1 335 ? 26.175 6.470 -29.882 1.00 77.62 335 SER A C 1
ATOM 2648 O O . SER A 1 335 ? 25.071 5.969 -30.081 1.00 77.62 335 SER A O 1
ATOM 2650 N N . LEU A 1 336 ? 26.957 6.084 -28.865 1.00 77.25 336 LEU A N 1
ATOM 2651 C CA . LEU A 1 336 ? 26.587 5.098 -27.842 1.00 77.25 336 LEU A CA 1
ATOM 2652 C C . LEU A 1 336 ? 25.962 5.748 -26.594 1.00 77.25 336 LEU A C 1
ATOM 2654 O O . LEU A 1 336 ? 25.637 5.047 -25.635 1.00 77.25 336 LEU A O 1
ATOM 2658 N N . ALA A 1 337 ? 25.799 7.076 -26.579 1.00 74.06 337 ALA A N 1
ATOM 2659 C CA . ALA A 1 337 ? 25.167 7.785 -25.476 1.00 74.06 337 ALA A CA 1
ATOM 2660 C C . ALA A 1 337 ? 23.667 7.470 -25.433 1.00 74.06 337 ALA A C 1
ATOM 2662 O O . ALA A 1 337 ? 22.868 8.056 -26.159 1.00 74.06 337 ALA A O 1
ATOM 2663 N N . ILE A 1 338 ? 23.290 6.547 -24.548 1.00 66.88 338 ILE A N 1
ATOM 2664 C CA . ILE A 1 338 ? 21.892 6.235 -24.252 1.00 66.88 338 ILE A CA 1
ATOM 2665 C C . ILE A 1 338 ? 21.235 7.496 -23.673 1.00 66.88 338 ILE A C 1
ATOM 2667 O O . ILE A 1 338 ? 21.615 7.959 -22.591 1.00 66.88 338 ILE A O 1
ATOM 2671 N N . ASP A 1 339 ? 20.249 8.058 -24.379 1.00 65.19 339 ASP A N 1
ATOM 2672 C CA . ASP A 1 339 ? 19.426 9.128 -23.816 1.00 65.19 339 ASP A CA 1
ATOM 2673 C C . ASP A 1 339 ? 18.585 8.545 -22.672 1.00 65.19 339 ASP A C 1
ATOM 2675 O O . ASP A 1 339 ? 17.881 7.541 -22.823 1.00 65.19 339 ASP A O 1
ATOM 2679 N N . GLU A 1 340 ? 18.626 9.202 -21.514 1.00 61.41 340 GLU A N 1
ATOM 2680 C CA . GLU A 1 340 ? 17.788 8.828 -20.376 1.00 61.41 340 GLU A CA 1
ATOM 2681 C C . GLU A 1 340 ? 16.304 8.923 -20.739 1.00 61.41 340 GLU A C 1
ATOM 2683 O O . GLU A 1 340 ? 15.522 8.177 -20.170 1.00 61.41 340 GLU A O 1
ATOM 2688 N N . LYS A 1 341 ? 15.911 9.750 -21.720 1.00 61.22 341 LYS A N 1
ATOM 2689 C CA . LYS A 1 341 ? 14.531 9.823 -22.232 1.00 61.22 341 LYS A CA 1
ATOM 2690 C C . LYS A 1 341 ? 14.131 8.675 -23.164 1.00 61.22 341 LYS A C 1
ATOM 2692 O O . LYS A 1 341 ? 12.938 8.452 -23.359 1.00 61.22 341 LYS A O 1
ATOM 2697 N N . GLU A 1 342 ? 15.087 7.954 -23.752 1.00 61.69 342 GLU A N 1
ATOM 2698 C CA . GLU A 1 342 ? 14.790 6.723 -24.497 1.00 61.69 342 GLU A CA 1
ATOM 2699 C C . GLU A 1 342 ? 14.727 5.506 -23.566 1.00 61.69 342 GLU A C 1
ATOM 2701 O O . GLU A 1 342 ? 13.907 4.611 -23.783 1.00 61.69 342 GLU A O 1
ATOM 2706 N N . LEU A 1 343 ? 15.551 5.489 -22.510 1.00 58.22 343 LEU A N 1
ATOM 2707 C CA . LEU A 1 343 ? 15.563 4.426 -21.503 1.00 58.22 343 LEU A CA 1
ATOM 2708 C C . LEU A 1 343 ? 14.394 4.558 -20.507 1.00 58.22 343 LEU A C 1
ATOM 2710 O O . LEU A 1 343 ? 13.673 3.595 -20.249 1.00 58.22 343 LEU A O 1
ATOM 2714 N N . MET A 1 344 ? 14.169 5.766 -19.986 1.00 56.16 344 MET A N 1
ATOM 2715 C CA . MET A 1 344 ? 12.971 6.151 -19.242 1.00 56.16 344 MET A CA 1
ATOM 2716 C C . MET A 1 344 ? 11.917 6.591 -20.256 1.00 56.16 344 MET A C 1
ATOM 2718 O O . MET A 1 344 ? 11.764 7.782 -20.531 1.00 56.16 344 MET A O 1
ATOM 2722 N N . SER A 1 345 ? 11.178 5.625 -20.812 1.00 62.41 345 SER A N 1
ATOM 2723 C CA . SER A 1 345 ? 10.014 5.928 -21.654 1.00 62.41 345 SER A CA 1
ATOM 2724 C C . SER A 1 345 ? 9.073 6.916 -20.947 1.00 62.41 345 SER A C 1
ATOM 2726 O O . SER A 1 345 ? 9.066 7.016 -19.716 1.00 62.41 345 SER A O 1
ATOM 2728 N N . ALA A 1 346 ? 8.220 7.621 -21.697 1.00 62.91 346 ALA A N 1
ATOM 2729 C CA . ALA A 1 346 ? 7.240 8.542 -21.103 1.00 62.91 346 ALA A CA 1
ATOM 2730 C C . ALA A 1 346 ? 6.376 7.872 -20.006 1.00 62.91 346 ALA A C 1
ATOM 2732 O O . ALA A 1 346 ? 5.981 8.514 -19.036 1.00 62.91 346 ALA A O 1
ATOM 2733 N N . GLU A 1 347 ? 6.153 6.560 -20.110 1.00 59.25 347 GLU A N 1
ATOM 2734 C CA . GLU A 1 347 ? 5.456 5.734 -19.117 1.00 59.25 347 GLU A CA 1
ATOM 2735 C C . GLU A 1 347 ? 6.255 5.570 -17.810 1.00 59.25 347 GLU A C 1
ATOM 2737 O O . GLU A 1 347 ? 5.663 5.470 -16.737 1.00 59.25 347 GLU A O 1
ATOM 2742 N N . CYS A 1 348 ? 7.591 5.584 -17.864 1.00 62.66 348 CYS A N 1
ATOM 2743 C CA . CYS A 1 348 ? 8.454 5.575 -16.682 1.00 62.66 348 CYS A CA 1
ATOM 2744 C C . CYS A 1 348 ? 8.391 6.918 -15.932 1.00 62.66 348 CYS A C 1
ATOM 2746 O O . CYS A 1 348 ? 8.253 6.933 -14.711 1.00 62.66 348 CYS A O 1
ATOM 2748 N N . ALA A 1 349 ? 8.363 8.042 -16.659 1.00 66.75 349 ALA A N 1
ATOM 2749 C CA . ALA A 1 349 ? 8.123 9.360 -16.064 1.00 66.75 349 ALA A CA 1
ATOM 2750 C C . ALA A 1 349 ? 6.731 9.445 -15.398 1.00 66.75 349 ALA A C 1
ATOM 2752 O O . ALA A 1 349 ? 6.618 9.899 -14.260 1.00 66.75 349 ALA A O 1
ATOM 2753 N N . VAL A 1 350 ? 5.685 8.914 -16.047 1.00 71.31 350 VAL A N 1
ATOM 2754 C CA . VAL A 1 350 ? 4.335 8.795 -15.457 1.00 71.31 350 VAL A CA 1
ATOM 2755 C C . VAL A 1 350 ? 4.320 7.847 -14.245 1.00 71.31 350 VAL A C 1
ATOM 2757 O O . VAL A 1 350 ? 3.614 8.108 -13.266 1.00 71.31 350 VAL A O 1
ATOM 2760 N N . ARG A 1 351 ? 5.120 6.770 -14.244 1.00 70.88 351 ARG A N 1
ATOM 2761 C CA . ARG A 1 351 ? 5.307 5.911 -13.060 1.00 70.88 351 ARG A CA 1
ATOM 2762 C C . ARG A 1 351 ? 5.962 6.652 -11.904 1.00 70.88 351 ARG A C 1
ATOM 2764 O O . ARG A 1 351 ? 5.535 6.465 -10.770 1.00 70.88 351 ARG A O 1
ATOM 2771 N N . ASP A 1 352 ? 6.958 7.493 -12.150 1.00 70.56 352 ASP A N 1
ATOM 2772 C CA . ASP A 1 352 ? 7.601 8.245 -11.072 1.00 70.56 352 ASP A CA 1
ATOM 2773 C C . ASP A 1 352 ? 6.737 9.411 -10.566 1.00 70.56 352 ASP A C 1
ATOM 2775 O O . ASP A 1 352 ? 6.720 9.665 -9.359 1.00 70.56 352 ASP A O 1
ATOM 2779 N N . GLU A 1 353 ? 5.918 10.031 -11.424 1.00 74.50 353 GLU A N 1
ATOM 2780 C CA . GLU A 1 353 ? 4.885 10.991 -11.009 1.00 74.50 353 GLU A CA 1
ATOM 2781 C C . GLU A 1 353 ? 3.788 10.314 -10.166 1.00 74.50 353 GLU A C 1
ATOM 2783 O O . GLU A 1 353 ? 3.422 10.807 -9.098 1.00 74.50 353 GLU A O 1
ATOM 2788 N N . THR A 1 354 ? 3.300 9.138 -10.573 1.00 73.88 354 THR A N 1
ATOM 2789 C CA . THR A 1 354 ? 2.335 8.368 -9.765 1.00 73.88 354 THR A CA 1
ATOM 2790 C C . THR A 1 354 ? 2.958 7.847 -8.468 1.00 73.88 354 THR A C 1
ATOM 2792 O O . THR A 1 354 ? 2.320 7.931 -7.423 1.00 73.88 354 THR A O 1
ATOM 2795 N N . ARG A 1 355 ? 4.228 7.422 -8.459 1.00 75.06 355 ARG A N 1
ATOM 2796 C CA . ARG A 1 355 ? 4.990 7.117 -7.228 1.00 75.06 355 ARG A CA 1
ATOM 2797 C C . ARG A 1 355 ? 5.213 8.344 -6.342 1.00 75.06 355 ARG A C 1
ATOM 2799 O O . ARG A 1 355 ? 5.371 8.187 -5.131 1.00 75.06 355 ARG A O 1
ATOM 2806 N N . ALA A 1 356 ? 5.288 9.551 -6.900 1.00 81.25 356 ALA A N 1
ATOM 2807 C CA . ALA A 1 356 ? 5.334 10.790 -6.125 1.00 81.25 356 ALA A CA 1
ATOM 2808 C C . ALA A 1 356 ? 3.970 11.069 -5.475 1.00 81.25 356 ALA A C 1
ATOM 2810 O O . ALA A 1 356 ? 3.919 11.215 -4.257 1.00 81.25 356 ALA A O 1
ATOM 2811 N N . LYS A 1 357 ? 2.872 10.993 -6.239 1.00 85.31 357 LYS A N 1
ATOM 2812 C CA . LYS A 1 357 ? 1.496 11.131 -5.721 1.00 85.31 357 LYS A CA 1
ATOM 2813 C C . LYS A 1 357 ? 1.153 10.074 -4.666 1.00 85.31 357 LYS A C 1
ATOM 2815 O O . LYS A 1 357 ? 0.586 10.409 -3.637 1.00 85.31 357 LYS A O 1
ATOM 2820 N N . ILE A 1 358 ? 1.574 8.818 -4.847 1.00 78.88 358 ILE A N 1
ATOM 2821 C CA . ILE A 1 358 ? 1.418 7.753 -3.837 1.00 78.88 358 ILE A CA 1
ATOM 2822 C C . ILE A 1 358 ? 2.195 8.084 -2.554 1.00 78.88 358 ILE A C 1
ATOM 2824 O O . ILE A 1 358 ? 1.683 7.860 -1.460 1.00 78.88 358 ILE A O 1
ATOM 2828 N N . ARG A 1 359 ? 3.415 8.634 -2.655 1.00 84.56 359 ARG A N 1
ATOM 2829 C CA . ARG A 1 359 ? 4.176 9.084 -1.475 1.00 84.56 359 ARG A CA 1
ATOM 2830 C C . ARG A 1 359 ? 3.487 10.255 -0.777 1.00 84.56 359 ARG A C 1
ATOM 2832 O O . ARG A 1 359 ? 3.378 10.231 0.443 1.00 84.56 359 ARG A O 1
ATOM 2839 N N . GLU A 1 360 ? 2.993 11.232 -1.530 1.00 86.19 360 GLU A N 1
ATOM 2840 C CA . GLU A 1 360 ? 2.238 12.369 -1.000 1.00 86.19 360 GLU A CA 1
ATOM 2841 C C . GLU A 1 360 ? 0.970 11.904 -0.270 1.00 86.19 360 GLU A C 1
ATOM 2843 O O . GLU A 1 360 ? 0.837 12.165 0.927 1.00 86.19 360 GLU A O 1
ATOM 2848 N N . MET A 1 361 ? 0.122 11.106 -0.933 1.00 85.88 361 MET A N 1
ATOM 2849 C CA . MET A 1 361 ? -1.056 10.468 -0.333 1.00 85.88 361 MET A CA 1
ATOM 2850 C C . MET A 1 361 ? -0.694 9.689 0.932 1.00 85.88 361 MET A C 1
ATOM 2852 O O . MET A 1 361 ? -1.339 9.880 1.956 1.00 85.88 361 MET A O 1
ATOM 2856 N N . LYS A 1 362 ? 0.374 8.879 0.912 1.00 85.94 362 LYS A N 1
ATOM 2857 C CA . LYS A 1 362 ? 0.830 8.138 2.097 1.00 85.94 362 LYS A CA 1
ATOM 2858 C C . LYS A 1 362 ? 1.213 9.066 3.254 1.00 85.94 362 LYS A C 1
ATOM 2860 O O . LYS A 1 362 ? 0.916 8.739 4.396 1.00 85.94 362 LYS A O 1
ATOM 2865 N N . THR A 1 363 ? 1.831 10.222 2.994 1.00 87.31 363 THR A N 1
ATOM 2866 C CA . THR A 1 363 ? 2.106 11.201 4.066 1.00 87.31 363 THR A CA 1
ATOM 2867 C C . THR A 1 363 ? 0.858 11.924 4.565 1.00 87.31 363 THR A C 1
ATOM 2869 O O . THR A 1 363 ? 0.852 12.356 5.713 1.00 87.31 363 THR A O 1
ATOM 2872 N N . THR A 1 364 ? -0.180 12.075 3.739 1.00 84.94 364 THR A N 1
ATOM 2873 C CA . THR A 1 364 ? -1.464 12.650 4.165 1.00 84.94 364 THR A CA 1
ATOM 2874 C C . THR A 1 364 ? -2.254 11.648 5.001 1.00 84.94 364 THR A C 1
ATOM 2876 O O . THR A 1 364 ? -2.608 11.987 6.122 1.00 84.94 364 THR A O 1
ATOM 2879 N N . VAL A 1 365 ? -2.379 10.396 4.550 1.00 85.31 365 VAL A N 1
ATOM 2880 C CA . VAL A 1 365 ? -2.987 9.300 5.326 1.00 85.31 365 VAL A CA 1
ATOM 2881 C C . VAL A 1 365 ? -2.252 9.079 6.651 1.00 85.31 365 VAL A C 1
ATOM 2883 O O . VAL A 1 365 ? -2.899 8.908 7.674 1.00 85.31 365 VAL A O 1
ATOM 2886 N N . GLN A 1 366 ? -0.913 9.145 6.681 1.00 87.31 366 GLN A N 1
ATOM 2887 C CA . GLN A 1 366 ? -0.178 9.068 7.950 1.00 87.31 366 GLN A CA 1
ATOM 2888 C C . GLN A 1 366 ? -0.518 10.243 8.878 1.00 87.31 366 GLN A C 1
ATOM 2890 O O . GLN A 1 366 ? -0.720 10.026 10.062 1.00 87.31 366 GLN A O 1
ATOM 2895 N N . ARG A 1 367 ? -0.624 11.474 8.356 1.00 88.81 367 ARG A N 1
ATOM 2896 C CA . ARG A 1 367 ? -1.016 12.649 9.156 1.00 88.81 367 ARG A CA 1
ATOM 2897 C C . ARG A 1 367 ? -2.453 12.559 9.677 1.00 88.81 367 ARG A C 1
ATOM 2899 O O . ARG A 1 367 ? -2.718 13.058 10.763 1.00 88.81 367 ARG A O 1
ATOM 2906 N N . GLU A 1 368 ? -3.361 11.950 8.920 1.00 85.31 368 GLU A N 1
ATOM 2907 C CA . GLU A 1 368 ? -4.735 11.669 9.352 1.00 85.31 368 GLU A CA 1
ATOM 2908 C C . GLU A 1 368 ? -4.765 10.556 10.411 1.00 85.31 368 GLU A C 1
ATOM 2910 O O . GLU A 1 368 ? -5.436 10.710 11.425 1.00 85.31 368 GLU A O 1
ATOM 2915 N N . GLN A 1 369 ? -3.967 9.494 10.253 1.00 85.00 369 GLN A N 1
ATOM 2916 C CA . GLN A 1 369 ? -3.824 8.446 11.268 1.00 85.00 369 GLN A CA 1
ATOM 2917 C C . GLN A 1 369 ? -3.231 8.997 12.572 1.00 85.00 369 GLN A C 1
ATOM 2919 O O . GLN A 1 369 ? -3.809 8.787 13.630 1.00 85.00 369 GLN A O 1
ATOM 2924 N N . ASP A 1 370 ? -2.139 9.766 12.505 1.00 88.56 370 ASP A N 1
ATOM 2925 C CA . ASP A 1 370 ? -1.520 10.405 13.675 1.00 88.56 370 ASP A CA 1
ATOM 2926 C C . ASP A 1 370 ? -2.508 11.363 14.391 1.00 88.56 370 ASP A C 1
ATOM 2928 O O . ASP A 1 370 ? -2.419 11.574 15.603 1.00 88.56 370 ASP A O 1
ATOM 2932 N N . MET A 1 371 ? -3.458 11.949 13.648 1.00 91.62 371 MET A N 1
ATOM 2933 C CA . MET A 1 371 ? -4.531 12.794 14.185 1.00 91.62 371 MET A CA 1
ATOM 2934 C C . MET A 1 371 ? -5.604 11.960 14.896 1.00 91.62 371 MET A C 1
ATOM 2936 O O . MET A 1 371 ? -5.922 12.268 16.042 1.00 91.62 371 MET A O 1
ATOM 2940 N N . LEU A 1 372 ? -6.093 10.884 14.271 1.00 85.31 372 LEU A N 1
ATOM 2941 C CA . LEU A 1 372 ? -7.064 9.953 14.861 1.00 85.31 372 LEU A CA 1
ATOM 2942 C C . LEU A 1 372 ? -6.500 9.240 16.101 1.00 85.31 372 LEU A C 1
ATOM 2944 O O . LEU A 1 372 ? -7.187 9.116 17.114 1.00 85.31 372 LEU A O 1
ATOM 2948 N N . ASP A 1 373 ? -5.229 8.841 16.074 1.00 87.50 373 ASP A N 1
ATOM 2949 C CA . ASP A 1 373 ? -4.525 8.274 17.229 1.00 87.50 373 ASP A CA 1
ATOM 2950 C C . ASP A 1 373 ? -4.425 9.312 18.370 1.00 87.50 373 ASP A C 1
ATOM 2952 O O . ASP A 1 373 ? -4.566 8.980 19.549 1.00 87.50 373 ASP A O 1
ATOM 2956 N N . SER A 1 374 ? -4.255 10.602 18.044 1.00 93.25 374 SER A N 1
ATOM 2957 C CA . SER A 1 374 ? -4.298 11.684 19.038 1.00 93.25 374 SER A CA 1
ATOM 2958 C C . SER A 1 374 ? -5.708 12.006 19.546 1.00 93.25 374 SER A C 1
ATOM 2960 O O . SER A 1 374 ? -5.817 12.523 20.659 1.00 93.25 374 SER A O 1
ATOM 2962 N N . GLU A 1 375 ? -6.760 11.797 18.758 1.00 89.69 375 GLU A N 1
ATOM 2963 C CA . GLU A 1 375 ? -8.150 12.013 19.177 1.00 89.69 375 GLU A CA 1
ATOM 2964 C C . GLU A 1 375 ? -8.625 10.866 20.066 1.00 89.69 375 GLU A C 1
ATOM 2966 O O . GLU A 1 375 ? -9.027 11.114 21.199 1.00 89.69 375 GLU A O 1
ATOM 2971 N N . THR A 1 376 ? -8.428 9.618 19.641 1.00 86.81 376 THR A N 1
ATOM 2972 C CA . THR A 1 376 ? -8.726 8.423 20.451 1.00 86.81 376 THR A CA 1
ATOM 2973 C C . THR A 1 376 ? -7.944 8.388 21.769 1.00 86.81 376 THR A C 1
ATOM 2975 O O . THR A 1 376 ? -8.491 7.976 22.791 1.00 86.81 376 THR A O 1
ATOM 2978 N N . SER A 1 377 ? -6.699 8.884 21.805 1.00 91.00 377 SER A N 1
ATOM 2979 C CA . SER A 1 377 ? -5.959 9.055 23.065 1.00 91.00 377 SER A CA 1
ATOM 2980 C C . SER A 1 377 ? -6.608 10.081 24.002 1.00 91.00 377 SER A C 1
ATOM 2982 O O . SER A 1 377 ? -6.599 9.861 25.209 1.00 91.00 377 SER A O 1
ATOM 2984 N N . LYS A 1 378 ? -7.174 11.183 23.484 1.00 93.31 378 LYS A N 1
ATOM 2985 C CA . LYS A 1 378 ? -7.891 12.173 24.313 1.00 93.31 378 LYS A CA 1
ATOM 2986 C C . LYS A 1 378 ? -9.221 11.617 24.804 1.00 93.31 378 LYS A C 1
ATOM 2988 O O . LYS A 1 378 ? -9.527 11.760 25.978 1.00 93.31 378 LYS A O 1
ATOM 2993 N N . GLU A 1 379 ? -9.970 10.934 23.940 1.00 87.12 379 GLU A N 1
ATOM 2994 C CA . GLU A 1 379 ? -11.211 10.258 24.330 1.00 87.12 379 GLU A CA 1
ATOM 2995 C C . GLU A 1 379 ? -10.954 9.214 25.427 1.00 87.12 379 GLU A C 1
ATOM 2997 O O . GLU A 1 379 ? -11.722 9.119 26.381 1.00 87.12 379 GLU A O 1
ATOM 3002 N N . ALA A 1 380 ? -9.845 8.470 25.350 1.00 88.31 380 ALA A N 1
ATOM 3003 C CA . ALA A 1 380 ? -9.440 7.539 26.400 1.00 88.31 380 ALA A CA 1
ATOM 3004 C C . ALA A 1 380 ? -9.099 8.247 27.727 1.00 88.31 380 ALA A C 1
ATOM 3006 O O . ALA A 1 380 ? -9.494 7.757 28.788 1.00 88.31 380 ALA A O 1
ATOM 3007 N N . ASP A 1 381 ? -8.417 9.397 27.681 1.00 93.38 381 ASP A N 1
ATOM 3008 C CA . ASP A 1 381 ? -8.130 10.221 28.864 1.00 93.38 381 ASP A CA 1
ATOM 3009 C C . ASP A 1 381 ? -9.420 10.815 29.475 1.00 93.38 381 ASP A C 1
ATOM 3011 O O . ASP A 1 381 ? -9.607 10.756 30.694 1.00 93.38 381 ASP A O 1
ATOM 3015 N N . ASP A 1 382 ? -10.357 11.297 28.652 1.00 92.25 382 ASP A N 1
ATOM 3016 C CA . ASP A 1 382 ? -11.662 11.827 29.080 1.00 92.25 382 ASP A CA 1
ATOM 3017 C C . ASP A 1 382 ? -12.563 10.723 29.678 1.00 92.25 382 ASP A C 1
ATOM 3019 O O . ASP A 1 382 ? -13.219 10.914 30.710 1.00 92.25 382 ASP A O 1
ATOM 3023 N N . VAL A 1 383 ? -12.554 9.518 29.095 1.00 90.31 383 VAL A N 1
ATOM 3024 C CA . VAL A 1 383 ? -13.218 8.330 29.662 1.00 90.31 383 VAL A CA 1
ATOM 3025 C C . VAL A 1 383 ? -12.560 7.911 30.983 1.00 90.31 383 VAL A C 1
ATOM 3027 O O . VAL A 1 383 ? -13.257 7.555 31.936 1.00 90.31 383 VAL A O 1
ATOM 3030 N N . ALA A 1 384 ? -11.232 7.992 31.101 1.00 91.75 384 ALA A N 1
ATOM 3031 C CA . ALA A 1 384 ? -10.533 7.700 32.352 1.00 91.75 384 ALA A CA 1
ATOM 3032 C C . ALA A 1 384 ? -10.849 8.728 33.457 1.00 91.75 384 ALA A C 1
ATOM 3034 O O . ALA A 1 384 ? -11.000 8.338 34.624 1.00 91.75 384 ALA A O 1
ATOM 3035 N N . ALA A 1 385 ? -10.993 10.008 33.094 1.00 94.12 385 ALA A N 1
ATOM 3036 C CA . ALA A 1 385 ? -11.381 11.098 33.986 1.00 94.12 385 ALA A CA 1
ATOM 3037 C C . ALA A 1 385 ? -12.830 10.945 34.479 1.00 94.12 385 ALA A C 1
ATOM 3039 O O . ALA A 1 385 ? -13.062 10.863 35.685 1.00 94.12 385 ALA A O 1
ATOM 3040 N N . THR A 1 386 ? -13.798 10.786 33.573 1.00 93.62 386 THR A N 1
ATOM 3041 C CA . THR A 1 386 ? -15.213 10.561 33.935 1.00 93.62 386 THR A CA 1
ATOM 3042 C C . THR A 1 386 ? -15.409 9.275 34.748 1.00 93.62 386 THR A C 1
ATOM 3044 O O . THR A 1 386 ? -16.156 9.255 35.729 1.00 93.62 386 THR A O 1
ATOM 3047 N N . ALA A 1 387 ? -14.665 8.205 34.443 1.00 89.88 387 ALA A N 1
ATOM 3048 C CA . ALA A 1 387 ? -14.647 6.999 35.268 1.00 89.88 387 ALA A CA 1
ATOM 3049 C C . ALA A 1 387 ? -14.043 7.227 36.669 1.00 89.88 387 ALA A C 1
ATOM 3051 O O . ALA A 1 387 ? -14.350 6.465 37.589 1.00 89.88 387 ALA A O 1
ATOM 3052 N N . ALA A 1 388 ? -13.169 8.224 36.854 1.00 94.06 388 ALA A N 1
ATOM 3053 C CA . ALA A 1 388 ? -12.647 8.611 38.165 1.00 94.06 388 ALA A CA 1
ATOM 3054 C C . ALA A 1 388 ? -13.676 9.414 38.970 1.00 94.06 388 ALA A C 1
ATOM 3056 O O . ALA A 1 388 ? -13.896 9.093 40.138 1.00 94.06 388 ALA A O 1
ATOM 3057 N N . GLU A 1 389 ? -14.377 10.356 38.336 1.00 96.44 389 GLU A N 1
ATOM 3058 C CA . GLU A 1 389 ? -15.484 11.101 38.950 1.00 96.44 389 GLU A CA 1
ATOM 3059 C C . GLU A 1 389 ? -16.613 10.165 39.412 1.00 96.44 389 GLU A C 1
ATOM 3061 O O . GLU A 1 389 ? -17.086 10.268 40.545 1.00 96.44 389 GLU A O 1
ATOM 3066 N N . LEU A 1 390 ? -16.992 9.175 38.593 1.00 93.25 390 LEU A N 1
ATOM 3067 C CA . LEU A 1 390 ? -17.971 8.148 38.977 1.00 93.25 390 LEU A CA 1
ATOM 3068 C C . LEU A 1 390 ? -17.503 7.296 40.168 1.00 93.25 390 LEU A C 1
ATOM 3070 O O . LEU A 1 390 ? -18.309 6.944 41.031 1.00 93.25 390 LEU A O 1
ATOM 3074 N N . ARG A 1 391 ? -16.203 6.979 40.255 1.00 94.81 391 ARG A N 1
ATOM 3075 C CA . ARG A 1 391 ? -15.625 6.276 41.415 1.00 94.81 391 ARG A CA 1
ATOM 3076 C C . ARG A 1 391 ? -15.673 7.135 42.683 1.00 94.81 391 ARG A C 1
ATOM 3078 O O . ARG A 1 391 ? -16.011 6.608 43.741 1.00 94.81 391 ARG A O 1
ATOM 3085 N N . GLU A 1 392 ? -15.398 8.434 42.584 1.00 96.69 392 GLU A N 1
ATOM 3086 C CA . GLU A 1 392 ? -15.499 9.379 43.706 1.00 96.69 392 GLU A CA 1
ATOM 3087 C C . GLU A 1 392 ? -16.952 9.566 44.175 1.00 96.69 392 GLU A C 1
ATOM 3089 O O . GLU A 1 392 ? -17.228 9.523 45.375 1.00 96.69 392 GLU A O 1
ATOM 3094 N N . LEU A 1 393 ? -17.901 9.706 43.243 1.00 95.38 393 LEU A N 1
ATOM 3095 C CA . LEU A 1 393 ? -19.332 9.796 43.552 1.00 95.38 393 LEU A CA 1
ATOM 3096 C C . LEU A 1 393 ? -19.856 8.521 44.224 1.00 95.38 393 LEU A C 1
ATOM 3098 O O . LEU A 1 393 ? -20.561 8.616 45.228 1.00 95.38 393 LEU A O 1
ATOM 3102 N N . ASN A 1 394 ? -19.470 7.338 43.737 1.00 94.19 394 ASN A N 1
ATOM 3103 C CA . ASN A 1 394 ? -19.817 6.072 44.386 1.00 94.19 394 ASN A CA 1
ATOM 3104 C C . ASN A 1 394 ? -19.233 5.979 45.805 1.00 94.19 394 ASN A C 1
ATOM 3106 O O . ASN A 1 394 ? -19.955 5.612 46.728 1.00 94.19 394 ASN A O 1
ATOM 3110 N N . ALA A 1 395 ? -17.973 6.378 46.012 1.00 96.75 395 ALA A N 1
ATOM 3111 C CA . ALA A 1 395 ? -17.368 6.407 47.346 1.00 96.75 395 ALA A CA 1
ATOM 3112 C C . ALA A 1 395 ? -18.126 7.343 48.310 1.00 96.75 395 ALA A C 1
ATOM 3114 O O . ALA A 1 395 ? -18.424 6.947 49.437 1.00 96.75 395 ALA A O 1
ATOM 3115 N N . ARG A 1 396 ? -18.520 8.542 47.853 1.00 97.38 396 ARG A N 1
ATOM 3116 C CA . ARG A 1 396 ? -19.365 9.471 48.628 1.00 97.38 396 ARG A CA 1
ATOM 3117 C C . ARG A 1 396 ? -20.751 8.900 48.935 1.00 97.38 396 ARG A C 1
ATOM 3119 O O . ARG A 1 396 ? -21.269 9.127 50.025 1.00 97.38 396 ARG A O 1
ATOM 3126 N N . MET A 1 397 ? -21.365 8.165 48.005 1.00 95.94 397 MET A N 1
ATOM 3127 C CA . MET A 1 397 ? -22.655 7.512 48.256 1.00 95.94 397 MET A CA 1
ATOM 3128 C C . MET A 1 397 ? -22.552 6.418 49.324 1.00 95.94 397 MET A C 1
ATOM 3130 O O . MET A 1 397 ? -23.427 6.347 50.184 1.00 95.94 397 MET A O 1
ATOM 3134 N N . GLU A 1 398 ? -21.496 5.600 49.315 1.00 96.88 398 GLU A N 1
ATOM 3135 C CA . GLU A 1 398 ? -21.275 4.604 50.374 1.00 96.88 398 GLU A CA 1
ATOM 3136 C C . GLU A 1 398 ? -20.967 5.259 51.730 1.00 96.88 398 GLU A C 1
ATOM 3138 O O . GLU A 1 398 ? -21.502 4.826 52.749 1.00 96.88 398 GLU A O 1
ATOM 3143 N N . GLU A 1 399 ? -20.201 6.356 51.762 1.00 97.06 399 GLU A N 1
ATOM 3144 C CA . GLU A 1 399 ? -19.989 7.129 52.993 1.00 97.06 399 GLU A CA 1
ATOM 3145 C C . GLU A 1 399 ? -21.316 7.655 53.571 1.00 97.06 399 GLU A C 1
ATOM 3147 O O . GLU A 1 399 ? -21.589 7.490 54.761 1.00 97.06 399 GLU A O 1
ATOM 3152 N N . LEU A 1 400 ? -22.186 8.226 52.730 1.00 96.44 400 LEU A N 1
ATOM 3153 C CA . LEU A 1 400 ? -23.502 8.717 53.150 1.00 96.44 400 LEU A CA 1
ATOM 3154 C C . LEU A 1 400 ? -24.440 7.591 53.620 1.00 96.44 400 LEU A C 1
ATOM 3156 O O . LEU A 1 400 ? -25.215 7.806 54.554 1.00 96.44 400 LEU A O 1
ATOM 3160 N N . LYS A 1 401 ? -24.365 6.390 53.028 1.00 96.81 401 LYS A N 1
ATOM 3161 C CA . LYS A 1 401 ? -25.096 5.206 53.517 1.00 96.81 401 LYS A CA 1
ATOM 3162 C C . LYS A 1 401 ? -24.613 4.785 54.904 1.00 96.81 401 LYS A C 1
ATOM 3164 O O . LYS A 1 401 ? -25.441 4.622 55.795 1.00 96.81 401 LYS A O 1
ATOM 3169 N N . LEU A 1 402 ? -23.299 4.689 55.114 1.00 97.06 402 LEU A N 1
ATOM 3170 C CA . LEU A 1 402 ? -22.716 4.354 56.419 1.00 97.06 402 LEU A CA 1
ATOM 3171 C C . LEU A 1 402 ? -23.092 5.389 57.490 1.00 97.06 402 LEU A C 1
ATOM 3173 O O . LEU A 1 402 ? -23.472 5.020 58.601 1.00 97.06 402 LEU A O 1
ATOM 3177 N N . GLN A 1 403 ? -23.076 6.682 57.148 1.00 96.94 403 GLN A N 1
ATOM 3178 C CA . GLN A 1 403 ? -23.591 7.731 58.033 1.00 96.94 403 GLN A CA 1
ATOM 3179 C C . GLN A 1 403 ? -25.087 7.527 58.332 1.00 96.94 403 GLN A C 1
ATOM 3181 O O . GLN A 1 403 ? -25.498 7.630 59.486 1.00 96.94 403 GLN A O 1
ATOM 3186 N N . GLN A 1 404 ? -25.916 7.209 57.330 1.00 97.25 404 GLN A N 1
ATOM 3187 C CA . GLN A 1 404 ? -27.345 6.936 57.530 1.00 97.25 404 GLN A CA 1
ATOM 3188 C C . GLN A 1 404 ? -27.589 5.724 58.448 1.00 97.25 404 GLN A C 1
ATOM 3190 O O . GLN A 1 404 ? -28.518 5.755 59.259 1.00 97.25 404 GLN A O 1
ATOM 3195 N N . GLU A 1 405 ? -26.773 4.675 58.350 1.00 97.00 405 GLU A N 1
ATOM 3196 C CA . GLU A 1 405 ? -26.841 3.498 59.222 1.00 97.00 405 GLU A CA 1
ATOM 3197 C C . GLU A 1 405 ? -26.434 3.819 60.667 1.00 97.00 405 GLU A C 1
ATOM 3199 O O . GLU A 1 405 ? -27.156 3.437 61.589 1.00 97.00 405 GLU A O 1
ATOM 3204 N N . ASP A 1 406 ? -25.371 4.601 60.885 1.00 97.50 406 ASP A N 1
ATOM 3205 C CA . ASP A 1 406 ? -24.997 5.105 62.216 1.00 97.50 406 ASP A CA 1
ATOM 3206 C C . ASP A 1 406 ? -26.117 5.974 62.821 1.00 97.50 406 ASP A C 1
ATOM 3208 O O . ASP A 1 406 ? -26.552 5.743 63.950 1.00 97.50 406 ASP A O 1
ATOM 3212 N N . TRP A 1 407 ? -26.698 6.903 62.051 1.00 97.38 407 TRP A N 1
ATOM 3213 C CA . TRP A 1 407 ? -27.848 7.697 62.507 1.00 97.38 407 TRP A CA 1
ATOM 3214 C C . TRP A 1 407 ? -29.066 6.835 62.875 1.00 97.38 407 TRP A C 1
ATOM 3216 O O . TRP A 1 407 ? -29.724 7.113 63.881 1.00 97.38 407 TRP A O 1
ATOM 3226 N N . ARG A 1 408 ? -29.361 5.773 62.112 1.00 97.69 408 ARG A N 1
ATOM 3227 C CA . ARG A 1 408 ? -30.432 4.810 62.436 1.00 97.69 408 ARG A CA 1
ATOM 3228 C C . ARG A 1 408 ? -30.121 4.004 63.698 1.00 97.69 408 ARG A C 1
ATOM 3230 O O . ARG A 1 408 ? -31.007 3.833 64.535 1.00 97.69 408 ARG A O 1
ATOM 3237 N N . SER A 1 409 ? -28.879 3.554 63.860 1.00 97.19 409 SER A N 1
ATOM 3238 C CA . SER A 1 409 ? -28.411 2.840 65.053 1.00 97.19 409 SER A CA 1
ATOM 3239 C C . SER A 1 409 ? -28.552 3.708 66.309 1.00 97.19 409 SER A C 1
ATOM 3241 O O . SER A 1 409 ? -29.206 3.313 67.274 1.00 97.19 409 SER A O 1
ATOM 3243 N N . ARG A 1 410 ? -28.074 4.960 66.256 1.00 97.88 410 ARG A N 1
ATOM 3244 C CA . ARG A 1 410 ? -28.232 5.952 67.335 1.00 97.88 410 ARG A CA 1
ATOM 3245 C C . ARG A 1 410 ? -29.697 6.250 67.652 1.00 97.88 410 ARG A C 1
ATOM 3247 O O . ARG A 1 410 ? -30.047 6.368 68.823 1.00 97.88 410 ARG A O 1
ATOM 3254 N N . LEU A 1 411 ? -30.556 6.368 66.636 1.00 97.31 411 LEU A N 1
ATOM 3255 C CA . LEU A 1 411 ? -31.991 6.585 66.836 1.00 97.31 411 LEU A CA 1
ATOM 3256 C C . LEU A 1 411 ? -32.646 5.396 67.554 1.00 97.31 411 LEU A C 1
ATOM 3258 O O . LEU A 1 411 ? -33.424 5.609 68.480 1.00 97.31 411 LEU A O 1
ATOM 3262 N N . THR A 1 412 ? -32.289 4.168 67.171 1.00 97.00 412 THR A N 1
ATOM 3263 C CA . THR A 1 412 ? -32.779 2.935 67.810 1.00 97.00 412 THR A CA 1
ATOM 3264 C C . THR A 1 412 ? -32.313 2.857 69.266 1.00 97.00 412 THR A C 1
ATOM 3266 O O . THR A 1 412 ? -33.135 2.701 70.163 1.00 97.00 412 THR A O 1
ATOM 3269 N N . ALA A 1 413 ? -31.028 3.108 69.538 1.00 96.12 413 ALA A N 1
ATOM 3270 C CA . ALA A 1 413 ? -30.487 3.138 70.899 1.00 96.12 413 ALA A CA 1
ATOM 3271 C C . ALA A 1 413 ? -31.147 4.218 71.787 1.00 96.12 413 ALA A C 1
ATOM 3273 O O . ALA A 1 413 ? -31.375 4.002 72.979 1.00 96.12 413 ALA A O 1
ATOM 3274 N N . LEU A 1 414 ? -31.504 5.379 71.221 1.00 97.88 414 LEU A N 1
ATOM 3275 C CA . LEU A 1 414 ? -32.272 6.410 71.931 1.00 97.88 414 LEU A CA 1
ATOM 3276 C C . LEU A 1 414 ? -33.721 5.976 72.205 1.00 97.88 414 LEU A C 1
ATOM 3278 O O . LEU A 1 414 ? -34.252 6.298 73.269 1.00 97.88 414 LEU A O 1
ATOM 3282 N N . GLN A 1 415 ? -34.359 5.244 71.288 1.00 97.19 415 GLN A N 1
ATOM 3283 C CA . GLN A 1 415 ? -35.692 4.669 71.500 1.00 97.19 415 GLN A CA 1
ATOM 3284 C C . GLN A 1 415 ? -35.665 3.618 72.618 1.00 97.19 415 GLN A C 1
ATOM 3286 O O . GLN A 1 415 ? -36.430 3.745 73.574 1.00 97.19 415 GLN A O 1
ATOM 3291 N N . GLU A 1 416 ? -34.728 2.669 72.570 1.00 97.06 416 GLU A N 1
ATOM 3292 C CA . GLU A 1 416 ? -34.508 1.664 73.621 1.00 97.06 416 GLU A CA 1
ATOM 3293 C C . GLU A 1 416 ? -34.234 2.315 74.986 1.00 97.06 416 GLU A C 1
ATOM 3295 O O . GLU A 1 416 ? -34.815 1.917 75.997 1.00 97.06 416 GLU A O 1
ATOM 3300 N N . TYR A 1 417 ? -33.414 3.371 75.031 1.00 97.75 417 TYR A N 1
ATOM 3301 C CA . TYR A 1 417 ? -33.169 4.133 76.258 1.00 97.75 417 TYR A CA 1
ATOM 3302 C C . TYR A 1 417 ? -34.450 4.787 76.803 1.00 97.75 417 TYR A C 1
ATOM 3304 O O . TYR A 1 417 ? -34.718 4.712 78.004 1.00 97.75 417 TYR A O 1
ATOM 3312 N N . ILE A 1 418 ? -35.274 5.399 75.945 1.00 97.62 418 ILE A N 1
ATOM 3313 C CA . ILE A 1 418 ? -36.562 5.990 76.346 1.00 97.62 418 ILE A CA 1
ATOM 3314 C C . ILE A 1 418 ? -37.521 4.912 76.871 1.00 97.62 418 ILE A C 1
ATOM 3316 O O . ILE A 1 418 ? -38.215 5.140 77.865 1.00 97.62 418 ILE A O 1
ATOM 3320 N N . GLU A 1 419 ? -37.563 3.737 76.246 1.00 97.69 419 GLU A N 1
ATOM 3321 C CA . GLU A 1 419 ? -38.382 2.611 76.701 1.00 97.69 419 GLU A CA 1
ATOM 3322 C C . GLU A 1 419 ? -37.896 2.049 78.039 1.00 97.69 419 GLU A C 1
ATOM 3324 O O . GLU A 1 419 ? -38.711 1.860 78.945 1.00 97.69 419 GLU A O 1
ATOM 3329 N N . ALA A 1 420 ? -36.583 1.900 78.229 1.00 96.75 420 ALA A N 1
ATOM 3330 C CA . ALA A 1 420 ? -35.986 1.513 79.504 1.00 96.75 420 ALA A CA 1
ATOM 3331 C C . ALA A 1 420 ? -36.296 2.529 80.621 1.00 96.75 420 ALA A C 1
ATOM 3333 O O . ALA A 1 420 ? -36.706 2.137 81.715 1.00 96.75 420 ALA A O 1
ATOM 3334 N N . GLN A 1 421 ? -36.195 3.836 80.348 1.00 98.06 421 GLN A N 1
ATOM 3335 C CA . GLN A 1 421 ? -36.563 4.889 81.306 1.00 98.06 421 GLN A CA 1
ATOM 3336 C C . GLN A 1 421 ? -38.061 4.872 81.649 1.00 98.06 421 GLN A C 1
ATOM 3338 O O . GLN A 1 421 ? -38.436 5.060 82.811 1.00 98.06 421 GLN A O 1
ATOM 3343 N N . ARG A 1 422 ? -38.938 4.603 80.671 1.00 97.12 422 ARG A N 1
ATOM 3344 C CA . ARG A 1 422 ? -40.384 4.424 80.900 1.00 97.12 422 ARG A CA 1
ATOM 3345 C C . ARG A 1 422 ? -40.674 3.178 81.739 1.00 97.12 422 ARG A C 1
ATOM 3347 O O . ARG A 1 422 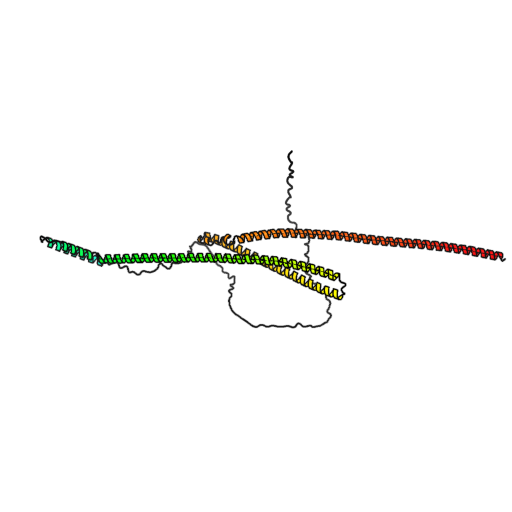? -41.498 3.251 82.652 1.00 97.12 422 ARG A O 1
ATOM 3354 N N . ALA A 1 423 ? -39.998 2.064 81.464 1.00 96.25 423 ALA A N 1
ATOM 3355 C CA . ALA A 1 423 ? -40.136 0.816 82.208 1.00 96.25 423 ALA A CA 1
ATOM 3356 C C . ALA A 1 423 ? -39.664 0.967 83.664 1.00 96.25 423 ALA A C 1
ATOM 3358 O O . ALA A 1 423 ? -40.394 0.585 84.579 1.00 96.25 423 ALA A O 1
ATOM 3359 N N . GLU A 1 424 ? -38.512 1.599 83.898 1.00 97.38 424 GLU A N 1
ATOM 3360 C CA . GLU A 1 424 ? -38.008 1.866 85.249 1.00 97.38 424 GLU A CA 1
ATOM 3361 C C . GLU A 1 424 ? -38.912 2.850 86.005 1.00 97.38 424 GLU A C 1
ATOM 3363 O O . GLU A 1 424 ? -39.290 2.590 87.147 1.00 97.38 424 GLU A O 1
ATOM 3368 N N . SER A 1 425 ? -39.371 3.924 85.352 1.00 95.81 425 SER A N 1
ATOM 3369 C CA . SER A 1 425 ? -40.352 4.853 85.936 1.00 95.81 425 SER A CA 1
ATOM 3370 C C . SER A 1 425 ? -41.641 4.133 86.348 1.00 95.81 425 SER A C 1
ATOM 3372 O O . SER A 1 425 ? -42.158 4.353 87.446 1.00 95.81 425 SER A O 1
ATOM 3374 N N . LYS A 1 426 ? -42.148 3.224 85.502 1.00 97.25 426 LYS A N 1
ATOM 3375 C CA . LYS A 1 426 ? -43.307 2.377 85.812 1.00 97.25 426 LYS A CA 1
ATOM 3376 C C . LYS A 1 426 ? -43.023 1.455 87.004 1.00 97.25 426 LYS A C 1
ATOM 3378 O O . LYS A 1 426 ? -43.827 1.431 87.933 1.00 97.25 426 LYS A O 1
ATOM 3383 N N . ARG A 1 427 ? -41.871 0.776 87.031 1.00 97.69 427 ARG A N 1
ATOM 3384 C CA . ARG A 1 427 ? -41.443 -0.113 88.128 1.00 97.69 427 ARG A CA 1
ATOM 3385 C C . ARG A 1 427 ? -41.350 0.627 89.466 1.00 97.69 427 ARG A C 1
ATOM 3387 O O . ARG A 1 427 ? -41.834 0.131 90.482 1.00 97.69 427 ARG A O 1
ATOM 3394 N N . VAL A 1 428 ? -40.784 1.836 89.473 1.00 97.12 428 VAL A N 1
ATOM 3395 C CA . VAL A 1 428 ? -40.701 2.702 90.661 1.00 97.12 428 VAL A CA 1
ATOM 3396 C C . VAL A 1 428 ? -42.095 3.135 91.128 1.00 97.12 428 VAL A C 1
ATOM 3398 O O . VAL A 1 428 ? -42.385 3.077 92.326 1.00 97.12 428 VAL A O 1
ATOM 3401 N N . LEU A 1 429 ? -42.988 3.513 90.206 1.00 96.88 429 LEU A N 1
ATOM 3402 C CA . LEU A 1 429 ? -44.377 3.858 90.530 1.00 96.88 429 LEU A CA 1
ATOM 3403 C C . LEU A 1 429 ? -45.165 2.662 91.085 1.00 96.88 429 LEU A C 1
ATOM 3405 O O . LEU A 1 429 ? -45.931 2.835 92.035 1.00 96.88 429 LEU A O 1
ATOM 3409 N N . GLU A 1 430 ? -44.972 1.462 90.539 1.00 96.50 430 GLU A N 1
ATOM 3410 C CA . GLU A 1 430 ? -45.590 0.220 91.016 1.00 96.50 430 GLU A CA 1
ATOM 3411 C C . GLU A 1 430 ? -45.073 -0.162 92.408 1.00 96.50 430 GLU A C 1
ATOM 3413 O O . GLU A 1 430 ? -45.882 -0.332 93.319 1.00 96.50 430 GLU A O 1
ATOM 3418 N N . ALA A 1 431 ? -43.758 -0.142 92.640 1.00 96.00 431 ALA A N 1
ATOM 3419 C CA . ALA A 1 431 ? -43.178 -0.362 93.966 1.00 96.00 431 ALA A CA 1
ATOM 3420 C C . ALA A 1 431 ? -43.656 0.682 95.001 1.00 96.00 431 ALA A C 1
ATOM 3422 O O . ALA A 1 431 ? -43.906 0.358 96.164 1.00 96.00 431 ALA A O 1
ATOM 3423 N N . ALA A 1 432 ? -43.837 1.944 94.595 1.00 95.88 432 ALA A N 1
ATOM 3424 C CA . ALA A 1 432 ? -44.392 2.996 95.448 1.00 95.88 432 ALA A CA 1
ATOM 3425 C C . ALA A 1 432 ? -45.910 2.857 95.688 1.00 95.88 432 ALA A C 1
ATOM 3427 O O . ALA A 1 432 ? -46.419 3.347 96.701 1.00 95.88 432 ALA A O 1
ATOM 3428 N N . ARG A 1 433 ? -46.658 2.218 94.779 1.00 96.19 433 ARG A N 1
ATOM 3429 C CA . ARG A 1 433 ? -48.060 1.820 95.002 1.00 96.19 433 ARG A CA 1
ATOM 3430 C C . ARG A 1 433 ? -48.129 0.643 95.969 1.00 96.19 433 ARG A C 1
ATOM 3432 O O . ARG A 1 433 ? -48.856 0.730 96.950 1.00 96.19 433 ARG A O 1
ATOM 3439 N N . GLU A 1 434 ? -47.324 -0.393 95.762 1.00 96.19 434 GLU A N 1
ATOM 3440 C CA . GLU A 1 434 ? -47.277 -1.582 96.618 1.00 96.19 434 GLU A CA 1
ATOM 3441 C C . GLU A 1 434 ? -46.892 -1.232 98.066 1.00 96.19 434 GLU A C 1
ATOM 3443 O O . GLU A 1 434 ? -47.564 -1.659 99.003 1.00 96.19 434 GLU A O 1
ATOM 3448 N N . LYS A 1 435 ? -45.881 -0.371 98.266 1.00 95.75 435 LYS A N 1
ATOM 3449 C CA . LYS A 1 435 ? -45.532 0.169 99.595 1.00 95.75 435 LYS A CA 1
ATOM 3450 C C . LYS A 1 435 ? -46.706 0.896 100.259 1.00 95.75 435 LYS A C 1
ATOM 3452 O O . LYS A 1 435 ? -46.941 0.697 101.447 1.00 95.75 435 LYS A O 1
ATOM 3457 N N . ARG A 1 436 ? -47.464 1.707 99.508 1.00 94.62 436 ARG A N 1
ATOM 3458 C CA . ARG A 1 436 ? -48.663 2.393 100.025 1.00 94.62 436 ARG A CA 1
ATOM 3459 C C . ARG A 1 436 ? -49.781 1.412 100.379 1.00 94.62 436 ARG A C 1
ATOM 3461 O O . ARG A 1 436 ? -50.367 1.556 101.444 1.00 94.62 436 ARG A O 1
ATOM 3468 N N . VAL A 1 437 ? -50.029 0.397 99.550 1.00 95.81 437 VAL A N 1
ATOM 3469 C CA . VAL A 1 437 ? -51.005 -0.666 99.850 1.00 95.81 437 VAL A CA 1
ATOM 3470 C C . VAL A 1 437 ? -50.605 -1.426 101.116 1.00 95.81 437 VAL A C 1
ATOM 3472 O O . VAL A 1 437 ? -51.436 -1.578 102.003 1.00 95.81 437 VAL A O 1
ATOM 3475 N N . LYS A 1 438 ? -49.333 -1.821 101.260 1.00 95.31 438 LYS A N 1
ATOM 3476 C CA . LYS A 1 438 ? -48.817 -2.481 102.474 1.00 95.31 438 LYS A CA 1
ATOM 3477 C C . LYS A 1 438 ? -48.983 -1.619 103.728 1.00 95.31 438 LYS A C 1
ATOM 3479 O O . LYS A 1 438 ? -49.420 -2.132 104.750 1.00 95.31 438 LYS A O 1
ATOM 3484 N N . LEU A 1 439 ? -48.705 -0.315 103.650 1.00 94.56 439 LEU A N 1
ATOM 3485 C CA . LEU A 1 439 ? -48.954 0.610 104.764 1.00 94.56 439 LEU A CA 1
ATOM 3486 C C . LEU A 1 439 ? -50.442 0.666 105.141 1.00 94.56 439 LEU A C 1
ATOM 3488 O O . LEU A 1 439 ? -50.763 0.533 106.317 1.00 94.56 439 LEU A O 1
ATOM 3492 N N . VAL A 1 440 ? -51.344 0.794 104.161 1.00 94.75 440 VAL A N 1
ATOM 3493 C CA . VAL A 1 440 ? -52.800 0.812 104.400 1.00 94.75 440 VAL A CA 1
ATOM 3494 C C . VAL A 1 440 ? -53.288 -0.509 105.005 1.00 94.75 440 VAL A C 1
ATOM 3496 O O . VAL A 1 440 ? -54.026 -0.481 105.985 1.00 94.75 440 VAL A O 1
ATOM 3499 N N . VAL A 1 441 ? -52.848 -1.658 104.481 1.00 95.88 441 VAL A N 1
ATOM 3500 C CA . VAL A 1 441 ? -53.200 -2.986 105.018 1.00 95.88 441 VAL A CA 1
ATOM 3501 C C . VAL A 1 441 ? -52.707 -3.146 106.455 1.00 95.88 441 VAL A C 1
ATOM 3503 O O . VAL A 1 441 ? -53.494 -3.538 107.312 1.00 95.88 441 VAL A O 1
ATOM 3506 N N . ASN A 1 442 ? -51.458 -2.771 106.749 1.00 94.69 442 ASN A N 1
ATOM 3507 C CA . ASN A 1 442 ? -50.920 -2.818 108.109 1.00 94.69 442 ASN A CA 1
ATOM 3508 C C . ASN A 1 442 ? -51.689 -1.884 109.060 1.00 94.69 442 ASN A C 1
ATOM 3510 O O . ASN A 1 442 ? -51.958 -2.262 110.196 1.00 94.69 442 ASN A O 1
ATOM 3514 N N . SER A 1 443 ? -52.078 -0.681 108.618 1.00 93.44 443 SER A N 1
ATOM 3515 C CA . SER A 1 443 ? -52.919 0.214 109.423 1.00 93.44 443 SER A CA 1
ATOM 3516 C C . SER A 1 443 ? -54.304 -0.383 109.688 1.00 93.44 443 SER A C 1
ATOM 3518 O O . SER A 1 443 ? -54.764 -0.331 110.823 1.00 93.44 443 SER A O 1
ATOM 3520 N N . ILE A 1 444 ? -54.943 -1.005 108.691 1.00 93.62 444 ILE A N 1
ATOM 3521 C CA . ILE A 1 444 ? -56.232 -1.697 108.866 1.00 93.62 444 ILE A CA 1
ATOM 3522 C C . ILE A 1 444 ? -56.092 -2.880 109.836 1.00 93.62 444 ILE A C 1
ATOM 3524 O O . ILE A 1 444 ? -56.939 -3.044 110.709 1.00 93.62 444 ILE A O 1
ATOM 3528 N N . GLN A 1 445 ? -55.018 -3.670 109.742 1.00 92.19 445 GLN A N 1
ATOM 3529 C CA . GLN A 1 445 ? -54.737 -4.756 110.691 1.00 92.19 445 GLN A CA 1
ATOM 3530 C C . GLN A 1 445 ? -54.581 -4.226 112.121 1.00 92.19 445 GLN A C 1
ATOM 3532 O O . GLN A 1 445 ? -55.292 -4.685 113.007 1.00 92.19 445 GLN A O 1
ATOM 3537 N N . GLN A 1 446 ? -53.765 -3.188 112.330 1.00 91.56 446 GLN A N 1
ATOM 3538 C CA . GLN A 1 446 ? -53.605 -2.539 113.639 1.00 91.56 446 GLN A CA 1
ATOM 3539 C C . GLN A 1 446 ? -54.915 -1.952 114.188 1.00 91.56 446 GLN A C 1
ATOM 3541 O O . GLN A 1 446 ? -55.099 -1.883 115.402 1.00 91.56 446 GLN A O 1
ATOM 3546 N N . TRP A 1 447 ? -55.819 -1.484 113.322 1.00 92.50 447 TRP A N 1
ATOM 3547 C CA . TRP A 1 447 ? -57.137 -0.995 113.736 1.00 92.50 447 TRP A CA 1
ATOM 3548 C C . TRP A 1 447 ? -58.058 -2.155 114.128 1.00 92.50 447 TRP A C 1
ATOM 3550 O O . TRP A 1 447 ? -58.710 -2.074 115.163 1.00 92.50 447 TRP A O 1
ATOM 3560 N N . ASN A 1 448 ? -58.062 -3.252 113.366 1.00 91.81 448 ASN A N 1
ATOM 3561 C CA . ASN A 1 448 ? -58.825 -4.458 113.695 1.00 91.81 448 ASN A CA 1
ATOM 3562 C C . ASN A 1 448 ? -58.338 -5.107 115.002 1.00 91.81 448 ASN A C 1
ATOM 3564 O O . ASN A 1 448 ? -59.158 -5.486 115.830 1.00 91.81 448 ASN A O 1
ATOM 3568 N N . GLU A 1 449 ? -57.022 -5.180 115.223 1.00 91.50 449 GLU A N 1
ATOM 3569 C CA . GLU A 1 449 ? -56.423 -5.660 116.478 1.00 91.50 449 GLU A CA 1
ATOM 3570 C C . GLU A 1 449 ? -56.862 -4.812 117.681 1.00 91.50 449 GLU A C 1
ATOM 3572 O O . GLU A 1 449 ? -57.196 -5.360 118.728 1.00 91.50 449 GLU A O 1
ATOM 3577 N N . LYS A 1 450 ? -56.927 -3.483 117.521 1.00 90.00 450 LYS A N 1
ATOM 3578 C CA . LYS A 1 450 ? -57.416 -2.550 118.553 1.00 90.00 450 LYS A CA 1
ATOM 3579 C C . LYS A 1 450 ? -58.929 -2.581 118.775 1.00 90.00 450 LYS A C 1
ATOM 3581 O O . LYS A 1 450 ? -59.372 -2.113 119.813 1.00 90.00 450 LYS A O 1
ATOM 3586 N N . LEU A 1 451 ? -59.709 -3.063 117.807 1.00 84.75 451 LEU A N 1
ATOM 3587 C CA . LEU A 1 451 ? -61.167 -3.222 117.913 1.00 84.75 451 LEU A CA 1
ATOM 3588 C C . LEU A 1 451 ? -61.579 -4.597 118.465 1.00 84.75 451 LEU A C 1
ATOM 3590 O O . LEU A 1 451 ? -62.748 -4.794 118.783 1.00 84.75 451 LEU A O 1
ATOM 3594 N N . ALA A 1 452 ? -60.641 -5.544 118.545 1.00 79.50 452 ALA A N 1
ATOM 3595 C CA . ALA A 1 452 ? -60.841 -6.878 119.112 1.00 79.50 452 ALA A CA 1
ATOM 3596 C C . ALA A 1 452 ? -60.404 -6.989 120.591 1.00 79.50 452 ALA A C 1
ATOM 3598 O O . ALA A 1 452 ? -60.510 -8.072 121.171 1.00 79.50 452 ALA A O 1
ATOM 3599 N N . GLN A 1 453 ? -59.900 -5.891 121.169 1.00 66.31 453 GLN A N 1
ATOM 3600 C CA . GLN A 1 453 ? -59.575 -5.706 122.590 1.00 66.31 453 GLN A CA 1
ATOM 3601 C C . GLN A 1 453 ? -60.661 -4.871 123.275 1.00 66.31 453 GLN A C 1
ATOM 3603 O O . GLN A 1 453 ? -60.968 -5.195 124.442 1.00 66.31 453 GLN A O 1
#

Secondary structure (DSSP, 8-state):
-------------------------SPPPPPTT--------------------------------------------------------------------S-S---------PPPHHHHHHHHHHHHHHHHHHHHHHHHHTTSTT---HHHHHHHHHHHHHHHT--HHHHHHHHHHHHHHHHHHHHHHHHHHHHHHHHHHHHHHHHHHHHHHHHHHHHHHHHHHHHHHHHHHHHHHHHHHHHHHHHHHHHHHHHHHHHHHHS---HHHHHHHHHHHHHHHHHHHHHHHHHHHHHHHHHHHHHHHHHHHHHHHHHHHHHHHHHHHHHTT-GGGGGG---HHHHS-HHHHHHHHHHHHHHHHHHHHHHHHHHHHHHHHHHHHHHHHHHHHHHHHHHHHHHHHHHHHHHHHHHHHHHHHHHHHHHHHHHHHHHHHHHHHHHHHHHHHHHHHHH--

Radius of gyration: 65.45 Å; chains: 1; bounding box: 132×100×243 Å

pLDDT: mean 74.26, std 20.38, range [34.34, 98.06]